Protein AF-A0A4P9XYV6-F1 (afdb_monomer_lite)

Sequence (388 aa):
MGPDQKFDPKPKYQDLWAAVLFVLHLAAFIALAALAIPKGVQKSENSRDGERVDPDSDPLKRHQNNAIIVMICSIVTALVLSFAYLLLSYIVGALSLLFAIVYAVCAWSWRHRIPFATIMLQTVCGVTRKPNSSATYGLFVAALFSFYWTTQVIRNTVHTTVSGVFGVFYFLTGTTQMPSGSVTLSSLKRACTTAFGSICFGSLIIAIVKLIRALLRFAMENSDGIMAFVACIAVCILGCIEGLLEYFTHYAFTQVAVYGKPFCTAAKDTWNMIKDRGVEVLINDNLIGNVLGIGSLLIGFLNAIIALAIIAAVKVEIFHEGGLVLWLLLIAAFVVGLAMMSTAGGVIESGTATTFVCLAEDPMALARTQPELFERIRRTYPDVVQGV

InterPro domains:
  IPR007603 Choline transporter-like [PF04515] (133-363)
  IPR007603 Choline transporter-like [PTHR12385] (133-378)

Organism: NCBI:txid1907219

Secondary structure (DSSP, 8-state):
--HHHHS-S-----SHHHHHH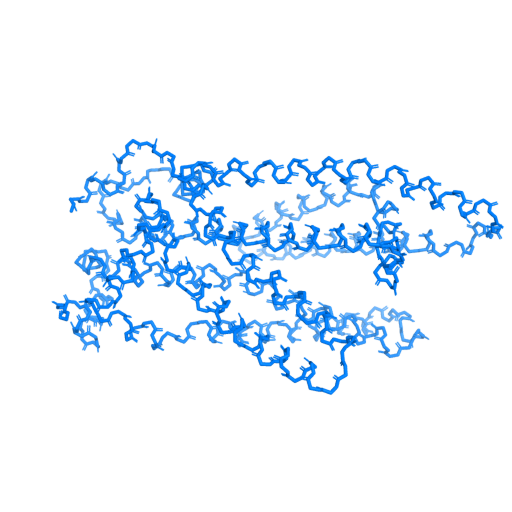HHHHHHHHHHHHHHHHHHHHHHHHHHHTT----TTT-HHHHHHHHHHHHHHHHHHHHHHHHHHHHHH-HHHHHHHHHHHHHHHHHHHHHGGGHHHHHHHHHHHHHHHH---SHHHHHHHHHHHHHHHHHHHHHHHHHHHHHHHHHHHHHHHTTSTTS-SS-HHHHHHHHHHTTSHHHHHHHHHHHHHHHHHHHHHHHHHTT--THHHHHHHHHHHHHHHHHHHHHHHHHHHHHHHHHH---HHHHHHHHHHHHHHT-HHHHHHT--HHHHHHHHHHHHHHHHHHHHHHHHHHHT-GGGGS-HHHHHHHHHHHHHHHHHHHHHHHHHHHHHHHHHHHHHHH-HHHHHHH-HHHHHHHHHH-HHHHH--

pLDDT: mean 83.32, std 12.92, range [35.88, 97.44]

Structure (mmCIF, N/CA/C/O backbone):
data_AF-A0A4P9XYV6-F1
#
_entry.id   AF-A0A4P9XYV6-F1
#
loop_
_atom_site.group_PDB
_atom_site.id
_atom_site.type_symbol
_atom_site.label_atom_id
_atom_site.label_alt_id
_atom_site.label_comp_id
_atom_site.label_asym_id
_atom_site.label_entity_id
_atom_site.label_seq_id
_atom_site.pdbx_PDB_ins_code
_atom_site.Cartn_x
_atom_site.Cartn_y
_atom_site.Cartn_z
_atom_site.occupancy
_atom_site.B_iso_or_equiv
_atom_site.auth_seq_id
_atom_site.auth_comp_id
_atom_site.auth_asym_id
_atom_site.auth_atom_id
_atom_site.pdbx_PDB_model_num
ATOM 1 N N . MET A 1 1 ? -19.687 -8.312 24.123 1.00 40.53 1 MET A N 1
ATOM 2 C CA . MET A 1 1 ? -18.431 -8.474 24.892 1.00 40.53 1 MET A CA 1
ATOM 3 C C . MET A 1 1 ? -18.107 -7.137 25.535 1.00 40.53 1 MET A C 1
ATOM 5 O O . MET A 1 1 ? -18.257 -6.127 24.857 1.00 40.53 1 MET A O 1
ATOM 9 N N . GLY A 1 2 ? -17.750 -7.115 26.822 1.00 35.88 2 GLY A N 1
ATOM 10 C CA . GLY A 1 2 ? -17.368 -5.875 27.510 1.00 35.88 2 GLY A CA 1
ATOM 11 C C . GLY A 1 2 ? -16.088 -5.255 26.924 1.00 35.88 2 GLY A C 1
ATOM 12 O O . GLY A 1 2 ? -15.333 -5.967 26.254 1.00 35.88 2 GLY A O 1
ATOM 13 N N . PRO A 1 3 ? -15.836 -3.952 27.155 1.00 45.25 3 PRO A N 1
ATOM 14 C CA . PRO A 1 3 ? -14.640 -3.254 26.664 1.00 45.25 3 PRO A CA 1
ATOM 15 C C . PRO A 1 3 ? -13.332 -3.947 27.086 1.00 45.25 3 PRO A C 1
ATOM 17 O O . PRO A 1 3 ? -12.389 -3.998 26.300 1.00 45.25 3 PRO A O 1
ATOM 20 N N . ASP A 1 4 ? -13.331 -4.600 28.250 1.00 41.34 4 ASP A N 1
ATOM 21 C CA . ASP A 1 4 ? -12.171 -5.271 28.854 1.00 41.34 4 ASP A CA 1
ATOM 22 C C . ASP A 1 4 ? -11.674 -6.492 28.052 1.00 41.34 4 ASP A C 1
ATOM 24 O O . ASP A 1 4 ? -10.502 -6.848 28.113 1.00 41.34 4 ASP A O 1
ATOM 28 N N . GLN A 1 5 ? -12.538 -7.121 27.244 1.00 46.97 5 GLN A N 1
ATOM 29 C CA . GLN A 1 5 ? -12.158 -8.231 26.355 1.00 46.97 5 GLN A CA 1
ATOM 30 C C . GLN A 1 5 ? -11.714 -7.776 24.957 1.00 46.97 5 GLN A C 1
ATOM 32 O O . GLN A 1 5 ? -11.172 -8.591 24.209 1.00 46.97 5 GLN A O 1
ATOM 37 N N . LYS A 1 6 ? -11.949 -6.510 24.573 1.00 54.47 6 LYS A N 1
ATOM 38 C CA . LYS A 1 6 ? -11.668 -6.026 23.208 1.00 54.47 6 LYS A CA 1
ATOM 39 C C . LYS A 1 6 ? -10.167 -5.887 22.930 1.00 54.47 6 LYS A C 1
ATOM 41 O O . LYS A 1 6 ? -9.747 -6.099 21.797 1.00 54.47 6 LYS A O 1
ATOM 46 N N . PHE A 1 7 ? -9.365 -5.575 23.951 1.00 54.59 7 PHE A N 1
ATOM 47 C CA . PHE A 1 7 ? -7.940 -5.253 23.792 1.00 54.59 7 PHE A CA 1
ATOM 48 C C . PHE A 1 7 ? -6.975 -6.143 24.591 1.00 54.59 7 PHE A C 1
ATOM 50 O O . PHE A 1 7 ? -5.769 -6.016 24.390 1.00 54.59 7 PHE A O 1
ATOM 57 N N . ASP A 1 8 ? -7.479 -7.074 25.415 1.00 49.12 8 ASP A N 1
ATOM 58 C CA . ASP A 1 8 ? -6.658 -8.031 26.182 1.00 49.12 8 ASP A CA 1
ATOM 59 C C . ASP A 1 8 ? -7.011 -9.536 25.994 1.00 49.12 8 ASP A C 1
ATOM 61 O O . ASP A 1 8 ? -7.078 -10.299 26.961 1.00 49.12 8 ASP A O 1
ATOM 65 N N . PRO A 1 9 ? -7.264 -10.051 24.772 1.00 54.28 9 PRO A N 1
ATOM 66 C CA . PRO A 1 9 ? -7.195 -11.489 24.540 1.00 54.28 9 PRO A CA 1
ATOM 67 C C . PRO A 1 9 ? -5.730 -11.926 24.353 1.00 54.28 9 PRO A C 1
ATOM 69 O O . PRO A 1 9 ? -4.955 -11.271 23.653 1.00 54.28 9 PRO A O 1
ATOM 72 N N . LYS A 1 10 ? -5.347 -13.082 24.925 1.00 58.50 10 LYS A N 1
ATOM 73 C CA . LYS A 1 10 ? -4.031 -13.713 24.679 1.00 58.50 10 LYS A CA 1
ATOM 74 C C . LYS A 1 10 ? -3.721 -13.720 23.171 1.00 58.50 10 LYS A C 1
ATOM 76 O O . LYS A 1 10 ? -4.615 -14.063 22.392 1.00 58.50 10 LYS A O 1
ATOM 81 N N . PRO A 1 11 ? -2.483 -13.397 22.743 1.00 62.41 11 PRO A N 1
ATOM 82 C CA . PRO A 1 11 ? -2.145 -13.302 21.327 1.00 62.41 11 PRO A CA 1
ATOM 83 C C . PRO A 1 11 ? -2.386 -14.650 20.641 1.00 62.41 11 PRO A C 1
ATOM 85 O O . PRO A 1 11 ? -1.651 -15.614 20.854 1.00 62.41 11 PRO A O 1
ATOM 88 N N . LYS A 1 12 ? -3.444 -14.724 19.831 1.00 77.75 12 LYS A N 1
ATOM 89 C CA . LYS A 1 12 ? -3.801 -15.902 19.043 1.00 77.75 12 LYS A CA 1
ATOM 90 C C . LYS A 1 12 ? -3.467 -15.623 17.585 1.00 77.75 12 LYS A C 1
ATOM 92 O O . LYS A 1 12 ? -3.960 -14.655 17.013 1.00 77.75 12 LYS A O 1
ATOM 97 N N . TYR A 1 13 ? -2.618 -16.459 16.999 1.00 83.44 13 TYR A N 1
ATOM 98 C CA . TYR A 1 13 ? -2.320 -16.396 15.572 1.00 83.44 13 TYR A CA 1
ATOM 99 C C . TYR A 1 13 ? -3.548 -16.835 14.776 1.00 83.44 13 TYR A C 1
ATOM 101 O O . TYR A 1 13 ? -4.098 -17.908 15.033 1.00 83.44 13 TYR A O 1
ATOM 109 N N . GLN A 1 14 ? -3.971 -16.005 13.827 1.00 85.75 14 GLN A N 1
ATOM 110 C CA . GLN A 1 14 ? -5.098 -16.288 12.943 1.00 85.75 14 GLN A CA 1
ATOM 111 C C . GLN A 1 14 ? -4.599 -16.668 11.552 1.00 85.75 14 GLN A C 1
ATOM 113 O O . GLN A 1 14 ? -3.615 -16.103 11.072 1.00 85.75 14 GLN A O 1
ATOM 118 N N . ASP A 1 15 ? -5.275 -17.632 10.920 1.00 89.81 15 ASP A N 1
ATOM 119 C CA . ASP A 1 15 ? -5.030 -18.046 9.533 1.00 89.81 15 ASP A CA 1
ATOM 120 C C . ASP A 1 15 ? -3.541 -18.340 9.230 1.00 89.81 15 ASP A C 1
ATOM 122 O O . ASP A 1 15 ? -3.006 -17.976 8.183 1.00 89.81 15 ASP A O 1
ATOM 126 N N . LEU A 1 16 ? -2.848 -19.014 10.163 1.00 91.81 16 LEU A N 1
ATOM 127 C CA . LEU A 1 16 ? -1.394 -19.250 10.106 1.00 91.81 16 LEU A CA 1
ATOM 128 C C . LEU A 1 16 ? -0.953 -19.952 8.810 1.00 91.81 16 LEU A C 1
ATOM 130 O O . LEU A 1 16 ? 0.127 -19.673 8.295 1.00 91.81 16 LEU A O 1
ATOM 134 N N . TRP A 1 17 ? -1.801 -20.823 8.259 1.00 94.75 17 TRP A N 1
ATOM 135 C CA . TRP A 1 17 ? -1.553 -21.504 6.987 1.00 94.75 17 TRP A CA 1
ATOM 136 C C . TRP A 1 17 ? -1.271 -20.512 5.846 1.00 94.75 17 TRP A C 1
ATOM 138 O O . TRP A 1 17 ? -0.384 -20.759 5.033 1.00 94.75 17 TRP A O 1
ATOM 148 N N . ALA A 1 18 ? -1.966 -19.370 5.812 1.00 94.75 18 ALA A N 1
ATOM 149 C CA . ALA A 1 18 ? -1.812 -18.364 4.768 1.00 94.75 18 ALA A CA 1
ATOM 150 C C . ALA A 1 18 ? -0.525 -17.550 4.949 1.00 94.75 18 ALA A C 1
ATOM 152 O O . ALA A 1 18 ? 0.146 -17.239 3.966 1.00 94.75 18 ALA A O 1
ATOM 153 N N . ALA A 1 19 ? -0.141 -17.264 6.199 1.00 94.19 19 ALA A N 1
ATOM 154 C CA . ALA A 1 19 ? 1.156 -16.659 6.503 1.00 94.19 19 ALA A CA 1
ATOM 155 C C . ALA A 1 19 ? 2.310 -17.578 6.079 1.00 94.19 19 ALA A C 1
ATOM 157 O O . ALA A 1 19 ? 3.248 -17.132 5.422 1.00 94.19 19 ALA A O 1
ATOM 158 N N . VAL A 1 20 ? 2.223 -18.872 6.408 1.00 95.88 20 VAL A N 1
ATOM 159 C CA . VAL A 1 20 ? 3.222 -19.872 6.004 1.00 95.88 20 VAL A CA 1
ATOM 160 C C . VAL A 1 20 ? 3.297 -19.971 4.482 1.00 95.88 20 VAL A C 1
ATOM 162 O O . VAL A 1 20 ? 4.393 -19.931 3.927 1.00 95.88 20 VAL A O 1
ATOM 165 N N . LEU A 1 21 ? 2.151 -20.026 3.794 1.00 96.38 21 LEU A N 1
ATOM 166 C CA . LEU A 1 21 ? 2.099 -20.068 2.333 1.00 96.38 21 LEU A CA 1
ATOM 167 C C . LEU A 1 21 ? 2.770 -18.839 1.702 1.00 96.38 21 LEU A C 1
ATOM 169 O O . LEU A 1 21 ? 3.544 -18.984 0.759 1.00 96.38 21 LEU A O 1
ATOM 173 N N . PHE A 1 22 ? 2.521 -17.643 2.239 1.00 96.31 22 PHE A N 1
ATOM 174 C CA . PHE A 1 22 ? 3.129 -16.411 1.742 1.00 96.31 22 PHE A CA 1
ATOM 175 C C . PHE A 1 22 ? 4.649 -16.380 1.953 1.00 96.31 22 PHE A C 1
ATOM 177 O O . PHE A 1 22 ? 5.395 -16.015 1.044 1.00 96.31 22 PHE A O 1
ATOM 184 N N . VAL A 1 23 ? 5.131 -16.810 3.123 1.00 95.44 23 VAL A N 1
ATOM 185 C CA . VAL A 1 23 ? 6.574 -16.885 3.407 1.00 95.44 23 VAL A CA 1
ATOM 186 C C . VAL A 1 23 ? 7.261 -17.905 2.498 1.00 95.44 23 VAL A C 1
ATOM 188 O O . VAL A 1 23 ? 8.324 -17.610 1.952 1.00 95.44 23 VAL A O 1
ATOM 191 N N . LEU A 1 24 ? 6.650 -19.074 2.281 1.00 95.62 24 LEU A N 1
ATOM 192 C CA . LEU A 1 24 ? 7.161 -20.074 1.340 1.00 95.62 24 LEU A CA 1
ATOM 193 C C . LEU A 1 24 ? 7.191 -19.538 -0.094 1.00 95.62 24 LEU A C 1
ATOM 195 O O . LEU A 1 24 ? 8.181 -19.738 -0.794 1.00 95.62 24 LEU A O 1
ATOM 199 N N . HIS A 1 25 ? 6.148 -18.821 -0.515 1.00 94.88 25 HIS A N 1
ATOM 200 C CA . HIS A 1 25 ? 6.090 -18.173 -1.825 1.00 94.88 25 HIS A CA 1
ATOM 201 C C . HIS A 1 25 ? 7.218 -17.147 -2.003 1.00 94.88 25 HIS A C 1
ATOM 203 O O . HIS A 1 25 ? 7.926 -17.182 -3.009 1.00 94.88 25 HIS A O 1
ATOM 209 N N . LEU A 1 26 ? 7.454 -16.283 -1.010 1.00 92.81 26 LEU A N 1
ATOM 210 C CA . LEU A 1 26 ? 8.566 -15.327 -1.037 1.00 92.81 26 LEU A CA 1
ATOM 211 C C . LEU A 1 26 ? 9.929 -16.024 -1.064 1.00 92.81 26 LEU A C 1
ATOM 213 O O . LEU A 1 26 ? 10.794 -15.639 -1.848 1.00 92.81 26 LEU A O 1
ATOM 217 N N . ALA A 1 27 ? 10.124 -17.061 -0.248 1.00 92.88 27 ALA A N 1
ATOM 218 C CA . ALA A 1 27 ? 11.363 -17.831 -0.236 1.00 92.88 27 ALA A CA 1
ATOM 219 C C . ALA A 1 27 ? 11.619 -18.509 -1.591 1.00 92.88 27 ALA A C 1
ATOM 221 O O . ALA A 1 27 ? 12.734 -18.444 -2.109 1.00 92.88 27 ALA A O 1
ATOM 222 N N . ALA A 1 28 ? 10.584 -19.094 -2.201 1.00 90.19 28 ALA A N 1
ATOM 223 C CA . ALA A 1 28 ? 10.661 -19.685 -3.532 1.00 90.19 28 ALA A CA 1
ATOM 224 C C . ALA A 1 28 ? 10.991 -18.633 -4.600 1.00 90.19 28 ALA A C 1
ATOM 226 O O . ALA A 1 28 ? 11.869 -18.860 -5.431 1.00 90.19 28 A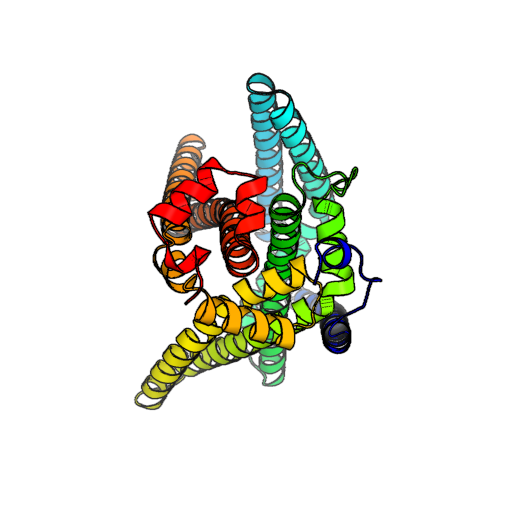LA A O 1
ATOM 227 N N . PHE A 1 29 ? 10.352 -17.461 -4.554 1.00 88.12 29 PHE A N 1
ATOM 228 C CA . PHE A 1 29 ? 10.638 -16.361 -5.474 1.00 88.12 29 PHE A CA 1
ATOM 229 C C . PHE A 1 29 ? 12.085 -15.860 -5.342 1.00 88.12 29 PHE A C 1
ATOM 231 O O . PHE A 1 29 ? 12.774 -15.693 -6.349 1.00 88.12 29 PHE A O 1
ATOM 238 N N . ILE A 1 30 ? 12.583 -15.690 -4.112 1.00 86.75 30 ILE A N 1
ATOM 239 C CA . ILE A 1 30 ? 13.972 -15.290 -3.840 1.00 86.75 30 ILE A CA 1
ATOM 240 C C . ILE A 1 30 ? 14.953 -16.357 -4.335 1.00 86.75 30 ILE A C 1
ATOM 242 O O . ILE A 1 30 ? 15.942 -16.017 -4.982 1.00 86.75 30 ILE A O 1
ATOM 246 N N . ALA A 1 31 ? 14.680 -17.638 -4.077 1.00 86.88 31 ALA A N 1
ATOM 247 C CA . ALA A 1 31 ? 15.519 -18.738 -4.547 1.00 86.88 31 ALA A CA 1
ATOM 248 C C . ALA A 1 31 ? 15.571 -18.789 -6.082 1.00 86.88 31 ALA A C 1
ATOM 250 O O . ALA A 1 31 ? 16.652 -18.890 -6.662 1.00 86.88 31 ALA A O 1
ATOM 251 N N . LEU A 1 32 ? 14.424 -18.646 -6.753 1.00 82.06 32 LEU A N 1
ATOM 252 C CA . LEU A 1 32 ? 14.355 -18.578 -8.213 1.00 82.06 32 LEU A CA 1
ATOM 253 C C . LEU A 1 32 ? 15.138 -17.382 -8.762 1.00 82.06 32 LEU A C 1
ATOM 255 O O . LEU A 1 32 ? 15.912 -17.550 -9.704 1.00 82.06 32 LEU A O 1
ATOM 259 N N . ALA A 1 33 ? 14.998 -16.200 -8.157 1.00 78.75 33 ALA A N 1
ATOM 260 C CA . ALA A 1 33 ? 15.759 -15.018 -8.548 1.00 78.75 33 ALA A CA 1
ATOM 261 C C . ALA A 1 33 ? 17.272 -15.239 -8.370 1.00 78.75 33 ALA A C 1
ATOM 263 O O . ALA A 1 33 ? 18.043 -14.993 -9.297 1.00 78.75 33 ALA A O 1
ATOM 264 N N . ALA A 1 34 ? 17.698 -15.780 -7.226 1.00 80.44 34 ALA A N 1
ATOM 265 C CA . ALA A 1 34 ? 19.101 -16.070 -6.938 1.00 80.44 34 ALA A CA 1
ATOM 266 C C . ALA A 1 34 ? 19.719 -17.085 -7.917 1.00 80.44 34 ALA A C 1
ATOM 268 O O . ALA A 1 34 ? 20.893 -16.965 -8.257 1.00 80.44 34 ALA A O 1
ATOM 269 N N . LEU A 1 35 ? 18.939 -18.053 -8.409 1.00 79.75 35 LEU A N 1
ATOM 270 C CA . LEU A 1 35 ? 19.388 -19.031 -9.408 1.00 79.75 35 LEU A CA 1
ATOM 271 C C . LEU A 1 35 ? 19.362 -18.487 -10.846 1.00 79.75 35 LEU A C 1
ATOM 273 O O . LEU A 1 35 ? 20.190 -18.884 -11.671 1.00 79.75 35 LEU A O 1
ATOM 277 N N . ALA A 1 36 ? 18.409 -17.610 -11.169 1.00 70.50 36 ALA A N 1
ATOM 278 C CA . ALA A 1 36 ? 18.233 -17.061 -12.512 1.00 70.50 36 ALA A CA 1
ATOM 279 C C . ALA A 1 36 ? 19.237 -15.942 -12.831 1.00 70.50 36 ALA A C 1
ATOM 281 O O . ALA A 1 36 ? 19.721 -15.863 -13.962 1.00 70.50 36 ALA A O 1
ATOM 282 N N . ILE A 1 37 ? 19.581 -15.107 -11.843 1.00 69.44 37 ILE A N 1
ATOM 283 C CA . ILE A 1 37 ? 20.449 -13.935 -12.035 1.00 69.44 37 ILE A CA 1
ATOM 284 C C . ILE A 1 37 ? 21.850 -14.318 -12.552 1.00 69.44 37 ILE A C 1
ATOM 286 O O . ILE A 1 37 ? 22.238 -13.770 -13.584 1.00 69.44 37 ILE A O 1
ATOM 290 N N . PRO A 1 38 ? 22.605 -15.264 -11.950 1.00 68.38 38 PRO A N 1
ATOM 291 C CA . PRO A 1 38 ? 23.952 -15.604 -12.422 1.00 68.38 38 PRO A CA 1
ATOM 292 C C . PRO A 1 38 ? 23.961 -16.115 -13.866 1.00 68.38 38 PRO A C 1
ATOM 294 O O . PRO A 1 38 ? 24.811 -15.730 -14.663 1.00 68.38 38 PRO A O 1
ATOM 297 N N . LYS A 1 39 ? 22.960 -16.925 -14.231 1.00 65.88 39 LYS A N 1
ATOM 298 C CA . LYS A 1 39 ? 22.809 -17.468 -15.589 1.00 65.88 39 LYS A CA 1
ATOM 299 C C . LYS A 1 39 ? 22.458 -16.382 -16.609 1.00 65.88 39 LYS A C 1
ATOM 301 O O . LYS A 1 39 ? 22.931 -16.431 -17.742 1.00 65.88 39 LYS A O 1
ATOM 306 N N . GLY A 1 40 ? 21.639 -15.405 -16.214 1.00 60.12 40 GLY A N 1
ATOM 307 C CA . GLY A 1 40 ? 21.308 -14.243 -17.041 1.00 60.12 40 GLY A CA 1
ATOM 308 C C . GLY A 1 40 ? 22.508 -13.320 -17.261 1.00 60.12 40 GLY A C 1
ATOM 309 O O . GLY A 1 40 ? 22.757 -12.904 -18.391 1.00 60.12 40 GLY A O 1
ATOM 310 N N . VAL A 1 41 ? 23.286 -13.063 -16.205 1.00 58.47 41 VAL A N 1
ATOM 311 C CA . VAL A 1 41 ? 24.512 -12.251 -16.267 1.00 58.47 41 VAL A CA 1
ATOM 312 C C . VAL A 1 41 ? 25.548 -12.905 -17.182 1.00 58.47 41 VAL A C 1
ATOM 314 O O . VAL A 1 41 ? 26.008 -12.258 -18.115 1.00 58.47 41 VAL A O 1
ATOM 317 N N . GLN A 1 42 ? 25.823 -14.200 -17.010 1.00 58.91 42 GLN A N 1
ATOM 318 C CA . GLN A 1 42 ? 26.824 -14.919 -17.805 1.00 58.91 42 GLN A CA 1
ATOM 319 C C . GLN A 1 42 ? 26.455 -15.007 -19.297 1.00 58.91 42 GLN A C 1
ATOM 321 O O . GLN A 1 42 ? 27.312 -14.904 -20.171 1.00 58.91 42 GLN A O 1
ATOM 326 N N . LYS A 1 43 ? 25.158 -15.131 -19.614 1.00 57.16 43 LYS A N 1
ATOM 327 C CA . LYS A 1 43 ? 24.667 -15.069 -20.998 1.00 57.16 43 LYS A CA 1
ATOM 328 C C . LYS A 1 43 ? 24.822 -13.669 -21.601 1.00 57.16 43 LYS A C 1
ATOM 330 O O . LYS A 1 43 ? 25.166 -13.557 -22.772 1.00 57.16 43 LYS A O 1
ATOM 335 N N . SER A 1 44 ? 24.571 -12.619 -20.816 1.00 51.28 44 SER A N 1
ATOM 336 C CA . SER A 1 44 ? 24.782 -11.234 -21.252 1.00 51.28 44 SER A CA 1
ATOM 337 C C . SER A 1 44 ? 26.263 -10.902 -21.444 1.00 51.28 44 SER A C 1
ATOM 339 O O . SER A 1 44 ? 26.571 -10.077 -22.297 1.00 51.28 44 SER A O 1
ATOM 341 N N . GLU A 1 45 ? 27.154 -11.497 -20.653 1.00 53.50 45 GLU A N 1
ATOM 342 C CA . GLU A 1 45 ? 28.605 -11.302 -20.732 1.00 53.50 45 GLU A CA 1
ATOM 343 C C . GLU A 1 45 ? 29.172 -11.955 -22.004 1.00 53.50 45 GLU A C 1
ATOM 345 O O . GLU A 1 45 ? 29.776 -11.267 -22.821 1.00 53.50 45 GLU A O 1
ATOM 350 N N . ASN A 1 46 ? 28.800 -13.211 -22.287 1.00 52.75 46 ASN A N 1
ATOM 351 C CA . ASN A 1 46 ? 29.161 -13.898 -23.537 1.00 52.75 46 ASN A CA 1
ATOM 352 C C . ASN A 1 46 ? 28.640 -13.207 -24.812 1.00 52.75 46 ASN A C 1
ATOM 354 O O . ASN A 1 46 ? 29.218 -13.380 -25.882 1.00 52.75 46 ASN A O 1
ATOM 358 N N . SER A 1 47 ? 27.530 -12.464 -24.740 1.00 52.47 47 SER A N 1
ATOM 359 C CA . SER A 1 47 ? 27.042 -11.675 -25.881 1.00 52.47 47 SER A CA 1
ATOM 360 C C . SER A 1 47 ? 27.829 -10.379 -26.104 1.00 52.47 47 SER A C 1
ATOM 362 O O . SER A 1 47 ? 27.800 -9.868 -27.217 1.00 52.47 47 SER A O 1
ATOM 364 N N . ARG A 1 48 ? 28.534 -9.852 -25.090 1.00 50.94 48 ARG A N 1
ATOM 365 C CA . ARG A 1 48 ? 29.359 -8.634 -25.209 1.00 50.94 48 ARG A CA 1
ATOM 366 C C . ARG A 1 48 ? 30.760 -8.903 -25.745 1.00 50.94 48 ARG A C 1
ATOM 368 O O . ARG A 1 48 ? 31.298 -8.045 -26.434 1.00 50.94 48 ARG A O 1
ATOM 375 N N . ASP A 1 49 ? 31.316 -10.089 -25.509 1.00 51.78 49 ASP A N 1
ATOM 376 C CA . ASP A 1 49 ? 32.651 -10.460 -26.011 1.00 51.78 49 ASP A CA 1
ATOM 377 C C . ASP A 1 49 ? 32.745 -10.514 -27.554 1.00 51.78 49 ASP A C 1
ATOM 379 O O . ASP A 1 49 ? 33.841 -10.603 -28.108 1.00 51.78 49 ASP A O 1
ATOM 383 N N . GLY A 1 50 ? 31.614 -10.425 -28.268 1.00 51.56 50 GLY A N 1
ATOM 384 C CA . GLY A 1 50 ? 31.556 -10.354 -29.732 1.00 51.56 50 GLY A CA 1
ATOM 385 C C . GLY A 1 50 ? 31.592 -8.943 -30.338 1.00 51.56 50 GLY A C 1
ATOM 386 O O . GLY A 1 50 ? 31.757 -8.828 -31.551 1.00 51.56 50 GLY A O 1
ATOM 387 N N . GLU A 1 51 ? 31.453 -7.874 -29.546 1.00 51.72 51 GLU A N 1
ATOM 388 C CA . GLU A 1 51 ? 31.261 -6.510 -30.060 1.00 51.72 51 GLU A CA 1
ATOM 389 C C . GLU A 1 51 ? 32.265 -5.544 -29.400 1.00 51.72 51 GLU A C 1
ATOM 391 O O . GLU A 1 51 ? 32.097 -5.114 -28.260 1.00 51.72 51 GLU A O 1
ATOM 396 N N . ARG A 1 52 ? 33.366 -5.223 -30.101 1.00 45.38 52 ARG A N 1
ATOM 397 C CA . ARG A 1 52 ? 34.343 -4.210 -29.653 1.00 45.38 52 ARG A CA 1
ATOM 398 C C . ARG A 1 52 ? 33.683 -2.829 -29.684 1.00 45.38 52 ARG A C 1
ATOM 400 O O . ARG A 1 52 ? 33.477 -2.280 -30.762 1.00 45.38 52 ARG A O 1
ATOM 407 N N . VAL A 1 53 ? 33.403 -2.269 -28.510 1.00 52.97 53 VAL A N 1
ATOM 408 C CA . VAL A 1 53 ? 32.919 -0.891 -28.330 1.00 52.97 53 VAL A CA 1
ATOM 409 C C . VAL A 1 53 ? 34.046 -0.036 -27.743 1.00 52.97 53 VAL A C 1
ATOM 411 O O . VAL A 1 53 ? 34.727 -0.462 -26.809 1.00 52.97 53 VAL A O 1
ATOM 414 N N . ASP A 1 54 ? 34.259 1.156 -28.307 1.00 51.50 54 ASP A N 1
ATOM 415 C CA . ASP A 1 54 ? 35.265 2.116 -27.841 1.00 51.50 54 ASP A CA 1
ATOM 416 C C . ASP A 1 54 ? 35.005 2.563 -26.380 1.00 51.50 54 ASP A C 1
ATOM 418 O O . ASP A 1 54 ? 33.869 2.857 -26.003 1.00 51.50 54 ASP A O 1
ATOM 422 N N . PRO A 1 55 ? 36.047 2.682 -25.535 1.00 53.41 55 PRO A N 1
ATOM 423 C CA . PRO A 1 55 ? 35.908 2.914 -24.090 1.00 53.41 55 PRO A CA 1
ATOM 424 C C . PRO A 1 55 ? 35.372 4.304 -23.689 1.00 53.41 55 PRO A C 1
ATOM 426 O O . PRO A 1 55 ? 34.965 4.484 -22.535 1.00 53.41 55 PRO A O 1
ATOM 429 N N . ASP A 1 56 ? 35.361 5.269 -24.615 1.00 51.31 56 ASP A N 1
ATOM 430 C CA . ASP A 1 56 ? 34.828 6.630 -24.414 1.00 51.31 56 ASP A CA 1
ATOM 431 C C . ASP A 1 56 ? 33.446 6.855 -25.051 1.00 51.31 56 ASP A C 1
ATOM 433 O O . ASP A 1 56 ? 32.786 7.849 -24.747 1.00 51.31 56 ASP A O 1
ATOM 437 N N . SER A 1 57 ? 32.965 5.923 -25.880 1.00 53.53 57 SER A N 1
ATOM 438 C CA . SER A 1 57 ? 31.612 5.958 -26.450 1.00 53.53 57 SER A CA 1
ATOM 439 C C . SER A 1 57 ? 30.630 5.045 -25.713 1.00 53.53 57 SER A C 1
ATOM 441 O O . SER A 1 57 ? 29.469 4.978 -26.109 1.00 53.53 57 SER A O 1
ATOM 443 N N . ASP A 1 58 ? 31.061 4.384 -24.628 1.00 60.66 58 ASP A N 1
ATOM 444 C CA . ASP A 1 58 ? 30.234 3.436 -23.881 1.00 60.66 58 ASP A CA 1
ATOM 445 C C . ASP A 1 58 ? 28.998 4.136 -23.270 1.00 60.66 58 ASP A C 1
ATOM 447 O O . ASP A 1 58 ? 29.110 4.877 -22.275 1.00 60.66 58 ASP A O 1
ATOM 451 N N . PRO A 1 59 ? 27.790 3.902 -23.824 1.00 60.25 59 PRO A N 1
ATOM 452 C CA . PRO A 1 59 ? 26.573 4.539 -23.341 1.00 60.25 59 PRO A CA 1
ATOM 453 C C . PRO A 1 59 ? 26.301 4.179 -21.874 1.00 60.25 59 PRO A C 1
ATOM 455 O O . PRO A 1 59 ? 25.747 4.993 -21.132 1.00 60.25 59 PRO A O 1
ATOM 458 N N . LEU A 1 60 ? 26.747 3.008 -21.403 1.00 63.06 60 LEU A N 1
ATOM 459 C CA . LEU A 1 60 ? 26.527 2.555 -20.032 1.00 63.06 60 LEU A CA 1
ATOM 460 C C . LEU A 1 60 ? 27.267 3.431 -19.012 1.00 63.06 60 LEU A C 1
ATOM 462 O O . LEU A 1 60 ? 26.688 3.831 -17.997 1.00 63.06 60 LEU A O 1
ATOM 466 N N . LYS A 1 61 ? 28.520 3.788 -19.307 1.00 67.38 61 LYS A N 1
ATOM 467 C CA . LYS A 1 61 ? 29.350 4.658 -18.462 1.00 67.38 61 LYS A CA 1
ATOM 468 C C . LYS A 1 61 ? 28.786 6.081 -18.406 1.00 67.38 61 LYS A C 1
ATOM 470 O O . LYS A 1 61 ? 28.754 6.690 -17.334 1.00 67.38 61 LYS A O 1
ATOM 475 N N . ARG A 1 62 ? 28.248 6.584 -19.525 1.00 67.31 62 ARG A N 1
ATOM 476 C CA . ARG A 1 62 ? 27.543 7.878 -19.592 1.00 67.31 62 ARG A CA 1
ATOM 477 C C . ARG A 1 62 ? 26.271 7.876 -18.738 1.00 67.31 62 ARG A C 1
ATOM 479 O O . ARG A 1 62 ? 26.084 8.781 -17.925 1.00 67.31 62 ARG A O 1
ATOM 486 N N . HIS A 1 63 ? 25.432 6.844 -18.850 1.00 67.94 63 HIS A N 1
ATOM 487 C CA . HIS A 1 63 ? 24.226 6.705 -18.023 1.00 67.94 63 HIS A CA 1
ATOM 488 C C . HIS A 1 63 ? 24.554 6.584 -16.529 1.00 67.94 63 HIS A C 1
ATOM 490 O O . HIS A 1 63 ? 23.870 7.186 -15.700 1.00 67.94 63 HIS A O 1
ATOM 496 N N . GLN A 1 64 ? 25.623 5.866 -16.176 1.00 70.31 64 GLN A N 1
ATOM 497 C CA . GLN A 1 64 ? 26.079 5.736 -14.793 1.00 70.31 64 GLN A CA 1
ATOM 498 C C . GLN A 1 64 ? 26.565 7.073 -14.212 1.00 70.31 64 GLN A C 1
ATOM 500 O O . GLN A 1 64 ? 26.194 7.419 -13.089 1.00 70.31 64 GLN A O 1
ATOM 505 N N . ASN A 1 65 ? 27.352 7.846 -14.966 1.00 73.50 65 ASN A N 1
ATOM 506 C CA . ASN A 1 65 ? 27.820 9.163 -14.528 1.00 73.50 65 ASN A CA 1
ATOM 507 C C . ASN A 1 65 ? 26.653 10.144 -14.344 1.00 73.50 65 ASN A C 1
ATOM 509 O O . ASN A 1 65 ? 26.569 10.805 -13.309 1.00 73.50 65 ASN A O 1
ATOM 513 N N . ASN A 1 66 ? 25.703 10.169 -15.283 1.00 72.88 66 ASN A N 1
ATOM 514 C CA . ASN A 1 66 ? 24.502 10.999 -15.180 1.00 72.88 66 ASN A CA 1
ATOM 515 C C . ASN A 1 66 ? 23.649 10.621 -13.958 1.00 72.88 66 ASN A C 1
ATOM 517 O O . ASN A 1 66 ? 23.188 11.501 -13.233 1.00 72.88 66 ASN A O 1
ATOM 521 N N . ALA A 1 67 ? 23.487 9.323 -13.677 1.00 74.81 67 ALA A N 1
ATOM 522 C CA . ALA A 1 67 ? 22.747 8.850 -12.507 1.00 74.81 67 ALA A CA 1
ATOM 523 C C . ALA A 1 67 ? 23.393 9.294 -11.182 1.00 74.81 67 ALA A C 1
ATOM 525 O O . ALA A 1 67 ? 22.688 9.684 -10.252 1.00 74.81 67 ALA A O 1
ATOM 526 N N . ILE A 1 68 ? 24.728 9.278 -11.096 1.00 78.44 68 ILE A N 1
ATOM 527 C CA . ILE A 1 68 ? 25.461 9.752 -9.912 1.00 78.44 68 ILE A CA 1
ATOM 528 C C . ILE A 1 68 ? 25.289 11.265 -9.734 1.00 78.44 68 ILE A C 1
ATOM 530 O O . ILE A 1 68 ? 25.056 11.716 -8.615 1.00 78.44 68 ILE A O 1
ATOM 534 N N . ILE A 1 69 ? 25.359 12.048 -10.816 1.00 79.44 69 ILE A N 1
ATOM 535 C CA . ILE A 1 69 ? 25.148 13.503 -10.761 1.00 79.44 69 ILE A CA 1
ATOM 536 C C . ILE A 1 69 ? 23.738 13.817 -10.249 1.00 79.44 69 ILE A C 1
ATOM 538 O O . ILE A 1 69 ? 23.590 14.582 -9.298 1.00 79.44 69 ILE A O 1
ATOM 542 N N . VAL A 1 70 ? 22.710 13.171 -10.809 1.00 77.75 70 VAL A N 1
ATOM 543 C CA . VAL A 1 70 ? 21.313 13.353 -10.378 1.00 77.75 70 VAL A CA 1
ATOM 544 C C . VAL A 1 70 ? 21.129 12.980 -8.905 1.00 77.75 70 VAL A C 1
ATOM 546 O O . VAL A 1 70 ? 20.434 13.687 -8.181 1.00 77.75 70 VAL A O 1
ATOM 549 N N . MET A 1 71 ? 21.785 11.915 -8.441 1.00 81.44 71 MET A N 1
ATOM 550 C CA . MET A 1 71 ? 21.750 11.487 -7.041 1.00 81.44 71 MET A CA 1
ATOM 551 C C . MET A 1 71 ? 22.402 12.503 -6.094 1.00 81.44 71 MET A C 1
ATOM 553 O O . MET A 1 71 ? 21.898 12.749 -5.003 1.00 81.44 71 MET A O 1
ATOM 557 N N . ILE A 1 72 ? 23.514 13.122 -6.494 1.00 84.38 72 ILE A N 1
ATOM 558 C CA . ILE A 1 72 ? 24.141 14.179 -5.692 1.00 84.38 72 ILE A CA 1
ATOM 559 C C . ILE A 1 72 ? 23.224 15.404 -5.646 1.00 84.38 72 ILE A C 1
ATOM 561 O O . ILE A 1 72 ? 22.970 15.935 -4.565 1.00 84.38 72 ILE A O 1
ATOM 565 N N . CYS A 1 73 ? 22.678 15.820 -6.792 1.00 83.50 73 CYS A N 1
ATOM 566 C CA . CYS A 1 73 ? 21.729 16.928 -6.855 1.00 83.50 73 CYS A CA 1
ATOM 567 C C . CYS A 1 73 ? 20.500 16.676 -5.970 1.00 83.50 73 CYS A C 1
ATOM 569 O O . CYS A 1 73 ? 20.123 17.565 -5.212 1.00 83.50 73 CYS A O 1
ATOM 571 N N . SER A 1 74 ? 19.917 15.471 -5.994 1.00 83.62 74 SER A N 1
ATOM 572 C CA . SER A 1 74 ? 18.751 15.143 -5.164 1.00 83.62 74 SER A CA 1
ATOM 573 C C . SER A 1 74 ? 19.064 15.185 -3.666 1.00 83.62 74 SER A C 1
ATOM 575 O O . SER A 1 74 ? 18.249 15.691 -2.895 1.00 83.62 74 SER A O 1
ATOM 577 N N . ILE A 1 75 ? 20.247 14.718 -3.245 1.00 88.06 75 ILE A N 1
ATOM 578 C CA . ILE A 1 75 ? 20.698 14.810 -1.848 1.00 88.06 75 ILE A CA 1
ATOM 579 C C . ILE A 1 75 ? 20.850 16.275 -1.431 1.00 88.06 75 ILE A C 1
ATOM 581 O O . ILE A 1 75 ? 20.357 16.666 -0.374 1.00 88.06 75 ILE A O 1
ATOM 585 N N . VAL A 1 76 ? 21.491 17.102 -2.263 1.00 88.38 76 VAL A N 1
ATOM 586 C CA . VAL A 1 76 ? 21.663 18.534 -1.980 1.00 88.38 76 VAL A CA 1
ATOM 587 C C . VAL A 1 76 ? 20.304 19.222 -1.858 1.00 88.38 76 VAL A C 1
ATOM 589 O O . VAL A 1 76 ? 20.066 19.925 -0.877 1.00 88.38 76 VAL A O 1
ATOM 592 N N . THR A 1 77 ? 19.380 18.979 -2.790 1.00 85.44 77 THR A N 1
ATOM 593 C CA . THR A 1 77 ? 18.021 19.532 -2.721 1.00 85.44 77 THR A CA 1
ATOM 594 C C . THR A 1 77 ? 17.290 19.084 -1.454 1.00 85.44 77 THR A C 1
ATOM 596 O O . THR A 1 77 ? 16.667 19.912 -0.792 1.00 85.44 77 THR A O 1
ATOM 599 N N . ALA A 1 78 ? 17.402 17.809 -1.065 1.00 86.69 78 ALA A N 1
ATOM 600 C CA . ALA A 1 78 ? 16.792 17.295 0.160 1.00 86.69 78 ALA A CA 1
ATOM 601 C C . ALA A 1 78 ? 17.342 17.982 1.422 1.00 86.69 78 ALA A C 1
ATOM 603 O O . ALA A 1 78 ? 16.571 18.335 2.316 1.00 86.69 78 ALA A O 1
ATOM 604 N N . LEU A 1 79 ? 18.656 18.224 1.491 1.00 90.12 79 LEU A N 1
ATOM 605 C CA . LEU A 1 79 ? 19.286 18.932 2.610 1.00 90.12 79 LEU A CA 1
ATOM 606 C C . LEU A 1 79 ? 18.880 20.410 2.662 1.00 90.12 79 LEU A C 1
ATOM 608 O O . LEU A 1 79 ? 18.564 20.911 3.740 1.00 90.12 79 LEU A O 1
ATOM 612 N N . VAL A 1 80 ? 18.827 21.090 1.513 1.00 89.56 80 VAL A N 1
ATOM 613 C CA . VAL A 1 80 ? 18.377 22.490 1.420 1.00 89.56 80 VAL A CA 1
ATOM 614 C C . VAL A 1 80 ? 16.925 22.626 1.878 1.00 89.56 80 VAL A C 1
ATOM 616 O O . VAL A 1 80 ? 16.618 23.497 2.690 1.00 89.56 80 VAL A O 1
ATOM 619 N N . LEU A 1 81 ? 16.039 21.738 1.417 1.00 86.81 81 LEU A N 1
ATOM 620 C CA . LEU A 1 81 ? 14.642 21.718 1.855 1.00 86.81 81 LEU A CA 1
ATOM 621 C C . LEU A 1 81 ? 14.525 21.424 3.353 1.00 86.81 81 LEU A C 1
ATOM 623 O O . LEU A 1 81 ? 13.764 22.092 4.044 1.00 86.81 81 LEU A O 1
ATOM 627 N N . SER A 1 82 ? 15.311 20.479 3.875 1.00 89.00 82 SER A N 1
ATOM 628 C CA . SER A 1 82 ? 15.311 20.156 5.308 1.00 89.00 82 SER A CA 1
ATOM 629 C C . SER A 1 82 ? 15.750 21.346 6.164 1.00 89.00 82 SER A C 1
ATOM 631 O O . SER A 1 82 ? 15.145 21.631 7.198 1.00 89.00 82 SER A O 1
ATOM 633 N N . PHE A 1 83 ? 16.766 22.086 5.712 1.00 89.69 83 PHE A N 1
ATOM 634 C CA . PHE A 1 83 ? 17.201 23.319 6.363 1.00 89.69 83 PHE A CA 1
ATOM 635 C C . PHE A 1 83 ? 16.117 24.401 6.310 1.00 89.69 83 PHE A C 1
ATOM 637 O O . PHE A 1 83 ? 15.823 25.019 7.329 1.00 89.69 83 PHE A O 1
ATOM 644 N N . ALA A 1 84 ? 15.458 24.585 5.163 1.00 89.06 84 ALA A N 1
ATOM 645 C CA . ALA A 1 84 ? 14.329 25.505 5.056 1.00 89.06 84 ALA A CA 1
ATOM 646 C C . ALA A 1 84 ? 13.189 25.122 6.020 1.00 89.06 84 ALA A C 1
ATOM 648 O O . ALA A 1 84 ? 12.666 25.984 6.724 1.00 89.06 84 ALA A O 1
ATOM 649 N N . TYR A 1 85 ? 12.850 23.831 6.133 1.00 89.69 85 TYR A N 1
ATOM 650 C CA . TYR A 1 85 ? 11.837 23.358 7.080 1.00 89.69 85 TYR A CA 1
ATOM 651 C C . TYR A 1 85 ? 12.226 23.577 8.544 1.00 89.69 85 TYR A C 1
ATOM 653 O O . TYR A 1 85 ? 11.340 23.873 9.342 1.00 89.69 85 TYR A O 1
ATOM 661 N N . LEU A 1 86 ? 13.514 23.495 8.900 1.00 90.00 86 LEU A N 1
ATOM 662 C CA . LEU A 1 86 ? 13.999 23.832 10.246 1.00 90.00 86 LEU A CA 1
ATOM 663 C C . LEU A 1 86 ? 13.755 25.302 10.608 1.00 90.00 86 LEU A C 1
ATOM 665 O O . LEU A 1 86 ? 13.469 25.588 11.769 1.00 90.00 86 LEU A O 1
ATOM 669 N N . LEU A 1 87 ? 13.825 26.211 9.629 1.00 88.44 87 LEU A N 1
ATOM 670 C CA . LEU A 1 87 ? 13.530 27.634 9.835 1.00 88.44 87 LEU A CA 1
ATOM 671 C C . LEU A 1 87 ? 12.032 27.896 10.060 1.00 88.44 87 LEU A C 1
ATOM 673 O O . LEU A 1 87 ? 11.680 28.833 10.769 1.00 88.44 87 LEU A O 1
ATOM 677 N N . LEU A 1 88 ? 11.154 27.073 9.474 1.00 87.94 88 LEU A N 1
ATOM 678 C CA . LEU A 1 88 ? 9.697 27.175 9.628 1.00 87.94 88 LEU A CA 1
ATOM 679 C C . LEU A 1 88 ? 9.187 26.478 10.896 1.00 87.94 88 LEU A C 1
ATOM 681 O O . LEU A 1 88 ? 8.369 27.029 11.628 1.00 87.94 88 LEU A O 1
ATOM 685 N N . SER A 1 89 ? 9.634 25.246 11.146 1.00 90.25 89 SER A N 1
ATOM 686 C CA . SER A 1 89 ? 9.215 24.457 12.305 1.00 90.25 89 SER A CA 1
ATOM 687 C C . SER A 1 89 ? 10.292 23.453 12.712 1.00 90.25 89 SER A C 1
ATOM 689 O O . SER A 1 89 ? 10.696 22.584 11.937 1.00 90.25 89 SER A O 1
ATOM 691 N N . TYR A 1 90 ? 10.723 23.531 13.971 1.00 88.12 90 TYR A N 1
ATOM 692 C CA . TYR A 1 90 ? 11.837 22.725 14.473 1.00 88.12 90 TYR A CA 1
ATOM 693 C C . TYR A 1 90 ? 11.582 21.211 14.370 1.00 88.12 90 TYR A C 1
ATOM 695 O O . TYR A 1 90 ? 12.460 20.466 13.944 1.00 88.12 90 TYR A O 1
ATOM 703 N N . ILE A 1 91 ? 10.370 20.749 14.703 1.00 87.25 91 ILE A N 1
ATOM 704 C CA . ILE A 1 91 ? 10.042 19.312 14.730 1.00 87.25 91 ILE A CA 1
ATOM 705 C C . ILE A 1 91 ? 10.026 18.716 13.315 1.00 87.25 91 ILE A C 1
ATOM 707 O O . ILE A 1 91 ? 10.661 17.689 13.073 1.00 87.25 91 ILE A O 1
ATOM 711 N N . VAL A 1 92 ? 9.331 19.358 12.368 1.00 84.31 92 VAL A N 1
ATOM 712 C CA . VAL A 1 92 ? 9.241 18.865 10.981 1.00 84.31 92 VAL A CA 1
ATOM 713 C C . VAL A 1 92 ? 10.598 18.968 10.297 1.00 84.31 92 VAL A C 1
ATOM 715 O O . VAL A 1 92 ? 11.012 18.034 9.615 1.00 84.31 92 VAL A O 1
ATOM 718 N N . GLY A 1 93 ? 11.327 20.060 10.539 1.00 87.94 93 GLY A N 1
ATOM 719 C CA . GLY A 1 93 ? 12.688 20.238 10.054 1.00 87.94 93 GLY A CA 1
ATOM 720 C C . GLY A 1 93 ? 13.631 19.138 10.539 1.00 87.94 93 GLY A C 1
ATOM 721 O O . GLY A 1 93 ? 14.284 18.497 9.719 1.00 87.94 93 GLY A O 1
ATOM 722 N N . ALA A 1 94 ? 13.648 18.843 11.843 1.00 87.81 94 ALA A N 1
ATOM 723 C CA . ALA A 1 94 ? 14.497 17.796 12.411 1.00 87.81 94 ALA A CA 1
ATOM 724 C C . ALA A 1 94 ? 14.164 16.408 11.840 1.00 87.81 94 ALA A C 1
ATOM 726 O O . ALA A 1 94 ? 15.068 15.646 11.490 1.00 87.81 94 ALA A O 1
ATOM 727 N N . LEU A 1 95 ? 12.873 16.101 11.680 1.00 89.25 95 LEU A N 1
ATOM 728 C CA . LEU A 1 95 ? 12.426 14.850 11.069 1.00 89.25 95 LEU A CA 1
ATOM 729 C C . LEU A 1 95 ? 12.831 14.764 9.588 1.00 89.25 95 LEU A C 1
ATOM 731 O O . LEU A 1 95 ? 13.349 13.739 9.150 1.00 89.25 95 LEU A O 1
ATOM 735 N N . SER A 1 96 ? 12.635 15.840 8.821 1.00 88.12 96 SER A N 1
ATOM 736 C CA . SER A 1 96 ? 13.014 15.893 7.404 1.00 88.12 96 SER A CA 1
ATOM 737 C C . SER A 1 96 ? 14.523 15.732 7.208 1.00 88.12 96 SER A C 1
ATOM 739 O O . SER A 1 96 ? 14.949 14.966 6.344 1.00 88.12 96 SER A O 1
ATOM 741 N N . LEU A 1 97 ? 15.329 16.345 8.083 1.00 91.06 97 LEU A N 1
ATOM 742 C CA . LEU A 1 97 ? 16.781 16.228 8.064 1.00 91.06 97 LEU A CA 1
ATOM 743 C C . LEU A 1 97 ? 17.234 14.797 8.365 1.00 91.06 97 LEU A C 1
ATOM 745 O O . LEU A 1 97 ? 18.111 14.278 7.677 1.00 91.06 97 LEU A O 1
ATOM 749 N N . LEU A 1 98 ? 16.612 14.135 9.347 1.00 91.69 98 LEU A N 1
ATOM 750 C CA . LEU A 1 98 ? 16.874 12.725 9.635 1.00 91.69 98 LEU A CA 1
ATOM 751 C C . LEU A 1 98 ? 16.632 11.859 8.390 1.00 91.69 98 LEU A C 1
ATOM 753 O O . LEU A 1 98 ? 17.495 11.064 8.019 1.00 91.69 98 LEU A O 1
ATOM 757 N N . PHE A 1 99 ? 15.496 12.042 7.710 1.00 89.19 99 PHE A N 1
ATOM 758 C CA . PHE A 1 99 ? 15.197 11.308 6.478 1.00 89.19 99 PHE A CA 1
ATOM 759 C C . PHE A 1 99 ? 16.154 11.650 5.332 1.00 89.19 99 PHE A C 1
ATOM 761 O O . PHE A 1 99 ? 16.551 10.743 4.603 1.00 89.19 99 PHE A O 1
ATOM 768 N N . ALA A 1 100 ? 16.574 12.909 5.186 1.00 89.69 100 ALA A N 1
ATOM 769 C CA . ALA A 1 100 ? 17.556 13.310 4.179 1.00 89.69 100 ALA A CA 1
ATOM 770 C C . ALA A 1 100 ? 18.927 12.651 4.416 1.00 89.69 100 ALA A C 1
ATOM 772 O O . ALA A 1 100 ? 19.559 12.189 3.466 1.00 89.69 100 ALA A O 1
ATOM 773 N N . ILE A 1 101 ? 19.364 12.538 5.677 1.00 90.88 101 ILE A N 1
ATOM 774 C CA . ILE A 1 101 ? 20.602 11.835 6.050 1.00 90.88 101 ILE A CA 1
ATOM 775 C C . ILE A 1 101 ? 20.480 10.341 5.745 1.00 90.88 101 ILE A C 1
ATOM 777 O O . ILE A 1 101 ? 21.366 9.770 5.109 1.00 90.88 101 ILE A O 1
ATOM 781 N N . VAL A 1 102 ? 19.376 9.705 6.150 1.00 91.94 102 VAL A N 1
ATOM 782 C CA . VAL A 1 102 ? 19.123 8.287 5.847 1.00 91.94 102 VAL A CA 1
ATOM 783 C C . VAL A 1 102 ? 19.110 8.057 4.335 1.00 91.94 102 VAL A C 1
ATOM 785 O O . VAL A 1 102 ? 19.772 7.138 3.855 1.00 91.94 102 VAL A O 1
ATOM 788 N N . TYR A 1 103 ? 18.436 8.922 3.572 1.00 89.00 103 TYR A N 1
ATOM 789 C CA . TYR A 1 103 ? 18.428 8.875 2.111 1.00 89.00 103 TYR A CA 1
ATOM 790 C C . TYR A 1 103 ? 19.840 8.980 1.532 1.00 89.00 103 TYR A C 1
ATOM 792 O O . TYR A 1 103 ? 20.200 8.162 0.691 1.00 89.00 103 TYR A O 1
ATOM 800 N N . ALA A 1 104 ? 20.664 9.918 2.008 1.00 88.56 104 ALA A N 1
ATOM 801 C CA . ALA A 1 104 ? 22.042 10.074 1.550 1.00 88.56 104 ALA A CA 1
ATOM 802 C C . ALA A 1 104 ? 22.893 8.821 1.825 1.00 88.56 104 ALA A C 1
ATOM 804 O O . ALA A 1 104 ? 23.628 8.369 0.946 1.00 88.56 104 ALA A O 1
ATOM 805 N N . VAL A 1 105 ? 22.752 8.214 3.010 1.00 90.62 105 VAL A N 1
ATOM 806 C CA . VAL A 1 105 ? 23.445 6.965 3.371 1.00 90.62 105 VAL A CA 1
ATOM 807 C C . VAL A 1 105 ? 22.992 5.806 2.480 1.00 90.62 105 VAL A C 1
ATOM 809 O O . VAL A 1 105 ? 23.831 5.072 1.953 1.00 90.62 105 VAL A O 1
ATOM 812 N N . CYS A 1 106 ? 21.683 5.652 2.263 1.00 88.12 106 CYS A N 1
ATOM 813 C CA . CYS A 1 106 ? 21.135 4.626 1.374 1.00 88.12 106 CYS A CA 1
ATOM 814 C C . CYS A 1 106 ? 21.596 4.825 -0.075 1.00 88.12 106 CYS A C 1
ATOM 816 O O . CYS A 1 106 ? 22.057 3.878 -0.708 1.00 88.12 106 CYS A O 1
ATOM 818 N N . ALA A 1 107 ? 21.530 6.056 -0.582 1.00 85.12 107 ALA A N 1
ATOM 819 C CA . ALA A 1 107 ? 21.955 6.418 -1.928 1.00 85.12 107 ALA A CA 1
ATOM 820 C C . ALA A 1 107 ? 23.448 6.117 -2.144 1.00 85.12 107 ALA A C 1
ATOM 822 O O . ALA A 1 107 ? 23.820 5.472 -3.128 1.00 85.12 107 ALA A O 1
ATOM 823 N N . TRP A 1 108 ? 24.297 6.481 -1.178 1.00 86.06 108 TRP A N 1
ATOM 824 C CA . TRP A 1 108 ? 25.722 6.156 -1.207 1.00 86.06 108 TRP A CA 1
ATOM 825 C C . TRP A 1 108 ? 25.969 4.645 -1.176 1.00 86.06 108 TRP A C 1
ATOM 827 O O . TRP A 1 108 ? 26.741 4.122 -1.982 1.00 86.06 108 TRP A O 1
ATOM 837 N N . SER A 1 109 ? 25.269 3.926 -0.292 1.00 86.38 109 SER A N 1
ATOM 838 C CA . SER A 1 109 ? 25.356 2.468 -0.188 1.00 86.38 109 SER A CA 1
ATOM 839 C C . SER A 1 109 ? 24.972 1.786 -1.503 1.00 86.38 109 SER A C 1
ATOM 841 O O . SER A 1 109 ? 25.651 0.860 -1.936 1.00 86.38 109 SER A O 1
ATOM 843 N N . TRP A 1 110 ? 23.941 2.265 -2.201 1.00 82.00 110 TRP A N 1
ATOM 844 C CA . TRP A 1 110 ? 23.443 1.653 -3.437 1.00 82.00 110 TRP A CA 1
ATOM 845 C C . TRP A 1 110 ? 24.213 2.045 -4.699 1.00 82.00 110 TRP A C 1
ATOM 847 O O . TRP A 1 110 ? 24.010 1.417 -5.740 1.00 82.00 110 TRP A O 1
ATOM 857 N N . ARG A 1 111 ? 25.147 3.004 -4.630 1.00 81.56 111 ARG A N 1
ATOM 858 C CA . ARG A 1 111 ? 25.933 3.459 -5.791 1.00 81.56 111 ARG A CA 1
ATOM 859 C C . ARG A 1 111 ? 26.603 2.309 -6.549 1.00 81.56 111 ARG A C 1
ATOM 861 O O . ARG A 1 111 ? 26.589 2.288 -7.776 1.00 81.56 111 ARG A O 1
ATOM 868 N N . HIS A 1 112 ? 27.154 1.330 -5.832 1.00 79.12 112 HIS A N 1
ATOM 869 C CA . HIS A 1 112 ? 27.830 0.180 -6.443 1.00 79.12 112 HIS A CA 1
ATOM 870 C C . HIS A 1 112 ? 26.869 -0.792 -7.161 1.00 79.12 112 HIS A C 1
ATOM 872 O O . HIS A 1 112 ? 27.312 -1.618 -7.954 1.00 79.12 112 HIS A O 1
ATOM 878 N N . ARG A 1 113 ? 25.554 -0.704 -6.908 1.00 79.88 113 ARG A N 1
ATOM 879 C CA . ARG A 1 113 ? 24.516 -1.559 -7.513 1.00 79.88 113 ARG A CA 1
ATOM 880 C C . ARG A 1 113 ? 23.896 -0.975 -8.783 1.00 79.88 113 ARG A C 1
ATOM 882 O O . ARG A 1 113 ? 23.234 -1.714 -9.507 1.00 79.88 113 ARG A O 1
ATOM 889 N N . ILE A 1 114 ? 24.118 0.307 -9.078 1.00 76.00 114 ILE A N 1
ATOM 890 C CA . ILE A 1 114 ? 23.595 0.981 -10.278 1.00 76.00 114 ILE A CA 1
ATOM 891 C C . ILE A 1 114 ? 23.913 0.216 -11.579 1.00 76.00 114 ILE A C 1
ATOM 893 O O . ILE A 1 114 ? 22.973 -0.034 -12.333 1.00 76.00 114 ILE A O 1
ATOM 897 N N . PRO A 1 115 ? 25.163 -0.222 -11.859 1.00 72.69 115 PRO A N 1
ATOM 898 C CA . PRO A 1 115 ? 25.451 -0.916 -13.118 1.00 72.69 115 PRO A CA 1
ATOM 899 C C . PRO A 1 115 ? 24.687 -2.240 -13.237 1.00 72.69 115 PRO A C 1
ATOM 901 O O . PRO A 1 115 ? 24.165 -2.562 -14.301 1.00 72.69 115 PRO A O 1
ATOM 904 N N . PHE A 1 116 ? 24.540 -2.975 -12.131 1.00 73.06 116 PHE A N 1
ATOM 905 C CA . PHE A 1 116 ? 23.736 -4.196 -12.098 1.00 73.06 116 PHE A CA 1
ATOM 906 C C . PHE A 1 116 ? 22.255 -3.912 -12.393 1.00 73.06 116 PHE A C 1
ATOM 908 O O . PHE A 1 116 ? 21.645 -4.617 -13.196 1.00 73.06 116 PHE A O 1
ATOM 915 N N . ALA A 1 117 ? 21.685 -2.860 -11.798 1.00 73.94 117 ALA A N 1
ATOM 916 C CA . ALA A 1 117 ? 20.292 -2.475 -12.018 1.00 73.94 117 ALA A CA 1
ATOM 917 C C . ALA A 1 117 ? 20.011 -2.112 -13.487 1.00 73.94 117 ALA A C 1
ATOM 919 O O . ALA A 1 117 ? 19.000 -2.550 -14.036 1.00 73.94 117 ALA A O 1
ATOM 920 N N . THR A 1 118 ? 20.918 -1.385 -14.147 1.00 68.38 118 THR A N 1
ATOM 921 C CA . THR A 1 118 ? 20.781 -1.037 -15.572 1.00 68.38 118 THR A CA 1
ATOM 922 C C . THR A 1 118 ? 20.780 -2.279 -16.463 1.00 68.38 118 THR A C 1
ATOM 924 O O . THR A 1 118 ? 19.932 -2.405 -17.345 1.00 68.38 118 THR A O 1
ATOM 927 N N . ILE A 1 119 ? 21.678 -3.234 -16.202 1.00 68.75 119 ILE A N 1
ATOM 928 C CA . ILE A 1 119 ? 21.756 -4.495 -16.958 1.00 68.75 119 ILE A CA 1
ATOM 929 C C . ILE A 1 119 ? 20.500 -5.341 -16.737 1.00 68.75 119 ILE A C 1
ATOM 931 O O . ILE A 1 119 ? 19.952 -5.906 -17.686 1.00 68.75 119 ILE A O 1
ATOM 935 N N . MET A 1 120 ? 20.008 -5.410 -15.498 1.00 73.25 120 MET A N 1
ATOM 936 C CA . MET A 1 120 ? 18.757 -6.100 -15.187 1.00 73.25 120 MET A CA 1
ATOM 937 C C . MET A 1 120 ? 17.569 -5.463 -15.898 1.00 73.25 120 MET A C 1
ATOM 939 O O . MET A 1 120 ? 16.782 -6.185 -16.502 1.00 73.25 120 MET A O 1
ATOM 943 N N . LEU A 1 121 ? 17.464 -4.132 -15.909 1.00 71.12 121 LEU A N 1
ATOM 944 C CA . LEU A 1 121 ? 16.392 -3.437 -16.618 1.00 71.12 121 LEU A CA 1
ATOM 945 C C . LEU A 1 121 ? 16.441 -3.713 -18.127 1.00 71.12 121 LEU A C 1
ATOM 947 O O . LEU A 1 121 ? 15.418 -4.053 -18.714 1.00 71.12 121 LEU A O 1
ATOM 951 N N . GLN A 1 122 ? 17.622 -3.645 -18.748 1.00 67.38 122 GLN A N 1
ATOM 952 C CA . GLN A 1 122 ? 17.800 -3.992 -20.164 1.00 67.38 122 GLN A CA 1
ATOM 953 C C . GLN A 1 122 ? 17.406 -5.445 -20.451 1.00 67.38 122 GLN A C 1
ATOM 955 O O . GLN A 1 122 ? 16.720 -5.720 -21.434 1.00 67.38 122 GLN A O 1
ATOM 960 N N . THR A 1 123 ? 17.790 -6.367 -19.566 1.00 67.56 123 THR A N 1
ATOM 961 C CA . THR A 1 123 ? 17.460 -7.791 -19.688 1.00 67.56 123 THR A CA 1
ATOM 962 C C . THR A 1 123 ? 15.954 -8.020 -19.582 1.00 67.56 123 THR A C 1
ATOM 964 O O . THR A 1 123 ? 15.381 -8.713 -20.420 1.00 67.56 123 THR A O 1
ATOM 967 N N . VAL A 1 124 ? 15.292 -7.399 -18.601 1.00 68.62 124 VAL A N 1
ATOM 968 C CA . VAL A 1 124 ? 13.834 -7.470 -18.429 1.00 68.62 124 VAL A CA 1
ATOM 969 C C . VAL A 1 124 ? 13.128 -6.895 -19.654 1.00 68.62 124 VAL A C 1
ATOM 971 O O . VAL A 1 124 ? 12.288 -7.574 -20.234 1.00 68.62 124 VAL A O 1
ATOM 974 N N . CYS A 1 125 ? 13.511 -5.701 -20.114 1.00 68.44 125 CYS A N 1
ATOM 975 C CA . CYS A 1 125 ? 12.959 -5.100 -21.330 1.00 68.44 125 CYS A CA 1
ATOM 976 C C . CYS A 1 125 ? 13.156 -5.996 -22.565 1.00 68.44 125 CYS A C 1
ATOM 978 O O . CYS A 1 125 ? 12.257 -6.096 -23.400 1.00 68.44 125 CYS A O 1
ATOM 980 N N . GLY A 1 126 ? 14.300 -6.677 -22.670 1.00 63.59 126 GLY A N 1
ATOM 981 C CA . GLY A 1 126 ? 14.583 -7.633 -23.739 1.00 63.59 126 GLY A CA 1
ATOM 982 C C . GLY A 1 126 ? 13.673 -8.864 -23.703 1.00 63.59 126 GLY A C 1
ATOM 983 O O . GLY A 1 126 ? 13.112 -9.238 -24.732 1.00 63.59 126 GLY A O 1
ATOM 984 N N . VAL A 1 127 ? 13.480 -9.468 -22.526 1.00 65.19 127 VAL A N 1
ATOM 985 C CA . VAL A 1 127 ? 12.631 -10.661 -22.343 1.00 65.19 127 VAL A CA 1
ATOM 986 C C . VAL A 1 127 ? 11.149 -10.335 -22.539 1.00 65.19 127 VAL A C 1
ATOM 988 O O . VAL A 1 127 ? 10.442 -11.097 -23.197 1.00 65.19 127 VAL A O 1
ATOM 991 N N . THR A 1 128 ? 10.680 -9.190 -22.037 1.00 65.75 128 THR A N 1
ATOM 992 C CA . THR A 1 128 ? 9.281 -8.754 -22.188 1.00 65.75 128 THR A CA 1
ATOM 993 C C . THR A 1 128 ? 8.902 -8.548 -23.654 1.00 65.75 128 THR A C 1
ATOM 995 O O . THR A 1 128 ? 7.751 -8.754 -24.027 1.00 65.75 128 THR A O 1
ATOM 998 N N . ARG A 1 129 ? 9.861 -8.177 -24.514 1.00 63.69 129 ARG A N 1
ATOM 999 C CA . ARG A 1 129 ? 9.584 -7.880 -25.924 1.00 63.69 129 ARG A CA 1
ATOM 1000 C C . ARG A 1 129 ? 9.256 -9.125 -26.755 1.00 63.69 129 ARG A C 1
ATOM 1002 O O . ARG A 1 129 ? 8.538 -8.986 -27.741 1.00 63.69 129 ARG A O 1
ATOM 1009 N N . LYS A 1 130 ? 9.758 -10.313 -26.380 1.00 59.38 130 LYS A N 1
ATOM 1010 C CA . LYS A 1 130 ? 9.401 -11.613 -26.986 1.00 59.38 130 LYS A CA 1
ATOM 1011 C C . LYS A 1 130 ? 9.624 -12.776 -25.995 1.00 59.38 130 LYS A C 1
ATOM 1013 O O . LYS A 1 130 ? 10.763 -13.221 -25.828 1.00 59.38 130 LYS A O 1
ATOM 1018 N N . PRO A 1 131 ? 8.570 -13.320 -25.361 1.00 59.09 131 PRO A N 1
ATOM 1019 C CA . PRO A 1 131 ? 8.682 -14.561 -24.600 1.00 59.09 131 PRO A CA 1
ATOM 1020 C C . PRO A 1 131 ? 8.825 -15.747 -25.568 1.00 59.09 131 PRO A C 1
ATOM 1022 O O . PRO A 1 131 ? 7.856 -16.225 -26.148 1.00 59.09 131 PRO A O 1
ATOM 1025 N N . ASN A 1 132 ? 10.055 -16.221 -25.770 1.00 60.84 132 ASN A N 1
ATOM 1026 C CA . ASN A 1 132 ? 10.382 -17.226 -26.794 1.00 60.84 132 ASN A CA 1
ATOM 1027 C C . ASN A 1 132 ? 10.079 -18.684 -26.368 1.00 60.84 132 ASN A C 1
ATOM 1029 O O . ASN A 1 132 ? 10.348 -19.610 -27.128 1.00 60.84 132 ASN A O 1
ATOM 1033 N N . SER A 1 133 ? 9.583 -18.918 -25.144 1.00 72.38 133 SER A N 1
ATOM 1034 C CA . SER A 1 133 ? 9.379 -20.259 -24.567 1.00 72.38 133 SER A CA 1
ATOM 1035 C C . SER A 1 133 ? 8.199 -20.311 -23.585 1.00 72.38 133 SER A C 1
ATOM 1037 O O . SER A 1 133 ? 7.976 -19.376 -22.811 1.00 72.38 133 SER A O 1
ATOM 1039 N N . SER A 1 134 ? 7.494 -21.445 -23.529 1.00 74.62 134 SER A N 1
ATOM 1040 C CA . SER A 1 134 ? 6.459 -21.727 -22.519 1.00 74.62 134 SER A CA 1
ATOM 1041 C C . SER A 1 134 ? 6.979 -21.599 -21.080 1.00 74.62 134 SER A C 1
ATOM 1043 O O . SER A 1 134 ? 6.256 -21.132 -20.200 1.00 74.62 134 SER A O 1
ATOM 1045 N N . ALA A 1 135 ? 8.257 -21.914 -20.843 1.00 77.00 135 ALA A N 1
ATOM 1046 C CA . ALA A 1 135 ? 8.900 -21.725 -19.544 1.00 77.00 135 ALA A CA 1
ATOM 1047 C C . ALA A 1 135 ? 9.062 -20.236 -19.185 1.00 77.00 135 ALA A C 1
ATOM 1049 O O . ALA A 1 135 ? 8.867 -19.855 -18.032 1.00 77.00 135 ALA A O 1
ATOM 1050 N N . THR A 1 136 ? 9.366 -19.375 -20.167 1.00 75.69 136 THR A N 1
ATOM 1051 C CA . THR A 1 136 ? 9.457 -17.917 -19.945 1.00 75.69 136 THR A CA 1
ATOM 1052 C C . THR A 1 136 ? 8.095 -17.295 -19.654 1.00 75.69 136 THR A C 1
ATOM 1054 O O . THR A 1 136 ? 8.000 -16.416 -18.801 1.00 75.69 136 THR A O 1
ATOM 1057 N N . TYR A 1 137 ? 7.033 -17.809 -20.282 1.00 80.31 137 TYR A N 1
ATOM 1058 C CA . TYR A 1 137 ? 5.663 -17.413 -19.966 1.00 80.31 137 TYR A CA 1
ATOM 1059 C C . TYR A 1 137 ? 5.275 -17.828 -18.539 1.00 80.31 137 TYR A C 1
ATOM 1061 O O . TYR A 1 137 ? 4.798 -16.999 -17.772 1.00 80.31 137 TYR A O 1
ATOM 1069 N N . GLY A 1 138 ? 5.566 -19.070 -18.130 1.00 83.31 138 GLY A N 1
ATOM 1070 C CA . GLY A 1 138 ? 5.323 -19.526 -16.755 1.00 83.31 138 GLY A CA 1
ATOM 1071 C C . GLY A 1 138 ? 6.038 -18.673 -15.698 1.00 83.31 138 GLY A C 1
ATOM 1072 O O . GLY A 1 138 ? 5.432 -18.302 -14.692 1.00 83.31 138 GLY A O 1
ATOM 1073 N N . LEU A 1 139 ? 7.295 -18.290 -15.950 1.00 81.88 139 LEU A N 1
ATOM 1074 C CA . LEU A 1 139 ? 8.052 -17.398 -15.065 1.00 81.88 139 LEU A CA 1
ATOM 1075 C C . LEU A 1 139 ? 7.433 -15.995 -14.988 1.00 81.88 139 LEU A C 1
ATOM 1077 O O . LEU A 1 139 ? 7.355 -15.422 -13.903 1.00 81.88 139 LEU A O 1
ATOM 1081 N N . PHE A 1 140 ? 6.968 -15.456 -16.117 1.00 82.50 140 PHE A N 1
ATOM 1082 C CA . PHE A 1 140 ? 6.275 -14.170 -16.162 1.00 82.50 140 PHE A CA 1
ATOM 1083 C C . PHE A 1 140 ? 4.984 -14.191 -15.335 1.00 82.50 140 PHE A C 1
ATOM 1085 O O . PHE A 1 140 ? 4.780 -13.315 -14.496 1.00 82.50 140 PHE A O 1
ATOM 1092 N N . VAL A 1 141 ? 4.149 -15.223 -15.497 1.00 87.50 141 VAL A N 1
ATOM 1093 C CA . VAL A 1 141 ? 2.913 -15.385 -14.714 1.00 87.50 141 VAL A CA 1
ATOM 1094 C C . VAL A 1 141 ? 3.215 -15.520 -13.219 1.00 87.50 141 VAL A C 1
ATOM 1096 O O . VAL A 1 141 ? 2.569 -14.863 -12.403 1.00 87.50 141 VAL A O 1
ATOM 1099 N N . ALA A 1 142 ? 4.226 -16.311 -12.844 1.00 88.44 142 ALA A N 1
ATOM 1100 C CA . ALA A 1 142 ? 4.647 -16.454 -11.449 1.00 88.44 142 ALA A CA 1
ATOM 1101 C C . ALA A 1 142 ? 5.156 -15.127 -10.853 1.00 88.44 142 ALA A C 1
ATOM 1103 O O . ALA A 1 142 ? 4.831 -14.796 -9.710 1.00 88.44 142 ALA A O 1
ATOM 1104 N N . ALA A 1 143 ? 5.908 -14.339 -11.628 1.00 87.94 143 ALA A N 1
ATOM 1105 C CA . ALA A 1 143 ? 6.377 -13.020 -11.217 1.00 87.94 143 ALA A CA 1
ATOM 1106 C C . ALA A 1 143 ? 5.222 -12.017 -11.060 1.00 87.94 143 ALA A C 1
ATOM 1108 O O . ALA A 1 143 ? 5.189 -11.294 -10.066 1.00 87.94 143 ALA A O 1
ATOM 1109 N N . LEU A 1 144 ? 4.248 -12.010 -11.979 1.00 90.06 144 LEU A N 1
ATOM 1110 C CA . LEU A 1 144 ? 3.038 -11.187 -11.865 1.00 90.06 144 LEU A CA 1
ATOM 1111 C C . LEU A 1 144 ? 2.215 -11.550 -10.630 1.00 90.06 144 LEU A C 1
ATOM 1113 O O . LEU A 1 144 ? 1.784 -10.664 -9.895 1.00 90.06 144 LEU A O 1
ATOM 1117 N N . PHE A 1 145 ? 2.017 -12.844 -10.379 1.00 94.12 145 PHE A N 1
ATOM 1118 C CA . PHE A 1 145 ? 1.322 -13.304 -9.183 1.00 94.12 145 PHE A CA 1
ATOM 1119 C C . PHE A 1 145 ? 2.047 -12.850 -7.913 1.00 94.12 145 PHE A C 1
ATOM 1121 O O . PHE A 1 145 ? 1.420 -12.295 -7.012 1.00 94.12 145 PHE A O 1
ATOM 1128 N N . SER A 1 146 ? 3.374 -13.017 -7.873 1.00 94.31 146 SER A N 1
ATOM 1129 C CA . SER A 1 146 ? 4.190 -12.550 -6.754 1.00 94.31 146 SER A CA 1
ATOM 1130 C C . SER A 1 146 ? 4.071 -11.044 -6.552 1.00 94.31 146 SER A C 1
ATOM 1132 O O . SER A 1 146 ? 3.899 -10.598 -5.423 1.00 94.31 146 SER A O 1
ATOM 1134 N N . PHE A 1 147 ? 4.116 -10.263 -7.633 1.00 92.94 147 PHE A N 1
ATOM 1135 C CA . PHE A 1 147 ? 3.940 -8.817 -7.581 1.00 92.94 147 PHE A CA 1
ATOM 1136 C C . PHE A 1 147 ? 2.580 -8.445 -6.979 1.00 92.94 147 PHE A C 1
ATOM 1138 O O . PHE A 1 147 ? 2.532 -7.737 -5.975 1.00 92.94 147 PHE A O 1
ATOM 1145 N N . TYR A 1 148 ? 1.477 -8.978 -7.517 1.00 95.31 148 TYR A N 1
ATOM 1146 C CA . TYR A 1 148 ? 0.141 -8.664 -7.010 1.00 95.31 148 TYR A CA 1
ATOM 1147 C C . TYR A 1 148 ? -0.053 -9.090 -5.556 1.00 95.31 148 TYR A C 1
ATOM 1149 O O . TYR A 1 148 ? -0.577 -8.305 -4.764 1.00 95.31 148 TYR A O 1
ATOM 1157 N N . TRP A 1 149 ? 0.377 -10.298 -5.183 1.00 97.44 149 TRP A N 1
ATOM 1158 C CA . TRP A 1 149 ? 0.180 -10.790 -3.823 1.00 97.44 149 TRP A CA 1
ATOM 1159 C C . TRP A 1 149 ? 1.012 -10.004 -2.812 1.00 97.44 149 TRP A C 1
ATOM 1161 O O . TRP A 1 149 ? 0.469 -9.543 -1.809 1.00 97.44 149 TRP A O 1
ATOM 1171 N N . THR A 1 150 ? 2.292 -9.751 -3.097 1.00 96.19 150 THR A N 1
ATOM 1172 C CA . THR A 1 150 ? 3.149 -8.952 -2.214 1.00 96.19 150 THR A CA 1
ATOM 1173 C C . THR A 1 150 ? 2.646 -7.514 -2.083 1.00 96.19 150 THR A C 1
ATOM 1175 O O . THR A 1 150 ? 2.559 -7.008 -0.965 1.00 96.19 150 THR A O 1
ATOM 1178 N N . THR A 1 151 ? 2.247 -6.861 -3.180 1.00 94.12 151 THR A N 1
ATOM 1179 C CA . THR A 1 151 ? 1.691 -5.499 -3.124 1.00 94.12 151 THR A CA 1
ATOM 1180 C C . THR A 1 151 ? 0.411 -5.441 -2.290 1.00 94.12 151 THR A C 1
ATOM 1182 O O . THR A 1 151 ? 0.261 -4.526 -1.478 1.00 94.12 151 THR A O 1
ATOM 1185 N N . GLN A 1 152 ? -0.487 -6.420 -2.435 1.00 95.88 152 GLN A N 1
ATOM 1186 C CA . GLN A 1 152 ? -1.706 -6.496 -1.626 1.00 95.88 152 GLN A CA 1
ATOM 1187 C C . GLN A 1 152 ? -1.390 -6.707 -0.143 1.00 95.88 152 GLN A C 1
ATOM 1189 O O . GLN A 1 152 ? -1.917 -5.979 0.695 1.00 95.88 152 GLN A O 1
ATOM 1194 N N . VAL A 1 153 ? -0.471 -7.620 0.192 1.00 97.19 153 VAL A N 1
ATOM 1195 C CA . VAL A 1 153 ? -0.062 -7.851 1.588 1.00 97.19 153 VAL A CA 1
ATOM 1196 C C . VAL A 1 153 ? 0.515 -6.584 2.212 1.00 97.19 153 VAL A C 1
ATOM 1198 O O . VAL A 1 153 ? 0.139 -6.243 3.331 1.00 97.19 153 VAL A O 1
ATOM 1201 N N . ILE A 1 154 ? 1.371 -5.844 1.501 1.00 94.94 154 ILE A N 1
ATOM 1202 C CA . ILE A 1 154 ? 1.944 -4.585 2.002 1.00 94.94 154 ILE A CA 1
ATOM 1203 C C . ILE A 1 154 ? 0.842 -3.541 2.227 1.00 94.94 154 ILE A C 1
ATOM 1205 O O . ILE A 1 154 ? 0.739 -2.999 3.329 1.00 94.94 154 ILE A O 1
ATOM 1209 N N . ARG A 1 155 ? -0.010 -3.285 1.222 1.00 93.25 155 ARG A N 1
ATOM 1210 C CA . ARG A 1 155 ? -1.097 -2.293 1.314 1.00 93.25 155 ARG A CA 1
ATOM 1211 C C . ARG A 1 155 ? -2.039 -2.606 2.475 1.00 93.25 155 ARG A C 1
ATOM 1213 O O . ARG A 1 155 ? -2.353 -1.723 3.271 1.00 93.25 155 ARG A O 1
ATOM 1220 N N . ASN A 1 156 ? -2.441 -3.866 2.598 1.00 95.69 156 ASN A N 1
ATOM 1221 C CA . ASN A 1 156 ? -3.380 -4.301 3.621 1.00 95.69 156 ASN A CA 1
ATOM 1222 C C . ASN A 1 156 ? -2.737 -4.347 5.011 1.00 95.69 156 ASN A C 1
ATOM 1224 O O . ASN A 1 156 ? -3.398 -4.010 5.983 1.00 95.69 156 ASN A O 1
ATOM 1228 N N . THR A 1 157 ? -1.436 -4.635 5.122 1.00 96.19 157 THR A N 1
ATOM 1229 C CA . THR A 1 157 ? -0.705 -4.526 6.399 1.00 96.19 157 THR A CA 1
ATOM 1230 C C . THR A 1 157 ? -0.669 -3.086 6.903 1.00 96.19 157 THR A C 1
ATOM 1232 O O . THR A 1 157 ? -0.904 -2.845 8.090 1.00 96.19 157 THR A O 1
ATOM 1235 N N . VAL A 1 158 ? -0.417 -2.117 6.015 1.00 95.06 158 VAL A N 1
ATOM 1236 C CA . VAL A 1 158 ? -0.463 -0.687 6.361 1.00 95.06 158 VAL A CA 1
ATOM 1237 C C . VAL A 1 158 ? -1.876 -0.293 6.783 1.00 95.06 158 VAL A C 1
ATOM 1239 O O . VAL A 1 158 ? -2.040 0.281 7.856 1.00 95.06 158 VAL A O 1
ATOM 1242 N N . HIS A 1 159 ? -2.891 -0.666 6.000 1.00 96.06 159 HIS A N 1
ATOM 1243 C CA . HIS A 1 159 ? -4.291 -0.393 6.324 1.00 96.06 159 HIS A CA 1
ATOM 1244 C C . HIS A 1 159 ? -4.691 -0.975 7.691 1.00 96.06 159 HIS A C 1
ATOM 1246 O O . HIS A 1 159 ? -5.108 -0.227 8.568 1.00 96.06 159 HIS A O 1
ATOM 1252 N N . THR A 1 160 ? -4.459 -2.270 7.933 1.00 96.06 160 THR A N 1
ATOM 1253 C CA . THR A 1 160 ? -4.731 -2.928 9.223 1.00 96.06 160 THR A CA 1
ATOM 1254 C C . THR A 1 160 ? -3.967 -2.270 10.376 1.00 96.06 160 THR A C 1
ATOM 1256 O O . THR A 1 160 ? -4.510 -2.119 11.468 1.00 96.06 160 THR A O 1
ATOM 1259 N N . THR A 1 161 ? -2.725 -1.830 10.157 1.00 96.00 161 THR A N 1
ATOM 1260 C CA . THR A 1 161 ? -1.956 -1.102 11.179 1.00 96.00 161 THR A CA 1
ATOM 1261 C C . THR A 1 161 ? -2.626 0.223 11.532 1.00 96.00 161 THR A C 1
ATOM 1263 O O . THR A 1 161 ? -2.836 0.505 12.711 1.00 96.00 161 THR A O 1
ATOM 1266 N N . VAL A 1 162 ? -2.987 1.018 10.522 1.00 95.75 162 VAL A N 1
ATOM 1267 C CA . VAL A 1 162 ? -3.656 2.314 10.696 1.00 95.75 162 VAL A CA 1
ATOM 1268 C C . VAL A 1 162 ? -5.015 2.122 11.371 1.00 95.75 162 VAL A C 1
ATOM 1270 O O . VAL A 1 162 ? -5.299 2.792 12.360 1.00 95.75 162 VAL A O 1
ATOM 1273 N N . SER A 1 163 ? -5.811 1.148 10.935 1.00 95.38 163 SER A N 1
ATOM 1274 C CA . SER A 1 163 ? -7.089 0.809 11.566 1.00 95.38 163 SER A CA 1
ATOM 1275 C C . SER A 1 163 ? -6.947 0.384 13.023 1.00 95.38 163 SER A C 1
ATOM 1277 O O . SER A 1 163 ? -7.779 0.739 13.852 1.00 95.38 163 SER A O 1
ATOM 1279 N N . GLY A 1 164 ? -5.869 -0.318 13.377 1.00 93.44 164 GLY A N 1
ATOM 1280 C CA . GLY A 1 164 ? -5.572 -0.645 14.771 1.00 93.44 164 GLY A CA 1
ATOM 1281 C C . GLY A 1 164 ? -5.351 0.610 15.619 1.00 93.44 164 GLY A C 1
ATOM 1282 O O . GLY A 1 164 ? -5.889 0.708 16.721 1.00 93.44 164 GLY A O 1
ATOM 1283 N N . VAL A 1 165 ? -4.629 1.598 15.079 1.00 93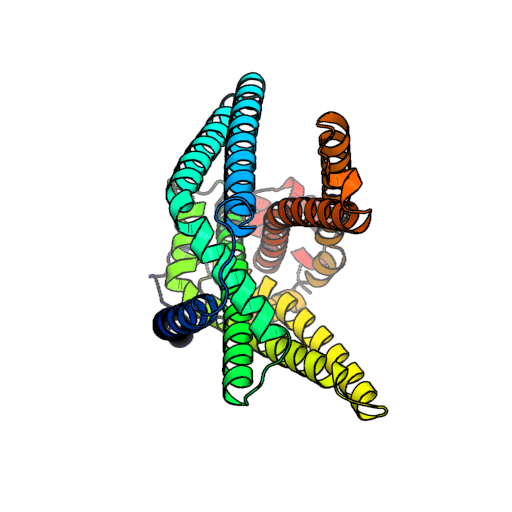.81 165 VAL A N 1
ATOM 1284 C CA . VAL A 1 165 ? -4.400 2.888 15.746 1.00 93.81 165 VAL A CA 1
ATOM 1285 C C . VAL A 1 165 ? -5.714 3.644 15.926 1.00 93.81 165 VAL A C 1
ATOM 1287 O O . VAL A 1 165 ? -6.054 4.005 17.052 1.00 93.81 165 VAL A O 1
ATOM 1290 N N . PHE A 1 166 ? -6.477 3.841 14.849 1.00 93.38 166 PHE A N 1
ATOM 1291 C CA . PHE A 1 166 ? -7.758 4.551 14.911 1.00 93.38 166 PHE A CA 1
ATOM 1292 C C . PHE A 1 166 ? -8.763 3.851 15.830 1.00 93.38 166 PHE A C 1
ATOM 1294 O O . PHE A 1 166 ? -9.440 4.529 16.594 1.00 93.38 166 PHE A O 1
ATOM 1301 N N . GLY A 1 167 ? -8.814 2.517 15.836 1.00 92.00 167 GLY A N 1
ATOM 1302 C CA . GLY A 1 167 ? -9.672 1.755 16.743 1.00 92.00 167 GLY A CA 1
ATOM 1303 C C . GLY A 1 167 ? -9.307 1.950 18.217 1.00 92.00 167 GLY A C 1
ATOM 1304 O O . GLY A 1 167 ? -10.190 2.157 19.047 1.00 92.00 167 GLY A O 1
ATOM 1305 N N . VAL A 1 168 ? -8.011 1.959 18.553 1.00 90.81 168 VAL A N 1
ATOM 1306 C CA . VAL A 1 168 ? -7.544 2.259 19.919 1.00 90.81 168 VAL A CA 1
ATOM 1307 C C . VAL A 1 168 ? -7.956 3.670 20.338 1.00 90.81 168 VAL A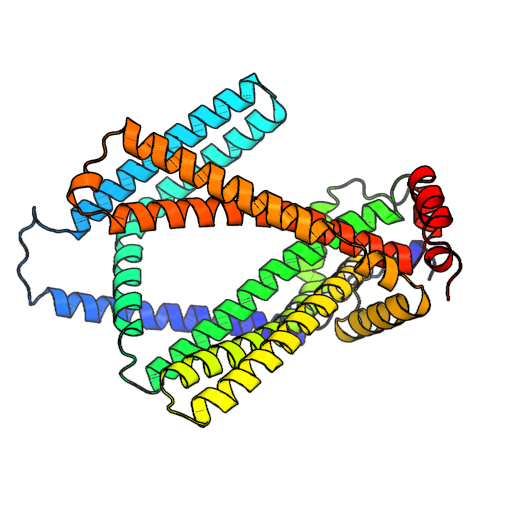 C 1
ATOM 1309 O O . VAL A 1 168 ? -8.507 3.841 21.422 1.00 90.81 168 VAL A O 1
ATOM 1312 N N . PHE A 1 169 ? -7.750 4.677 19.486 1.00 89.81 169 PHE A N 1
ATOM 1313 C CA . PHE A 1 169 ? -8.175 6.045 19.797 1.00 89.81 169 PHE A CA 1
ATOM 1314 C C . PHE A 1 169 ? -9.701 6.186 19.866 1.00 89.81 169 PHE A C 1
ATOM 1316 O O . PHE A 1 169 ? -10.205 6.917 20.714 1.00 89.81 169 PHE A O 1
ATOM 1323 N N . TYR A 1 170 ? -10.452 5.468 19.035 1.00 90.12 170 TYR A N 1
ATOM 1324 C CA . TYR A 1 170 ? -11.911 5.516 19.054 1.00 90.12 170 TYR A CA 1
ATOM 1325 C C . TYR A 1 170 ? -12.490 4.962 20.365 1.00 90.12 170 TYR A C 1
ATOM 1327 O O . TYR A 1 170 ? -13.395 5.566 20.935 1.00 90.12 170 TYR A O 1
ATOM 1335 N N . PHE A 1 171 ? -11.957 3.840 20.865 1.00 88.25 171 PHE A N 1
ATOM 1336 C CA . PHE A 1 171 ? -12.503 3.157 22.044 1.00 88.25 171 PHE A CA 1
ATOM 1337 C C . PHE A 1 171 ? -11.866 3.554 23.379 1.00 88.25 171 PHE A C 1
ATOM 1339 O O . PHE A 1 171 ? -12.552 3.525 24.399 1.00 88.25 171 PHE A O 1
ATOM 1346 N N . LEU A 1 172 ? -10.568 3.875 23.403 1.00 87.12 172 LEU A N 1
ATOM 1347 C CA . LEU A 1 172 ? -9.797 3.988 24.650 1.00 87.12 172 LEU A CA 1
ATOM 1348 C C . LEU A 1 172 ? -9.399 5.421 25.017 1.00 87.12 172 LEU A C 1
ATOM 1350 O O . LEU A 1 172 ? -8.872 5.632 26.112 1.00 87.12 172 LEU A O 1
ATOM 1354 N N . THR A 1 173 ? -9.646 6.415 24.158 1.00 84.69 173 THR A N 1
ATOM 1355 C CA . THR A 1 173 ? -9.330 7.817 24.480 1.00 84.69 173 THR A CA 1
ATOM 1356 C C . THR A 1 173 ? -10.072 8.266 25.738 1.00 84.69 173 THR A C 1
ATOM 1358 O O . THR A 1 173 ? -11.283 8.100 25.848 1.00 84.69 173 THR A O 1
ATOM 1361 N N . GLY A 1 174 ? -9.342 8.831 26.704 1.00 76.88 174 GLY A N 1
ATOM 1362 C CA . GLY A 1 174 ? -9.910 9.283 27.979 1.00 76.88 174 GLY A CA 1
ATOM 1363 C C . GLY A 1 174 ? -10.200 8.164 28.988 1.00 76.88 174 GLY A C 1
ATOM 1364 O O . GLY A 1 174 ? -10.741 8.441 30.055 1.00 76.88 174 GLY A O 1
ATOM 1365 N N . THR A 1 175 ? -9.828 6.914 28.688 1.00 81.56 175 THR A N 1
ATOM 1366 C CA . THR A 1 175 ? -9.943 5.779 29.619 1.00 81.56 175 THR A CA 1
ATOM 1367 C C . THR A 1 175 ? -8.596 5.449 30.268 1.00 81.56 175 THR A C 1
ATOM 1369 O O . THR A 1 175 ? -7.536 5.708 29.700 1.00 81.56 175 THR A O 1
ATOM 1372 N N . THR A 1 176 ? -8.615 4.813 31.443 1.00 76.62 176 THR A N 1
ATOM 1373 C CA . THR A 1 176 ? -7.399 4.322 32.125 1.00 76.62 176 THR A CA 1
ATOM 1374 C C . THR A 1 176 ? -6.710 3.168 31.388 1.00 76.62 176 THR A C 1
ATOM 1376 O O . THR A 1 176 ? -5.578 2.827 31.714 1.00 76.62 176 THR A O 1
ATOM 1379 N N . GLN A 1 177 ? -7.376 2.576 30.391 1.00 78.06 177 GLN A N 1
ATOM 1380 C CA . GLN A 1 177 ? -6.879 1.460 29.582 1.00 78.06 177 GLN A CA 1
ATOM 1381 C C . GLN A 1 177 ? -6.054 1.924 28.366 1.00 78.06 177 GLN A C 1
ATOM 1383 O O . GLN A 1 177 ? -5.620 1.098 27.562 1.00 78.06 177 GLN A O 1
ATOM 1388 N N . MET A 1 178 ? -5.834 3.234 28.199 1.00 80.62 178 MET A N 1
ATOM 1389 C CA . MET A 1 178 ? -5.041 3.753 27.089 1.00 80.62 178 MET A CA 1
ATOM 1390 C C . MET A 1 178 ? -3.581 3.271 27.195 1.00 80.62 178 MET A C 1
ATOM 1392 O O . MET A 1 178 ? -2.948 3.470 28.236 1.00 80.62 178 MET A O 1
ATOM 1396 N N . PRO A 1 179 ? -3.013 2.654 26.141 1.00 79.44 179 PRO A N 1
ATOM 1397 C CA . PRO A 1 179 ? -1.626 2.207 26.173 1.00 79.44 179 PRO A CA 1
ATOM 1398 C C . PRO A 1 179 ? -0.672 3.380 26.432 1.00 79.44 179 PRO A C 1
ATOM 1400 O O . PRO A 1 179 ? -0.710 4.376 25.716 1.00 79.44 179 PRO A O 1
ATOM 1403 N N . SER A 1 180 ? 0.222 3.243 27.416 1.00 77.19 180 SER A N 1
ATOM 1404 C CA . SER A 1 180 ? 1.239 4.260 27.739 1.00 77.19 180 SER A CA 1
ATOM 1405 C C . SER A 1 180 ? 2.400 4.312 26.735 1.00 77.19 180 SER A C 1
ATOM 1407 O O . SER A 1 180 ? 3.165 5.274 26.718 1.00 77.19 180 SER A O 1
ATOM 1409 N N . GLY A 1 181 ? 2.548 3.279 25.897 1.00 81.50 181 GLY A N 1
ATOM 1410 C CA . GLY A 1 181 ? 3.553 3.200 24.835 1.00 81.50 181 GLY A CA 1
ATOM 1411 C C . GLY A 1 181 ? 3.053 3.678 23.466 1.00 81.50 181 GLY A C 1
ATOM 1412 O O . GLY A 1 181 ? 1.917 4.112 23.299 1.00 81.50 181 GLY A O 1
ATOM 1413 N N . SER A 1 182 ? 3.899 3.544 22.438 1.00 86.25 182 SER A N 1
ATOM 1414 C CA . SER A 1 182 ? 3.517 3.880 21.059 1.00 86.25 182 SER A CA 1
ATOM 1415 C C . SER A 1 182 ? 2.402 2.958 20.540 1.00 86.25 182 SER A C 1
ATOM 1417 O O . SER A 1 182 ? 2.629 1.779 20.248 1.00 86.25 182 SER A O 1
ATOM 1419 N N . VAL A 1 183 ? 1.199 3.519 20.374 1.00 90.25 183 VAL A N 1
ATOM 1420 C CA . VAL A 1 183 ? 0.020 2.829 19.816 1.00 90.25 183 VAL A CA 1
ATOM 1421 C C . VAL A 1 183 ? 0.289 2.322 18.395 1.00 90.25 183 VAL A C 1
ATOM 1423 O O . VAL A 1 183 ? -0.108 1.208 18.043 1.00 90.25 183 VAL A O 1
ATOM 1426 N N . THR A 1 184 ? 1.021 3.102 17.594 1.00 90.56 184 THR A N 1
ATOM 1427 C CA . THR A 1 184 ? 1.398 2.744 16.220 1.00 90.56 184 THR A CA 1
ATOM 1428 C C . THR A 1 184 ? 2.272 1.500 16.183 1.00 90.56 184 THR A C 1
ATOM 1430 O O . THR A 1 184 ? 1.979 0.572 15.433 1.00 90.56 184 THR A O 1
ATOM 1433 N N . LEU A 1 185 ? 3.309 1.432 17.025 1.00 87.81 185 LEU A N 1
ATOM 1434 C CA . LEU A 1 185 ? 4.208 0.278 17.052 1.00 87.81 185 LEU A CA 1
ATOM 1435 C C . LEU A 1 185 ? 3.497 -0.983 17.561 1.00 87.81 185 LEU A C 1
ATOM 1437 O O . LEU A 1 185 ? 3.713 -2.068 17.025 1.00 87.81 185 LEU A O 1
ATOM 1441 N N . SER A 1 186 ? 2.621 -0.843 18.560 1.00 88.94 186 SER A N 1
ATOM 1442 C CA . SER A 1 186 ? 1.810 -1.958 19.066 1.00 88.94 186 SER A CA 1
ATOM 1443 C C . SER A 1 186 ? 0.863 -2.508 17.991 1.00 88.94 186 SER A C 1
ATOM 1445 O O . SER A 1 186 ? 0.798 -3.720 17.766 1.00 88.94 186 SER A O 1
ATOM 1447 N N . SER A 1 187 ? 0.186 -1.619 17.258 1.00 92.25 187 SER A N 1
ATOM 1448 C CA . SER A 1 187 ? -0.714 -1.994 16.161 1.00 92.25 187 SER A CA 1
ATOM 1449 C C . SER A 1 187 ? 0.042 -2.634 14.997 1.00 92.25 187 SER A C 1
ATOM 1451 O O . SER A 1 187 ? -0.390 -3.668 14.489 1.00 92.25 187 SER A O 1
ATOM 1453 N N . LEU A 1 188 ? 1.214 -2.095 14.640 1.00 93.62 188 LEU A N 1
ATOM 1454 C CA . LEU A 1 188 ? 2.084 -2.664 13.609 1.00 93.62 188 LEU A CA 1
ATOM 1455 C C . LEU A 1 188 ? 2.578 -4.057 14.008 1.00 93.62 188 LEU A C 1
ATOM 1457 O O . LEU A 1 188 ? 2.534 -4.989 13.209 1.00 93.62 188 LEU A O 1
ATOM 1461 N N . LYS A 1 189 ? 2.999 -4.229 15.267 1.00 92.56 189 LYS A N 1
ATOM 1462 C CA . LYS A 1 189 ? 3.413 -5.532 15.793 1.00 92.56 189 LYS A CA 1
ATOM 1463 C C . LYS A 1 189 ? 2.281 -6.549 15.674 1.00 92.56 189 LYS A C 1
ATOM 1465 O O . LYS A 1 189 ? 2.530 -7.653 15.205 1.00 92.56 189 LYS A O 1
ATOM 1470 N N . ARG A 1 190 ? 1.047 -6.196 16.053 1.00 90.94 190 ARG A N 1
ATOM 1471 C CA . ARG A 1 190 ? -0.133 -7.072 15.909 1.00 90.94 190 ARG A CA 1
ATOM 1472 C C . ARG A 1 190 ? -0.415 -7.414 14.440 1.00 90.94 190 ARG A C 1
ATOM 1474 O O . ARG A 1 190 ? -0.600 -8.590 14.128 1.00 90.94 190 ARG A O 1
ATOM 1481 N N . ALA A 1 191 ? -0.370 -6.428 13.541 1.00 93.62 191 ALA A N 1
ATOM 1482 C CA . ALA A 1 191 ? -0.563 -6.626 12.102 1.00 93.62 191 ALA A CA 1
ATOM 1483 C C . ALA A 1 191 ? 0.474 -7.594 11.503 1.00 93.62 191 ALA A C 1
ATOM 1485 O O . ALA A 1 191 ? 0.110 -8.517 10.781 1.00 93.62 191 ALA A O 1
ATOM 1486 N N . CYS A 1 192 ? 1.748 -7.449 11.873 1.00 93.19 192 CYS A N 1
ATOM 1487 C CA . CYS A 1 192 ? 2.847 -8.285 11.380 1.00 93.19 192 CYS A CA 1
ATOM 1488 C C . CYS A 1 192 ? 3.010 -9.628 12.112 1.00 93.19 192 CYS A C 1
ATOM 1490 O O . CYS A 1 192 ? 3.884 -10.408 11.742 1.00 93.19 192 CYS A O 1
ATOM 1492 N N . THR A 1 193 ? 2.221 -9.914 13.154 1.00 92.31 193 THR A N 1
ATOM 1493 C CA . THR A 1 193 ? 2.344 -11.166 13.924 1.00 92.31 193 THR A CA 1
ATOM 1494 C C . THR A 1 193 ? 1.026 -11.928 13.989 1.00 92.31 193 THR A C 1
ATOM 1496 O O . THR A 1 193 ? 0.821 -12.876 13.237 1.00 92.31 193 THR A O 1
ATOM 1499 N N . THR A 1 194 ? 0.113 -11.528 14.871 1.00 90.38 194 THR A N 1
ATOM 1500 C CA . THR A 1 194 ? -1.116 -12.276 15.161 1.00 90.38 194 THR A CA 1
ATOM 1501 C C . THR A 1 194 ? -2.140 -12.195 14.034 1.00 90.38 194 THR A C 1
ATOM 1503 O O . THR A 1 194 ? -2.817 -13.186 13.768 1.00 90.38 194 THR A O 1
ATOM 1506 N N . ALA A 1 195 ? -2.231 -11.048 13.353 1.00 92.88 195 ALA A N 1
ATOM 1507 C CA . ALA A 1 195 ? -3.160 -10.819 12.244 1.00 92.88 195 ALA A CA 1
ATOM 1508 C C . ALA A 1 195 ? -2.552 -11.089 10.856 1.00 92.88 195 ALA A C 1
ATOM 1510 O O . ALA A 1 195 ? -3.273 -11.070 9.858 1.00 92.88 195 ALA A O 1
ATOM 1511 N N . PHE A 1 196 ? -1.247 -11.364 10.773 1.00 95.50 196 PHE A N 1
ATOM 1512 C CA . PHE A 1 196 ? -0.536 -11.454 9.496 1.00 95.50 196 PHE A CA 1
ATOM 1513 C C . PHE A 1 196 ? -1.088 -12.549 8.574 1.00 95.50 196 PHE A C 1
ATOM 1515 O O . PHE A 1 196 ? -1.185 -12.341 7.366 1.00 95.50 196 PHE A O 1
ATOM 1522 N N . GLY A 1 197 ? -1.519 -13.686 9.131 1.00 95.00 197 GLY A N 1
ATOM 1523 C CA . GLY A 1 197 ? -2.161 -14.754 8.359 1.00 95.00 197 GLY A CA 1
ATOM 1524 C C . GLY A 1 197 ? -3.475 -14.309 7.721 1.00 95.00 197 GLY A C 1
ATOM 1525 O O . GLY A 1 197 ? -3.655 -14.488 6.517 1.00 95.00 197 GLY A O 1
ATOM 1526 N N . SER A 1 198 ? -4.343 -13.634 8.482 1.00 96.06 198 SER A N 1
ATOM 1527 C CA . SER A 1 198 ? -5.602 -13.077 7.969 1.00 96.06 198 SER A CA 1
ATOM 1528 C C . SER A 1 198 ? -5.351 -12.064 6.847 1.00 96.06 198 SER A C 1
ATOM 1530 O O . SER A 1 198 ? -6.048 -12.074 5.833 1.00 96.06 198 SER A O 1
ATOM 1532 N N . ILE A 1 199 ? -4.323 -11.217 7.004 1.00 96.94 199 ILE A N 1
ATOM 1533 C CA . ILE A 1 199 ? -3.905 -10.234 5.992 1.00 96.94 199 ILE A CA 1
ATOM 1534 C C . ILE A 1 199 ? -3.422 -10.936 4.721 1.00 96.94 199 ILE A C 1
ATOM 1536 O O . ILE A 1 199 ? -3.835 -10.566 3.619 1.00 96.94 199 ILE A O 1
ATOM 1540 N N . CYS A 1 200 ? -2.589 -11.972 4.859 1.00 97.31 200 CYS A N 1
ATOM 1541 C CA . CYS A 1 200 ? -2.096 -12.768 3.734 1.00 97.31 200 CYS A CA 1
ATOM 1542 C C . CYS A 1 200 ? -3.234 -13.457 2.983 1.00 97.31 200 CYS A C 1
ATOM 1544 O O . CYS A 1 200 ? -3.227 -13.463 1.751 1.00 97.31 200 CYS A O 1
ATOM 1546 N N . PHE A 1 201 ? -4.216 -13.993 3.709 1.00 97.06 201 PHE A N 1
ATOM 1547 C CA . PHE A 1 201 ? -5.354 -14.687 3.125 1.00 97.06 201 PHE A CA 1
ATOM 1548 C C . PHE A 1 201 ? -6.288 -13.746 2.353 1.00 97.06 201 PHE A C 1
ATOM 1550 O O . PHE A 1 201 ? -6.546 -13.993 1.177 1.00 97.06 201 PHE A O 1
ATOM 1557 N N . GLY A 1 202 ? -6.732 -12.633 2.949 1.00 95.56 202 GLY A N 1
ATOM 1558 C CA . GLY A 1 202 ? -7.567 -11.661 2.228 1.00 95.56 202 GLY A CA 1
ATOM 1559 C C . GLY A 1 202 ? -6.845 -11.063 1.010 1.00 95.56 202 GLY A C 1
ATOM 1560 O O . GLY A 1 202 ? -7.418 -10.944 -0.072 1.00 95.56 202 GLY A O 1
ATOM 1561 N N . SER A 1 203 ? -5.540 -10.798 1.144 1.00 97.44 203 SER A N 1
ATOM 1562 C CA . SER A 1 203 ? -4.692 -10.318 0.042 1.00 97.44 203 SER A CA 1
ATOM 1563 C C . SER A 1 203 ? -4.527 -11.342 -1.086 1.00 97.44 203 SER A C 1
ATOM 1565 O O . SER A 1 203 ? -4.432 -10.951 -2.249 1.00 97.44 203 SER A O 1
ATOM 1567 N N . LEU A 1 204 ? -4.503 -12.641 -0.766 1.00 96.69 204 LEU A N 1
ATOM 1568 C CA . LEU A 1 204 ? -4.389 -13.725 -1.746 1.00 96.69 204 LEU A CA 1
ATOM 1569 C C . LEU A 1 204 ? -5.611 -13.770 -2.668 1.00 96.69 204 LEU A C 1
ATOM 1571 O O . LEU A 1 204 ? -5.456 -13.893 -3.881 1.00 96.69 204 LEU A O 1
ATOM 1575 N N . ILE A 1 205 ? -6.816 -13.628 -2.106 1.00 95.75 205 ILE A N 1
ATOM 1576 C CA . ILE A 1 205 ? -8.068 -13.652 -2.877 1.00 95.75 205 ILE A CA 1
ATOM 1577 C C . ILE A 1 205 ? -8.066 -12.522 -3.915 1.00 95.75 205 ILE A C 1
ATOM 1579 O O . ILE A 1 205 ? -8.309 -12.762 -5.099 1.00 95.75 205 ILE A O 1
ATOM 1583 N N . ILE A 1 206 ? -7.714 -11.303 -3.495 1.00 96.06 206 ILE A N 1
ATOM 1584 C CA . ILE A 1 206 ? -7.618 -10.147 -4.396 1.00 96.06 206 ILE A CA 1
ATOM 1585 C C . ILE A 1 206 ? -6.531 -10.380 -5.457 1.00 96.06 206 ILE A C 1
ATOM 1587 O O . ILE A 1 206 ? -6.753 -10.128 -6.642 1.00 96.06 206 ILE A O 1
ATOM 1591 N N . ALA A 1 207 ? -5.362 -10.887 -5.059 1.00 96.38 207 ALA A N 1
ATOM 1592 C CA . ALA A 1 207 ? -4.245 -11.121 -5.970 1.00 96.38 207 ALA A CA 1
ATOM 1593 C C . ALA A 1 207 ? -4.563 -12.150 -7.065 1.00 96.38 207 ALA A C 1
ATOM 1595 O O . ALA A 1 207 ? -4.165 -11.951 -8.212 1.00 96.38 207 ALA A O 1
ATOM 1596 N N . ILE A 1 208 ? -5.312 -13.211 -6.746 1.00 95.69 208 ILE A N 1
ATOM 1597 C CA . ILE A 1 208 ? -5.759 -14.208 -7.730 1.00 95.69 208 ILE A CA 1
ATOM 1598 C C . ILE A 1 208 ? -6.668 -13.557 -8.776 1.00 95.69 208 ILE A C 1
ATOM 1600 O O . ILE A 1 208 ? -6.450 -13.739 -9.973 1.00 95.69 208 ILE A O 1
ATOM 1604 N N . VAL A 1 209 ? -7.650 -12.755 -8.354 1.00 95.75 209 VAL A N 1
ATOM 1605 C CA . VAL A 1 209 ? -8.556 -12.071 -9.292 1.00 95.75 209 VAL A CA 1
ATOM 1606 C C . VAL A 1 209 ? -7.792 -11.079 -10.172 1.00 95.75 209 VAL A C 1
ATOM 1608 O O . VAL A 1 209 ? -8.006 -11.053 -11.387 1.00 95.75 209 VAL A O 1
ATOM 1611 N N . LYS A 1 210 ? -6.832 -10.333 -9.605 1.00 95.31 210 LYS A N 1
ATOM 1612 C CA . LYS A 1 210 ? -5.946 -9.441 -10.376 1.00 95.31 210 LYS A CA 1
ATOM 1613 C C . LYS A 1 210 ? -5.100 -10.189 -11.392 1.00 95.31 210 LYS A C 1
ATOM 1615 O O . LYS A 1 210 ? -4.988 -9.737 -12.530 1.00 95.31 210 LYS A O 1
ATOM 1620 N N . LEU A 1 211 ? -4.548 -11.339 -11.008 1.00 94.69 211 LEU A N 1
ATOM 1621 C CA . LEU A 1 211 ? -3.779 -12.183 -11.914 1.00 94.69 211 LEU A CA 1
ATOM 1622 C C . LEU A 1 211 ? -4.649 -12.652 -13.082 1.00 94.69 211 LEU A C 1
ATOM 1624 O O . LEU A 1 211 ? -4.270 -12.451 -14.230 1.00 94.69 211 LEU A O 1
ATOM 1628 N N . ILE A 1 212 ? -5.830 -13.214 -12.808 1.00 93.88 212 ILE A N 1
ATOM 1629 C CA . ILE A 1 212 ? -6.745 -13.697 -13.854 1.00 93.88 212 ILE A CA 1
ATOM 1630 C C . ILE A 1 212 ? -7.121 -12.551 -14.802 1.00 93.88 212 ILE A C 1
ATOM 1632 O O . ILE A 1 212 ? -7.059 -12.708 -16.022 1.00 93.88 212 ILE A O 1
ATOM 1636 N N . ARG A 1 213 ? -7.447 -11.373 -14.257 1.00 93.31 213 ARG A N 1
ATOM 1637 C CA . ARG A 1 213 ? -7.773 -10.186 -15.054 1.00 93.31 213 ARG A CA 1
ATOM 1638 C C . ARG A 1 213 ? -6.599 -9.733 -15.924 1.00 93.31 213 ARG A C 1
ATOM 1640 O O . ARG A 1 213 ? -6.811 -9.382 -17.082 1.00 93.31 213 ARG A O 1
ATOM 1647 N N . ALA A 1 214 ? -5.378 -9.742 -15.392 1.00 91.12 214 ALA A N 1
ATOM 1648 C CA . ALA A 1 214 ? -4.176 -9.396 -16.146 1.00 91.12 214 ALA A CA 1
ATOM 1649 C C . ALA A 1 214 ? -3.926 -10.389 -17.290 1.00 91.12 214 ALA A C 1
ATOM 1651 O O . ALA A 1 214 ? -3.705 -9.969 -18.422 1.00 91.12 214 ALA A O 1
ATOM 1652 N N . LEU A 1 215 ? -4.036 -11.696 -17.028 1.00 88.94 215 LEU A N 1
ATOM 1653 C CA . LEU A 1 215 ? -3.844 -12.734 -18.046 1.00 88.94 215 LEU A CA 1
ATOM 1654 C C . LEU A 1 215 ? -4.879 -12.644 -19.170 1.00 88.94 215 LEU A C 1
ATOM 1656 O O . LEU A 1 215 ? -4.517 -12.778 -20.336 1.00 88.94 215 LEU A O 1
ATOM 1660 N N . LEU A 1 216 ? -6.142 -12.356 -18.846 1.00 87.88 216 LEU A N 1
ATOM 1661 C CA . LEU A 1 216 ? -7.171 -12.141 -19.863 1.00 87.88 216 LEU A CA 1
ATOM 1662 C C . LEU A 1 216 ? -6.892 -10.903 -20.717 1.00 87.88 216 LEU A C 1
ATOM 1664 O O . LEU A 1 216 ? -7.068 -10.970 -21.927 1.00 87.88 216 LEU A O 1
ATOM 1668 N N . ARG A 1 217 ? -6.395 -9.804 -20.131 1.00 87.81 217 ARG A N 1
ATOM 1669 C CA . ARG A 1 217 ? -5.978 -8.619 -20.904 1.00 87.81 217 ARG A CA 1
ATOM 1670 C C . ARG A 1 217 ? -4.835 -8.940 -21.871 1.00 87.81 217 ARG A C 1
ATOM 1672 O O . ARG A 1 217 ? -4.902 -8.537 -23.025 1.00 87.81 217 ARG A O 1
ATOM 1679 N N . PHE A 1 218 ? -3.841 -9.718 -21.439 1.00 83.31 218 PHE A N 1
ATOM 1680 C CA . PHE A 1 218 ? -2.770 -10.178 -22.331 1.00 83.31 218 PHE A CA 1
ATOM 1681 C C . PHE A 1 218 ? -3.280 -11.114 -23.435 1.00 83.31 218 PHE A C 1
ATOM 1683 O O . PHE A 1 218 ? -2.809 -11.056 -24.569 1.00 83.31 218 PHE A O 1
ATOM 1690 N N . ALA A 1 219 ? -4.251 -11.979 -23.131 1.00 82.06 219 ALA A N 1
ATOM 1691 C CA . ALA A 1 219 ? -4.861 -12.848 -24.134 1.00 82.06 219 ALA A CA 1
ATOM 1692 C C . ALA A 1 219 ? -5.689 -12.050 -25.158 1.00 82.06 219 ALA A C 1
ATOM 1694 O O . ALA A 1 219 ? -5.657 -12.369 -26.346 1.00 82.06 219 ALA A O 1
ATOM 1695 N N . MET A 1 220 ? -6.380 -10.988 -24.721 1.00 82.44 220 MET A N 1
ATOM 1696 C CA . MET A 1 220 ? -7.153 -10.093 -25.592 1.00 82.44 220 MET A CA 1
ATOM 1697 C C . MET A 1 220 ? -6.298 -9.422 -26.661 1.00 82.44 220 MET A C 1
ATOM 1699 O O . MET A 1 220 ? -6.733 -9.355 -27.803 1.00 82.44 220 MET A O 1
ATOM 1703 N N . GLU A 1 221 ? -5.094 -8.956 -26.315 1.00 77.88 221 GLU A N 1
ATOM 1704 C CA . GLU A 1 221 ? -4.189 -8.296 -27.272 1.00 77.88 221 GLU A CA 1
ATOM 1705 C C . GLU A 1 221 ? -3.781 -9.201 -28.443 1.00 77.88 221 GLU A C 1
ATOM 1707 O O . GLU A 1 221 ? -3.399 -8.704 -29.497 1.00 77.88 221 GLU A O 1
ATOM 1712 N N . ASN A 1 222 ? -3.881 -10.521 -28.270 1.00 74.50 222 ASN A N 1
ATOM 1713 C CA . ASN A 1 222 ? -3.496 -11.521 -29.265 1.00 74.50 222 ASN A CA 1
ATOM 1714 C C . ASN A 1 222 ? -4.703 -12.233 -29.907 1.00 74.50 222 ASN A C 1
ATOM 1716 O O . ASN A 1 222 ? -4.519 -13.233 -30.599 1.00 74.50 222 ASN A O 1
ATOM 1720 N N . SER A 1 223 ? -5.932 -11.775 -29.640 1.00 78.69 223 SER A N 1
ATOM 1721 C CA . SER A 1 223 ? -7.172 -12.420 -30.091 1.00 78.69 223 SER A CA 1
ATOM 1722 C C . SER A 1 223 ? -7.936 -11.540 -31.082 1.00 78.69 223 SER A C 1
ATOM 1724 O O . SER A 1 223 ? -8.087 -10.346 -30.848 1.00 78.69 223 SER A O 1
ATOM 1726 N N . ASP A 1 224 ? -8.519 -12.141 -32.123 1.00 84.62 224 ASP A N 1
ATOM 1727 C CA . ASP A 1 224 ? -9.349 -11.429 -33.104 1.00 84.62 224 ASP A CA 1
ATOM 1728 C C . ASP A 1 224 ? -10.859 -11.594 -32.844 1.00 84.62 224 ASP A C 1
ATOM 1730 O O . ASP A 1 224 ? -11.338 -12.605 -32.315 1.00 84.62 224 ASP A O 1
ATOM 1734 N N . GLY A 1 225 ? -11.635 -10.590 -33.266 1.00 81.12 225 GLY A N 1
ATOM 1735 C CA . GLY A 1 225 ? -13.093 -10.659 -33.400 1.00 81.12 225 GLY A CA 1
ATOM 1736 C C . GLY A 1 225 ? -13.848 -11.029 -32.115 1.00 81.12 225 GLY A C 1
ATOM 1737 O O . GLY A 1 225 ? -13.798 -10.324 -31.107 1.00 81.12 225 GLY A O 1
ATOM 1738 N N . ILE A 1 226 ? -14.600 -12.134 -32.166 1.00 82.50 226 ILE A N 1
ATOM 1739 C CA . ILE A 1 226 ? -15.533 -12.562 -31.107 1.00 82.50 226 ILE A CA 1
ATOM 1740 C C . ILE A 1 226 ? -14.798 -12.912 -29.805 1.00 82.50 226 ILE A C 1
ATOM 1742 O O . ILE A 1 226 ? -15.298 -12.608 -28.722 1.00 82.50 226 ILE A O 1
ATOM 1746 N N . MET A 1 227 ? -13.598 -13.499 -29.883 1.00 80.31 227 MET A N 1
ATOM 1747 C CA . MET A 1 227 ? -12.828 -13.868 -28.688 1.00 80.31 227 MET A CA 1
ATOM 1748 C C . MET A 1 227 ? -12.341 -12.636 -27.923 1.00 80.31 227 MET A C 1
ATOM 1750 O O . MET A 1 227 ? -12.404 -12.620 -26.694 1.00 80.31 227 MET A O 1
ATOM 1754 N N . ALA A 1 228 ? -11.946 -11.576 -28.635 1.00 83.56 228 ALA A N 1
ATOM 1755 C CA . ALA A 1 228 ? -11.615 -10.294 -28.019 1.00 83.56 228 ALA A CA 1
ATOM 1756 C C . ALA A 1 228 ? -12.839 -9.653 -27.343 1.00 83.56 228 ALA A C 1
ATOM 1758 O O . ALA A 1 228 ? -12.726 -9.113 -26.242 1.00 83.56 228 ALA A O 1
ATOM 1759 N N . PHE A 1 229 ? -14.024 -9.763 -27.954 1.00 84.75 229 PHE A N 1
ATOM 1760 C CA . PHE A 1 229 ? -15.271 -9.249 -27.380 1.00 84.75 229 PHE A CA 1
ATOM 1761 C C . PHE A 1 229 ? -15.689 -9.992 -26.101 1.00 84.75 229 PHE A C 1
ATOM 1763 O O . PHE A 1 229 ? -15.955 -9.361 -25.077 1.00 84.75 229 PHE A O 1
ATOM 1770 N N . VAL A 1 230 ? -15.689 -11.330 -26.113 1.00 86.62 230 VAL A N 1
ATOM 1771 C CA . VAL A 1 230 ? -16.010 -12.144 -24.925 1.00 86.62 230 VAL A CA 1
ATOM 1772 C C . VAL A 1 230 ? -15.007 -11.885 -23.801 1.00 86.62 230 VAL A C 1
ATOM 1774 O O . VAL A 1 230 ? -15.395 -11.711 -22.643 1.00 86.62 230 VAL A O 1
ATOM 1777 N N . ALA A 1 231 ? -13.719 -11.801 -24.132 1.00 85.50 231 ALA A N 1
ATOM 1778 C CA . ALA A 1 231 ? -12.689 -11.497 -23.153 1.00 85.50 231 ALA A CA 1
ATOM 1779 C C . ALA A 1 231 ? -12.814 -10.063 -22.601 1.00 85.50 231 ALA A C 1
ATOM 1781 O O . ALA A 1 231 ? -12.590 -9.864 -21.408 1.00 85.50 231 ALA A O 1
ATOM 1782 N N . CYS A 1 232 ? -13.273 -9.089 -23.397 1.00 87.12 232 CYS A N 1
ATOM 1783 C CA . CYS A 1 232 ? -13.599 -7.745 -22.914 1.00 87.12 232 CYS A CA 1
ATOM 1784 C C . CYS A 1 232 ? -14.684 -7.784 -21.826 1.00 87.12 232 CYS A C 1
ATOM 1786 O O . CYS A 1 232 ? -14.478 -7.240 -20.739 1.00 87.12 232 CYS A O 1
ATOM 1788 N N . ILE A 1 233 ? -15.787 -8.505 -22.065 1.00 89.69 233 ILE A N 1
ATOM 1789 C CA . ILE A 1 233 ? -16.863 -8.680 -21.074 1.00 89.69 233 ILE A CA 1
ATOM 1790 C C . ILE A 1 233 ? -16.323 -9.357 -19.808 1.00 89.69 233 ILE A C 1
ATOM 1792 O O . ILE A 1 233 ? -16.576 -8.881 -18.700 1.00 89.69 233 ILE A O 1
ATOM 1796 N N . ALA A 1 234 ? -15.535 -10.426 -19.951 1.00 90.19 234 ALA A N 1
ATOM 1797 C CA . ALA A 1 234 ? -14.932 -11.118 -18.814 1.00 90.19 234 ALA A CA 1
ATOM 1798 C C . ALA A 1 234 ? -14.002 -10.199 -17.998 1.00 90.19 234 ALA A C 1
ATOM 1800 O O . ALA A 1 234 ? -14.054 -10.204 -16.769 1.00 90.19 234 ALA A O 1
ATOM 1801 N N . VAL A 1 235 ? -13.192 -9.360 -18.656 1.00 92.06 235 VAL A N 1
ATOM 1802 C CA . VAL A 1 235 ? -12.313 -8.373 -18.003 1.00 92.06 235 VAL A CA 1
ATOM 1803 C C . VAL A 1 235 ? -13.105 -7.279 -17.285 1.00 92.06 235 VAL A C 1
ATOM 1805 O O . VAL A 1 235 ? -12.661 -6.805 -16.231 1.00 92.06 235 VAL A O 1
ATOM 1808 N N . CYS A 1 236 ? -14.259 -6.875 -17.822 1.00 91.81 236 CYS A N 1
ATOM 1809 C CA . CYS A 1 236 ? -15.181 -5.953 -17.161 1.00 91.81 236 CYS A CA 1
ATOM 1810 C C . CYS A 1 236 ? -15.787 -6.585 -15.902 1.00 91.81 236 CYS A C 1
ATOM 1812 O O . CYS A 1 236 ? -15.659 -6.004 -14.826 1.00 91.81 236 CYS A O 1
ATOM 1814 N N . ILE A 1 237 ? -16.351 -7.796 -16.006 1.00 93.88 237 ILE A N 1
ATOM 1815 C CA . ILE A 1 237 ? -16.946 -8.526 -14.871 1.00 93.88 237 ILE A CA 1
ATOM 1816 C C . ILE A 1 237 ? -15.904 -8.771 -13.777 1.00 93.88 237 ILE A C 1
ATOM 1818 O O . ILE A 1 237 ? -16.150 -8.468 -12.612 1.00 93.88 237 ILE A O 1
ATOM 1822 N N . LEU A 1 238 ? -14.714 -9.256 -14.140 1.00 92.62 238 LEU A N 1
ATOM 1823 C CA . LEU A 1 238 ? -13.621 -9.440 -13.185 1.00 92.62 238 LEU A CA 1
ATOM 1824 C C . LEU A 1 238 ? -13.159 -8.120 -12.576 1.00 92.62 238 LEU A C 1
ATOM 1826 O O . LEU A 1 238 ? -12.735 -8.112 -11.430 1.00 92.62 238 LEU A O 1
ATOM 1830 N N . GLY A 1 239 ? -13.263 -7.009 -13.306 1.00 93.06 239 GLY A N 1
ATOM 1831 C CA . GLY A 1 239 ? -13.015 -5.683 -12.752 1.00 93.06 239 GLY A CA 1
ATOM 1832 C C . GLY A 1 239 ? -14.028 -5.282 -11.686 1.00 93.06 239 GLY A C 1
ATOM 1833 O O . GLY A 1 239 ? -13.631 -4.753 -10.651 1.00 93.06 239 GLY A O 1
ATOM 1834 N N . CYS A 1 240 ? -15.310 -5.576 -11.902 1.00 93.88 240 CYS A N 1
ATOM 1835 C CA . CYS A 1 240 ? -16.349 -5.371 -10.894 1.00 93.88 240 CYS A CA 1
ATOM 1836 C C . CYS A 1 240 ? -16.118 -6.265 -9.668 1.00 93.88 240 CYS A C 1
ATOM 1838 O O . CYS A 1 240 ? -16.204 -5.786 -8.541 1.00 93.88 240 CYS A O 1
ATOM 1840 N N . ILE A 1 241 ? -15.769 -7.540 -9.877 1.00 94.25 241 ILE A N 1
ATOM 1841 C CA . ILE A 1 241 ? -15.469 -8.487 -8.793 1.00 94.25 241 ILE A CA 1
ATOM 1842 C C . ILE A 1 241 ? -14.223 -8.053 -8.015 1.00 94.25 241 ILE A C 1
ATOM 1844 O O . ILE A 1 241 ? -14.241 -8.070 -6.789 1.00 94.25 241 ILE A O 1
ATOM 1848 N N . GLU A 1 242 ? -13.158 -7.639 -8.704 1.00 94.56 242 GLU A N 1
ATOM 1849 C CA . GLU A 1 242 ? -11.942 -7.100 -8.087 1.00 94.56 242 GLU A CA 1
ATOM 1850 C C . GLU A 1 242 ? -12.276 -5.902 -7.195 1.00 94.56 242 GLU A C 1
ATOM 1852 O O . GLU A 1 242 ? -11.901 -5.899 -6.026 1.00 94.56 242 GLU A O 1
ATOM 1857 N N . GLY A 1 243 ? -13.023 -4.923 -7.719 1.00 91.94 243 GLY A N 1
ATOM 1858 C CA . GLY A 1 243 ? -13.418 -3.737 -6.959 1.00 91.94 243 GLY A CA 1
ATOM 1859 C C . GLY A 1 243 ? -14.274 -4.076 -5.738 1.00 91.94 243 GLY A C 1
ATOM 1860 O O . GLY A 1 243 ? -14.033 -3.558 -4.651 1.00 91.94 243 GLY A O 1
ATOM 1861 N N . LEU A 1 244 ? -15.227 -4.998 -5.888 1.00 90.81 244 LEU A N 1
ATOM 1862 C CA . LEU A 1 244 ? -16.087 -5.445 -4.795 1.00 90.81 244 LEU A CA 1
ATOM 1863 C C . LEU A 1 244 ? -15.298 -6.184 -3.704 1.00 90.81 244 LEU A C 1
ATOM 1865 O O . LEU A 1 244 ? -15.503 -5.949 -2.514 1.00 90.81 244 LEU A O 1
ATOM 1869 N N . LEU A 1 245 ? -14.371 -7.060 -4.103 1.00 93.25 245 LEU A N 1
ATOM 1870 C CA . LEU A 1 245 ? -13.500 -7.773 -3.174 1.00 93.25 245 LEU A CA 1
ATOM 1871 C C . LEU A 1 245 ? -12.570 -6.819 -2.431 1.00 93.25 245 LEU A C 1
ATOM 1873 O O . LEU A 1 245 ? -12.426 -6.971 -1.221 1.00 93.25 245 LEU A O 1
ATOM 1877 N N . GLU A 1 246 ? -11.962 -5.847 -3.117 1.00 93.12 246 GLU A N 1
ATOM 1878 C CA . GLU A 1 246 ? -11.135 -4.823 -2.469 1.00 93.12 246 GLU A CA 1
ATOM 1879 C C . GLU A 1 246 ? -11.953 -4.009 -1.467 1.00 93.12 246 GLU A C 1
ATOM 1881 O O . GLU A 1 246 ? -11.515 -3.836 -0.332 1.00 93.12 246 GLU A O 1
ATOM 1886 N N . TYR A 1 247 ? -13.161 -3.590 -1.849 1.00 89.62 247 TYR A N 1
ATOM 1887 C CA . TYR A 1 247 ? -14.068 -2.845 -0.984 1.00 89.62 247 TYR A CA 1
ATOM 1888 C C . TYR A 1 247 ? -14.427 -3.633 0.285 1.00 89.62 247 TYR A C 1
ATOM 1890 O O . TYR A 1 247 ? -14.177 -3.164 1.393 1.00 89.62 247 TYR A O 1
ATOM 1898 N N . PHE A 1 248 ? -14.932 -4.865 0.163 1.00 90.44 248 PHE A N 1
ATOM 1899 C CA . PHE A 1 248 ? -15.290 -5.669 1.339 1.00 90.44 248 PHE A CA 1
ATOM 1900 C C . PHE A 1 248 ? -14.089 -6.012 2.211 1.00 90.44 248 PHE A C 1
ATOM 1902 O O . PHE A 1 248 ? -14.168 -5.969 3.439 1.00 90.44 248 PHE A O 1
ATOM 1909 N N . THR A 1 249 ? -12.969 -6.340 1.575 1.00 94.44 249 THR A N 1
ATOM 1910 C CA . THR A 1 249 ? -11.735 -6.690 2.272 1.00 94.44 249 THR A CA 1
ATOM 1911 C C . THR A 1 249 ? -11.183 -5.496 3.050 1.00 94.44 249 THR A C 1
ATOM 1913 O O . THR A 1 249 ? -10.697 -5.686 4.163 1.00 94.44 249 THR A O 1
ATOM 1916 N N . HIS A 1 250 ? -11.319 -4.274 2.523 1.00 93.31 250 HIS A N 1
ATOM 1917 C CA . HIS A 1 250 ? -10.944 -3.045 3.218 1.00 93.31 250 HIS A CA 1
ATOM 1918 C C . HIS A 1 250 ? -11.672 -2.929 4.564 1.00 93.31 250 HIS A C 1
ATOM 1920 O O . HIS A 1 250 ? -11.032 -2.919 5.612 1.00 93.31 250 HIS A O 1
ATOM 1926 N N . TYR A 1 251 ? -13.008 -2.977 4.579 1.00 92.88 251 TYR A N 1
ATOM 1927 C CA . TYR A 1 251 ? -13.757 -2.904 5.840 1.00 92.88 251 TYR A CA 1
ATOM 1928 C C . TYR A 1 251 ? -13.504 -4.119 6.746 1.00 92.88 251 TYR A C 1
ATOM 1930 O O . TYR A 1 251 ? -13.334 -3.955 7.956 1.00 92.88 251 TYR A O 1
ATOM 1938 N N . ALA A 1 252 ? -13.385 -5.327 6.187 1.00 94.62 252 ALA A N 1
ATOM 1939 C CA . ALA A 1 252 ? -13.084 -6.534 6.959 1.00 94.62 252 ALA A CA 1
ATOM 1940 C C . ALA A 1 252 ? -11.734 -6.446 7.689 1.00 94.62 252 ALA A C 1
ATOM 1942 O O . ALA A 1 252 ? -11.610 -6.892 8.832 1.00 94.62 252 ALA A O 1
ATOM 1943 N N . PHE A 1 253 ? -10.717 -5.840 7.070 1.00 95.69 253 PHE A N 1
ATOM 1944 C CA . PHE A 1 253 ? -9.417 -5.659 7.707 1.00 95.69 253 PHE A CA 1
ATOM 1945 C C . PHE A 1 253 ? -9.434 -4.672 8.867 1.00 95.69 253 PHE A C 1
ATOM 1947 O O . PHE A 1 253 ? -8.623 -4.832 9.783 1.00 95.69 253 PHE A O 1
ATOM 1954 N N . THR A 1 254 ? -10.375 -3.728 8.902 1.00 93.75 254 THR A N 1
ATOM 1955 C CA . THR A 1 254 ? -10.576 -2.895 10.094 1.00 93.75 254 THR A CA 1
ATOM 1956 C C . THR A 1 254 ? -11.065 -3.745 11.277 1.00 93.75 254 THR A C 1
ATOM 1958 O O . THR A 1 254 ? -10.511 -3.652 12.371 1.00 93.75 254 THR A O 1
ATOM 1961 N N . GLN A 1 255 ? -11.998 -4.682 11.056 1.00 91.56 255 GLN A N 1
ATOM 1962 C CA . GLN A 1 255 ? -12.432 -5.649 12.074 1.00 91.56 255 GLN A CA 1
ATOM 1963 C C . GLN A 1 255 ? -11.293 -6.577 12.519 1.00 91.56 255 GLN A C 1
ATOM 1965 O O . GLN A 1 255 ? -11.127 -6.830 13.716 1.00 91.56 255 GLN A O 1
ATOM 1970 N N . VAL A 1 256 ? -10.459 -7.054 11.587 1.00 93.38 256 VAL A N 1
ATOM 1971 C CA . VAL A 1 256 ? -9.252 -7.828 11.930 1.00 93.38 256 VAL A CA 1
ATOM 1972 C C . VAL A 1 256 ? -8.300 -6.996 12.799 1.00 93.38 256 VAL A C 1
ATOM 1974 O O . VAL A 1 256 ? -7.771 -7.510 13.785 1.00 93.38 256 VAL A O 1
ATOM 1977 N N . ALA A 1 257 ? -8.106 -5.714 12.482 1.00 92.56 257 ALA A N 1
ATOM 1978 C CA . ALA A 1 257 ? -7.218 -4.818 13.221 1.00 92.56 257 ALA A CA 1
ATOM 1979 C C . ALA A 1 257 ? -7.682 -4.559 14.659 1.00 92.56 257 ALA A C 1
ATOM 1981 O O . ALA A 1 257 ? -6.867 -4.528 15.587 1.00 92.56 257 ALA A O 1
ATOM 1982 N N . VAL A 1 258 ? -8.987 -4.362 14.852 1.00 88.62 258 VAL A N 1
ATOM 1983 C CA . VAL A 1 258 ? -9.553 -4.046 16.167 1.00 88.62 258 VAL A CA 1
ATOM 1984 C C . VAL A 1 258 ? -9.662 -5.312 17.017 1.00 88.62 258 VAL A C 1
ATOM 1986 O O . VAL A 1 258 ? -9.138 -5.331 18.126 1.00 88.62 258 VAL A O 1
ATOM 1989 N N . TYR A 1 259 ? -10.213 -6.405 16.477 1.00 86.06 259 TYR A N 1
ATOM 1990 C CA . TYR A 1 259 ? -10.580 -7.590 17.271 1.00 86.06 259 TYR A CA 1
ATOM 1991 C C . TYR A 1 259 ? -9.647 -8.792 17.134 1.00 86.06 259 TYR A C 1
ATOM 1993 O O . TYR A 1 259 ? -9.765 -9.743 17.904 1.00 86.06 259 TYR A O 1
ATOM 2001 N N . GLY A 1 260 ? -8.740 -8.810 16.155 1.00 86.81 260 GLY A N 1
ATOM 2002 C CA . GLY A 1 260 ? -7.841 -9.950 15.943 1.00 86.81 260 GLY A CA 1
ATOM 2003 C C . GLY A 1 260 ? -8.569 -11.253 15.583 1.00 86.81 260 GLY A C 1
ATOM 2004 O O . GLY A 1 260 ? -8.128 -12.336 15.974 1.00 86.81 260 GLY A O 1
ATOM 2005 N N . LYS A 1 261 ? -9.702 -11.155 14.877 1.00 89.06 261 LYS A N 1
ATOM 2006 C CA . LYS A 1 261 ? -10.483 -12.295 14.366 1.00 89.06 261 LYS A CA 1
ATOM 2007 C C . LYS A 1 261 ? -9.865 -12.854 13.066 1.00 89.06 261 LYS A C 1
ATOM 2009 O O . LYS A 1 261 ? -9.179 -12.115 12.354 1.00 89.06 261 LYS A O 1
ATOM 2014 N N . PRO A 1 262 ? -10.095 -14.138 12.731 1.00 92.44 262 PRO A N 1
ATOM 2015 C CA . PRO A 1 262 ? -9.728 -14.673 11.419 1.00 92.44 262 PRO A CA 1
ATOM 2016 C C . PRO A 1 262 ? -10.525 -13.977 10.310 1.00 92.44 262 PRO A C 1
ATOM 2018 O O . PRO A 1 262 ? -11.638 -13.496 10.548 1.00 92.44 262 PRO A O 1
ATOM 2021 N N . PHE A 1 263 ? -9.963 -13.922 9.102 1.00 93.88 263 PHE A N 1
ATOM 2022 C CA . PHE A 1 263 ? -10.468 -13.067 8.020 1.00 93.88 263 PHE A CA 1
ATOM 2023 C C . PHE A 1 263 ? -11.934 -13.341 7.658 1.00 93.88 263 PHE A C 1
ATOM 2025 O O . PHE A 1 263 ? -12.733 -12.411 7.631 1.00 93.88 263 PHE A O 1
ATOM 2032 N N . CYS A 1 264 ? -12.320 -14.604 7.433 1.00 93.00 264 CYS A N 1
ATOM 2033 C CA . CYS A 1 264 ? -13.699 -14.947 7.054 1.00 93.00 264 CYS A CA 1
ATOM 2034 C C . CYS A 1 264 ? -14.723 -14.520 8.110 1.00 93.00 264 CYS A C 1
ATOM 2036 O O . CYS A 1 264 ? -15.801 -14.036 7.771 1.00 93.00 264 CYS A O 1
ATOM 2038 N N . THR A 1 265 ? -14.389 -14.694 9.391 1.00 92.19 265 THR A N 1
ATOM 2039 C CA . THR A 1 265 ? -15.268 -14.287 10.491 1.00 92.19 265 THR A CA 1
ATOM 2040 C C . THR A 1 265 ? -15.357 -12.769 10.565 1.00 92.19 265 THR A C 1
ATOM 2042 O O . THR A 1 265 ? -16.455 -12.237 10.646 1.00 92.19 265 THR A O 1
ATOM 2045 N N . ALA A 1 266 ? -14.226 -12.066 10.456 1.00 92.69 266 ALA A N 1
ATOM 2046 C CA . ALA A 1 266 ? -14.207 -10.607 10.425 1.00 92.69 266 ALA A CA 1
ATOM 2047 C C . ALA A 1 266 ? -15.012 -10.044 9.242 1.00 92.69 266 ALA A C 1
ATOM 2049 O O . ALA A 1 266 ? -15.780 -9.104 9.422 1.00 92.69 266 ALA A O 1
ATOM 2050 N N . ALA A 1 267 ? -14.893 -10.639 8.054 1.00 92.31 267 ALA A N 1
ATOM 2051 C CA . ALA A 1 267 ? -15.649 -10.240 6.871 1.00 92.31 267 ALA A CA 1
ATOM 2052 C C . ALA A 1 267 ? -17.159 -10.454 7.053 1.00 92.31 267 ALA A C 1
ATOM 2054 O O . ALA A 1 267 ? -17.949 -9.560 6.753 1.00 92.31 267 ALA A O 1
ATOM 2055 N N . LYS A 1 268 ? -17.563 -11.609 7.601 1.00 92.00 268 LYS A N 1
ATOM 2056 C CA . LYS A 1 268 ? -18.972 -11.908 7.888 1.00 92.00 268 LYS A CA 1
ATOM 2057 C C . LYS A 1 268 ? -19.558 -10.956 8.931 1.00 92.00 268 LYS A C 1
ATOM 2059 O O . LYS A 1 268 ? -20.642 -10.424 8.716 1.00 92.00 268 LYS A O 1
ATOM 2064 N N . ASP A 1 269 ? -18.831 -10.714 10.019 1.00 89.31 269 ASP A N 1
ATOM 2065 C CA . ASP A 1 269 ? -19.248 -9.789 11.074 1.00 89.31 269 ASP A CA 1
ATOM 2066 C C . ASP A 1 269 ? -19.377 -8.363 10.523 1.00 89.31 269 ASP A C 1
ATOM 2068 O O . ASP A 1 269 ? -20.389 -7.708 10.747 1.00 89.31 269 ASP A O 1
ATOM 2072 N N . THR A 1 270 ? -18.398 -7.910 9.732 1.00 88.88 270 THR A N 1
ATOM 2073 C CA . THR A 1 270 ? -18.431 -6.595 9.068 1.00 88.88 270 THR A CA 1
ATOM 2074 C C . THR A 1 270 ? -19.676 -6.440 8.203 1.00 88.88 270 THR A C 1
ATOM 2076 O O . THR A 1 270 ? -20.357 -5.422 8.279 1.00 88.88 270 THR A O 1
ATOM 2079 N N . TRP A 1 271 ? -19.999 -7.452 7.398 1.00 86.25 271 TRP A N 1
ATOM 2080 C CA . TRP A 1 271 ? -21.137 -7.393 6.487 1.00 86.25 271 TRP A CA 1
ATOM 2081 C C . TRP A 1 271 ? -22.482 -7.379 7.210 1.00 86.25 271 TRP A C 1
ATOM 2083 O O . TRP A 1 271 ? -23.357 -6.593 6.853 1.00 86.25 271 TRP A O 1
ATOM 2093 N N . ASN A 1 272 ? -22.630 -8.207 8.245 1.00 86.62 272 ASN A N 1
ATOM 2094 C CA . ASN A 1 272 ? -23.835 -8.205 9.069 1.00 86.62 272 ASN A CA 1
ATOM 2095 C C . ASN A 1 272 ? -24.017 -6.840 9.746 1.00 86.62 272 ASN A C 1
ATOM 2097 O O . ASN A 1 272 ? -25.078 -6.241 9.642 1.00 86.62 272 ASN A O 1
ATOM 2101 N N . MET A 1 273 ? -22.955 -6.279 10.332 1.00 82.62 273 MET A N 1
ATOM 2102 C CA . MET A 1 273 ? -23.030 -4.962 10.973 1.00 82.62 273 MET A CA 1
ATOM 2103 C C . MET A 1 273 ? -23.373 -3.831 10.000 1.00 82.62 273 MET A C 1
ATOM 2105 O O . MET A 1 273 ? -24.143 -2.949 10.365 1.00 82.62 273 MET A O 1
ATOM 2109 N N . ILE A 1 274 ? -22.819 -3.833 8.782 1.00 77.62 274 ILE A N 1
ATOM 2110 C CA . ILE A 1 274 ? -23.131 -2.800 7.779 1.00 77.62 274 ILE A CA 1
ATOM 2111 C C . ILE A 1 274 ? -24.626 -2.825 7.428 1.00 77.62 274 ILE A C 1
ATOM 2113 O O . ILE A 1 274 ? -25.232 -1.760 7.325 1.00 77.62 274 ILE A O 1
ATOM 2117 N N . LYS A 1 275 ? -25.222 -4.020 7.308 1.00 78.81 275 LYS A N 1
ATOM 2118 C CA . LYS A 1 275 ? -26.650 -4.188 7.007 1.00 78.81 275 LYS A CA 1
ATOM 2119 C C . LYS A 1 275 ? -27.566 -3.849 8.178 1.00 78.81 275 LYS A C 1
ATOM 2121 O O . LYS A 1 275 ? -28.556 -3.155 7.986 1.00 78.81 275 LYS A O 1
ATOM 2126 N N . ASP A 1 276 ? -27.225 -4.308 9.377 1.00 78.44 276 ASP A N 1
ATOM 2127 C CA . ASP A 1 276 ? -28.113 -4.233 10.544 1.00 78.44 276 ASP A CA 1
ATOM 2128 C C . ASP A 1 276 ? -28.142 -2.827 11.188 1.00 78.44 276 ASP A C 1
ATOM 2130 O O . ASP A 1 276 ? -28.988 -2.527 12.027 1.00 78.44 276 ASP A O 1
ATOM 2134 N N . ARG A 1 277 ? -27.189 -1.949 10.845 1.00 71.88 277 ARG A N 1
ATOM 2135 C CA . ARG A 1 277 ? -26.989 -0.648 11.516 1.00 71.88 277 ARG A CA 1
ATOM 2136 C C . ARG A 1 277 ? -27.131 0.567 10.600 1.00 71.88 277 ARG A C 1
ATOM 2138 O O . ARG A 1 277 ? -26.845 1.670 11.042 1.00 71.88 277 ARG A O 1
ATOM 2145 N N . GLY A 1 278 ? -27.482 0.403 9.324 1.00 72.12 278 GLY A N 1
ATOM 2146 C CA . GLY A 1 278 ? -27.659 1.535 8.397 1.00 72.12 278 GLY A CA 1
ATOM 2147 C C . GLY A 1 278 ? -26.384 2.346 8.100 1.00 72.12 278 GLY A C 1
ATOM 2148 O O . GLY A 1 278 ? -26.451 3.397 7.466 1.00 72.12 278 GLY A O 1
ATOM 2149 N N . VAL A 1 279 ? -25.202 1.863 8.513 1.00 80.44 279 VAL A N 1
ATOM 2150 C CA . VAL A 1 279 ? -23.905 2.521 8.246 1.00 80.44 279 VAL A CA 1
ATOM 2151 C C . VAL A 1 279 ? -23.581 2.540 6.750 1.00 80.44 279 VAL A C 1
ATOM 2153 O O . VAL A 1 279 ? -22.793 3.370 6.304 1.00 80.44 279 VAL A O 1
ATOM 2156 N N . GLU A 1 280 ? -24.244 1.694 5.958 1.00 82.62 280 GLU A N 1
ATOM 2157 C CA . GLU A 1 280 ? -24.227 1.752 4.494 1.00 82.62 280 GLU A CA 1
ATOM 2158 C C . GLU A 1 280 ? -24.539 3.156 3.957 1.00 82.62 280 GLU A C 1
ATOM 2160 O O . GLU A 1 280 ? -23.856 3.604 3.040 1.00 82.62 280 GLU A O 1
ATOM 2165 N N . VAL A 1 281 ? -25.479 3.891 4.568 1.00 81.00 281 VAL A N 1
ATOM 2166 C CA . VAL A 1 281 ? -25.820 5.264 4.153 1.00 81.00 281 VAL A CA 1
ATOM 2167 C C . VAL A 1 281 ? -24.615 6.191 4.317 1.00 81.00 281 VAL A C 1
ATOM 2169 O O . VAL A 1 281 ? -24.249 6.913 3.394 1.00 81.00 281 VAL A O 1
ATOM 2172 N N . LEU A 1 282 ? -23.935 6.109 5.463 1.00 83.69 282 LEU A N 1
ATOM 2173 C CA . LEU A 1 282 ? -22.757 6.928 5.748 1.00 83.69 282 LEU A CA 1
ATOM 2174 C C . LEU A 1 282 ? -21.574 6.570 4.838 1.00 83.69 282 LEU A C 1
ATOM 2176 O O . LEU A 1 282 ? -20.806 7.444 4.436 1.00 83.69 282 LEU A O 1
ATOM 2180 N N . ILE A 1 283 ? -21.427 5.284 4.512 1.00 85.19 283 ILE A N 1
ATOM 2181 C CA . ILE A 1 283 ? -20.406 4.822 3.573 1.00 85.19 283 ILE A CA 1
ATOM 2182 C C . ILE A 1 283 ? -20.721 5.300 2.150 1.00 85.19 283 ILE A C 1
ATOM 2184 O O . ILE A 1 283 ? -19.803 5.695 1.435 1.00 85.19 283 ILE A O 1
ATOM 2188 N N . ASN A 1 284 ? -21.988 5.291 1.738 1.00 85.50 284 ASN A N 1
ATOM 2189 C CA . ASN A 1 284 ? -22.407 5.738 0.412 1.00 85.50 284 ASN A CA 1
ATOM 2190 C C . ASN A 1 284 ? -22.245 7.256 0.229 1.00 85.50 284 ASN A C 1
ATOM 2192 O O . ASN A 1 284 ? -21.820 7.708 -0.832 1.00 85.50 284 ASN A O 1
ATOM 2196 N N . ASP A 1 285 ? -22.486 8.033 1.285 1.00 85.69 285 ASP A N 1
ATOM 2197 C CA . ASP A 1 285 ? -22.284 9.487 1.287 1.00 85.69 285 ASP A CA 1
ATOM 2198 C C . ASP A 1 285 ? -20.805 9.889 1.480 1.00 85.69 285 ASP A C 1
ATOM 2200 O O . ASP A 1 285 ? -20.456 11.076 1.501 1.00 85.69 285 ASP A O 1
ATOM 2204 N N . ASN A 1 286 ? -19.895 8.917 1.608 1.00 87.12 286 ASN A N 1
ATOM 2205 C CA . ASN A 1 286 ? -18.478 9.180 1.811 1.00 87.12 286 ASN A CA 1
ATOM 2206 C C . ASN A 1 286 ? -17.797 9.710 0.538 1.00 87.12 286 ASN A C 1
ATOM 2208 O O . ASN A 1 286 ? -17.393 8.959 -0.350 1.00 87.12 286 ASN A O 1
ATOM 2212 N N . LEU A 1 287 ? -17.557 11.021 0.500 1.00 90.25 287 LEU A N 1
ATOM 2213 C CA . LEU A 1 287 ? -16.829 11.690 -0.584 1.00 90.25 287 LEU A CA 1
ATOM 2214 C C . LEU A 1 287 ? -15.315 11.802 -0.345 1.00 90.25 287 LEU A C 1
ATOM 2216 O O . LEU A 1 287 ? -14.609 12.360 -1.187 1.00 90.25 287 LEU A O 1
ATOM 2220 N N . ILE A 1 288 ? -14.786 11.289 0.771 1.00 90.69 288 ILE A N 1
ATOM 2221 C CA . ILE A 1 288 ? -13.385 11.507 1.167 1.00 90.69 288 ILE A CA 1
ATOM 2222 C C . ILE A 1 288 ? -12.420 10.941 0.123 1.00 90.69 288 ILE A C 1
ATOM 2224 O O . ILE A 1 288 ? -11.492 11.640 -0.282 1.00 90.69 288 ILE A O 1
ATOM 2228 N N . GLY A 1 289 ? -12.672 9.729 -0.383 1.00 87.38 289 GLY A N 1
ATOM 2229 C CA . GLY A 1 289 ? -11.857 9.128 -1.445 1.00 87.38 289 GLY A CA 1
ATOM 2230 C C . GLY A 1 289 ? -11.819 9.985 -2.718 1.00 87.38 289 GLY A C 1
ATOM 2231 O O . GLY A 1 289 ? -10.745 10.235 -3.266 1.00 87.38 289 GLY A O 1
ATOM 2232 N N . ASN A 1 290 ? -12.968 10.525 -3.138 1.00 90.75 290 ASN A N 1
ATOM 2233 C CA . ASN A 1 290 ? -13.068 11.386 -4.322 1.00 90.75 290 ASN A CA 1
ATOM 2234 C C . ASN A 1 290 ? -12.309 12.705 -4.130 1.00 90.75 290 ASN A C 1
ATOM 2236 O O . ASN A 1 290 ? -11.558 13.126 -5.011 1.00 90.75 290 ASN A O 1
ATOM 2240 N N . VAL A 1 291 ? -12.459 13.339 -2.964 1.00 93.00 291 VAL A N 1
ATOM 2241 C CA . VAL A 1 291 ? -11.770 14.595 -2.633 1.00 93.00 291 VAL A CA 1
ATOM 2242 C C . VAL A 1 291 ? -10.254 14.390 -2.583 1.00 93.00 291 VAL A C 1
ATOM 2244 O O . VAL A 1 291 ? -9.508 15.174 -3.171 1.00 93.00 291 VAL A O 1
ATOM 2247 N N . LEU A 1 292 ? -9.783 13.314 -1.947 1.00 92.62 292 LEU A N 1
ATOM 2248 C CA . LEU A 1 292 ? -8.359 12.969 -1.899 1.00 92.62 292 LEU A CA 1
ATOM 2249 C C . LEU A 1 292 ? -7.807 12.609 -3.286 1.00 92.62 292 LEU A C 1
ATOM 2251 O O . LEU A 1 292 ? -6.663 12.947 -3.597 1.00 92.62 292 LEU A O 1
ATOM 2255 N N . GLY A 1 293 ? -8.619 11.982 -4.141 1.00 90.81 293 GLY A N 1
ATOM 2256 C CA . GLY A 1 293 ? -8.284 11.706 -5.537 1.00 90.81 293 GLY A CA 1
ATOM 2257 C C . GLY A 1 293 ? -8.069 12.986 -6.346 1.00 90.81 293 GLY A C 1
ATOM 2258 O O . GLY A 1 293 ? -7.029 13.139 -6.988 1.00 90.81 293 GLY A O 1
ATOM 2259 N N . ILE A 1 294 ? -8.993 13.949 -6.252 1.00 93.69 294 ILE A N 1
ATOM 2260 C CA . ILE A 1 294 ? -8.851 15.264 -6.899 1.00 93.69 294 ILE A CA 1
ATOM 2261 C C . ILE A 1 294 ? -7.622 16.003 -6.350 1.00 93.69 294 ILE A C 1
ATOM 2263 O O . ILE A 1 294 ? -6.828 16.536 -7.125 1.00 93.69 294 ILE A O 1
ATOM 2267 N N . GLY A 1 295 ? -7.404 15.976 -5.031 1.00 92.75 295 GLY A N 1
ATOM 2268 C CA . GLY A 1 295 ? -6.201 16.541 -4.413 1.00 92.75 295 GLY A CA 1
ATOM 2269 C C . GLY A 1 295 ? -4.907 15.909 -4.942 1.00 92.75 295 GLY A C 1
ATOM 2270 O O . GLY A 1 295 ? -3.937 16.614 -5.218 1.00 92.75 295 GLY A O 1
ATOM 2271 N N . SER A 1 296 ? -4.911 14.593 -5.166 1.00 94.00 296 SER A N 1
ATOM 2272 C CA . SER A 1 296 ? -3.768 13.865 -5.732 1.00 94.00 296 SER A CA 1
ATOM 2273 C C . SER A 1 296 ? -3.491 14.251 -7.184 1.00 94.00 296 SER A C 1
ATOM 2275 O O . SER A 1 296 ? -2.329 14.398 -7.560 1.00 94.00 296 SER A O 1
ATOM 2277 N N . LEU A 1 297 ? -4.536 14.478 -7.988 1.00 95.12 297 LEU A N 1
ATOM 2278 C CA . LEU A 1 297 ? -4.394 14.987 -9.356 1.00 95.12 297 LEU A CA 1
ATOM 2279 C C . LEU A 1 297 ? -3.764 16.383 -9.367 1.00 95.12 297 LEU A C 1
ATOM 2281 O O . LEU A 1 297 ? -2.814 16.616 -10.113 1.00 95.12 297 LEU A O 1
ATOM 2285 N N . LEU A 1 298 ? -4.248 17.293 -8.516 1.00 94.94 298 LEU A N 1
ATOM 2286 C CA . LEU A 1 298 ? -3.719 18.657 -8.417 1.00 94.94 298 LEU A CA 1
ATOM 2287 C C . LEU A 1 298 ? -2.237 18.668 -8.023 1.00 94.94 298 LEU A C 1
ATOM 2289 O O . LEU A 1 298 ? -1.445 19.374 -8.644 1.00 94.94 298 LEU A O 1
ATOM 2293 N N . ILE A 1 299 ? -1.846 17.852 -7.040 1.00 95.25 299 ILE A N 1
ATOM 2294 C CA . ILE A 1 299 ? -0.442 17.723 -6.622 1.00 95.25 299 ILE A CA 1
ATOM 2295 C C . ILE A 1 299 ? 0.410 17.098 -7.733 1.00 95.25 299 ILE A C 1
ATOM 2297 O O . ILE A 1 299 ? 1.533 17.548 -7.962 1.00 95.25 299 ILE A O 1
ATOM 2301 N N . GLY A 1 300 ? -0.122 16.121 -8.473 1.00 96.38 300 GLY A N 1
ATOM 2302 C CA . GLY A 1 300 ? 0.532 15.576 -9.663 1.00 96.38 300 GLY A CA 1
ATOM 2303 C C . GLY A 1 300 ? 0.825 16.655 -10.709 1.00 96.38 300 GLY A C 1
ATOM 2304 O O . GLY A 1 300 ? 1.961 16.779 -11.169 1.00 96.38 300 GLY A O 1
ATOM 2305 N N . PHE A 1 301 ? -0.170 17.478 -11.059 1.00 95.75 301 PHE A N 1
ATOM 2306 C CA . PHE A 1 301 ? 0.011 18.576 -12.018 1.00 95.75 301 PHE A CA 1
ATOM 2307 C C . PHE A 1 301 ? 0.999 19.625 -11.513 1.00 95.75 301 PHE A C 1
ATOM 2309 O O . PHE A 1 301 ? 1.881 20.041 -12.263 1.00 95.75 301 PHE A O 1
ATOM 2316 N N . LEU A 1 302 ? 0.898 20.014 -10.240 1.00 95.56 302 LEU A N 1
ATOM 2317 C CA . LEU A 1 302 ? 1.835 20.949 -9.624 1.00 95.56 302 LEU A CA 1
ATOM 2318 C C . LEU A 1 302 ? 3.274 20.423 -9.709 1.00 95.56 302 LEU A C 1
ATOM 2320 O O . LEU A 1 302 ? 4.177 21.165 -10.091 1.00 95.56 302 LEU A O 1
ATOM 2324 N N . ASN A 1 303 ? 3.484 19.133 -9.433 1.00 94.94 303 ASN A N 1
ATOM 2325 C CA . ASN A 1 303 ? 4.804 18.517 -9.524 1.00 94.94 303 ASN A CA 1
ATOM 2326 C C . ASN A 1 303 ? 5.347 18.507 -10.964 1.00 94.94 303 ASN A C 1
ATOM 2328 O O . ASN A 1 303 ? 6.522 18.795 -11.182 1.00 94.94 303 ASN A O 1
ATOM 2332 N N . ALA A 1 304 ? 4.498 18.239 -11.961 1.00 94.25 304 ALA A N 1
ATOM 2333 C CA . ALA A 1 304 ? 4.890 18.297 -13.370 1.00 94.25 304 ALA A CA 1
ATOM 2334 C C . ALA A 1 304 ? 5.250 19.725 -13.825 1.00 94.25 304 ALA A C 1
ATOM 2336 O O . ALA A 1 304 ? 6.221 19.908 -14.558 1.00 94.25 304 ALA A O 1
ATOM 2337 N N . ILE A 1 305 ? 4.523 20.745 -13.354 1.00 93.69 305 ILE A N 1
ATOM 2338 C CA . ILE A 1 305 ? 4.823 22.159 -13.640 1.00 93.69 305 ILE A CA 1
ATOM 2339 C C . ILE A 1 305 ? 6.165 22.564 -13.019 1.00 93.69 305 ILE A C 1
ATOM 2341 O O . ILE A 1 305 ? 6.983 23.199 -13.683 1.00 93.69 305 ILE A O 1
ATOM 2345 N N . ILE A 1 306 ? 6.422 22.168 -11.769 1.00 91.00 306 ILE A N 1
ATOM 2346 C CA . ILE A 1 306 ? 7.706 22.428 -11.102 1.00 91.00 306 ILE A CA 1
ATOM 2347 C C . ILE A 1 306 ? 8.846 21.727 -11.851 1.00 91.00 306 ILE A C 1
ATOM 2349 O O . ILE A 1 306 ? 9.882 22.341 -12.102 1.00 91.00 306 ILE A O 1
ATOM 2353 N N . ALA A 1 307 ? 8.649 20.474 -12.270 1.00 89.00 307 ALA A N 1
ATOM 2354 C CA . ALA A 1 307 ? 9.631 19.749 -13.071 1.00 89.00 307 ALA A CA 1
ATOM 2355 C C . ALA A 1 307 ? 9.932 20.471 -14.396 1.00 89.00 307 ALA A C 1
ATOM 2357 O O . ALA A 1 307 ? 11.100 20.642 -14.744 1.00 89.00 307 ALA A O 1
ATOM 2358 N N . LEU A 1 308 ? 8.903 20.966 -15.095 1.00 88.38 308 LEU A N 1
ATOM 2359 C CA . LEU A 1 308 ? 9.072 21.763 -16.312 1.00 88.38 308 LEU A CA 1
ATOM 2360 C C . LEU A 1 308 ? 9.877 23.045 -16.048 1.00 88.38 308 LEU A C 1
ATOM 2362 O O . LEU A 1 308 ? 10.795 23.356 -16.807 1.00 88.38 308 LEU A O 1
ATOM 2366 N N . ALA A 1 309 ? 9.568 23.764 -14.966 1.00 87.56 309 ALA A N 1
ATOM 2367 C CA . ALA A 1 309 ? 10.273 24.987 -14.591 1.00 87.56 309 ALA A CA 1
ATOM 2368 C C . ALA A 1 309 ? 11.762 24.728 -14.307 1.00 87.56 309 ALA A C 1
ATOM 2370 O O . ALA A 1 309 ? 12.616 25.487 -14.763 1.00 87.56 309 ALA A O 1
ATOM 2371 N N . ILE A 1 310 ? 12.087 23.629 -13.617 1.00 83.38 310 ILE A N 1
ATOM 2372 C CA . ILE A 1 310 ? 13.475 23.228 -13.343 1.00 83.38 310 ILE A CA 1
ATOM 2373 C C . ILE A 1 310 ? 14.204 22.865 -14.642 1.00 83.38 310 ILE A C 1
ATOM 2375 O O . ILE A 1 310 ? 15.315 23.343 -14.869 1.00 83.38 310 ILE A O 1
ATOM 2379 N N . ILE A 1 311 ? 13.586 22.061 -15.514 1.00 80.88 311 ILE A N 1
ATOM 2380 C CA . ILE A 1 311 ? 14.184 21.663 -16.800 1.00 80.88 311 ILE A CA 1
ATOM 2381 C C . ILE A 1 311 ? 14.484 22.898 -17.661 1.00 80.88 311 ILE A C 1
ATOM 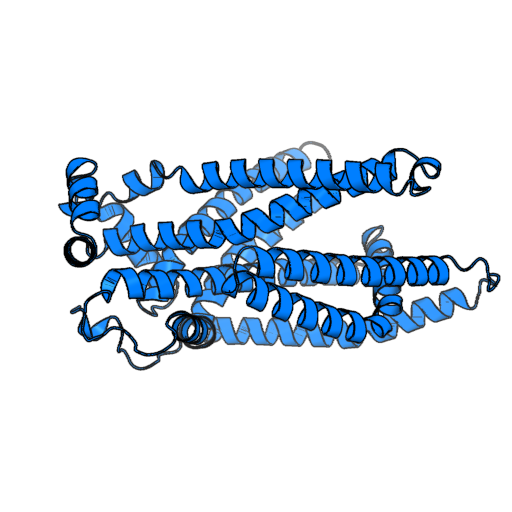2383 O O . ILE A 1 311 ? 15.569 22.999 -18.239 1.00 80.88 311 ILE A O 1
ATOM 2387 N N . ALA A 1 312 ? 13.560 23.863 -17.698 1.00 80.94 312 ALA A N 1
ATOM 2388 C CA . ALA A 1 312 ? 13.747 25.126 -18.403 1.00 80.94 312 ALA A CA 1
ATOM 2389 C C . ALA A 1 312 ? 14.861 25.991 -17.781 1.00 80.94 312 ALA A C 1
ATOM 2391 O O . ALA A 1 312 ? 15.667 26.567 -18.512 1.00 80.94 312 ALA A O 1
ATOM 2392 N N . ALA A 1 313 ? 14.946 26.060 -16.447 1.00 78.94 313 ALA A N 1
ATOM 2393 C CA . ALA A 1 313 ? 15.933 26.875 -15.736 1.00 78.94 313 ALA A CA 1
ATOM 2394 C C . ALA A 1 313 ? 17.368 26.335 -15.856 1.00 78.94 313 ALA A C 1
ATOM 2396 O O . ALA A 1 313 ? 18.303 27.111 -16.045 1.00 78.94 313 ALA A O 1
ATOM 2397 N N . VAL A 1 314 ? 17.549 25.012 -15.780 1.00 73.50 314 VAL A N 1
ATOM 2398 C CA . VAL A 1 314 ? 18.872 24.362 -15.866 1.00 73.50 314 VAL A CA 1
ATOM 2399 C C . VAL A 1 314 ? 19.369 24.281 -17.318 1.00 73.50 314 VAL A C 1
ATOM 2401 O O . VAL A 1 314 ? 20.529 23.953 -17.549 1.00 73.50 314 VAL A O 1
ATOM 2404 N N . LYS A 1 315 ? 18.522 24.621 -18.307 1.00 67.00 315 LYS A N 1
ATOM 2405 C CA . LYS A 1 315 ? 18.818 24.512 -19.748 1.00 67.00 315 LYS A CA 1
ATOM 2406 C C . LYS A 1 315 ? 19.418 23.150 -20.103 1.00 67.00 315 LYS A C 1
ATOM 2408 O O . LYS A 1 315 ? 20.371 23.067 -20.875 1.00 67.00 315 LYS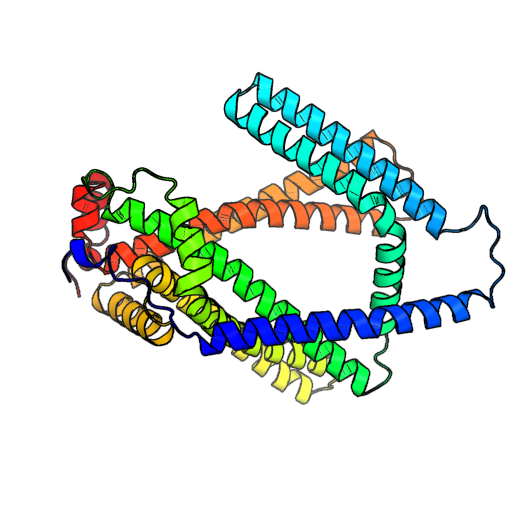 A O 1
ATOM 2413 N N . VAL A 1 316 ? 18.887 22.080 -19.508 1.00 62.00 316 VAL A N 1
ATOM 2414 C CA . VAL A 1 316 ? 19.389 20.731 -19.784 1.00 62.00 316 VAL A CA 1
ATOM 2415 C C . VAL A 1 316 ? 19.224 20.477 -21.284 1.00 62.00 316 VAL A C 1
ATOM 2417 O O . VAL A 1 316 ? 18.140 20.700 -21.824 1.00 62.00 316 VAL A O 1
ATOM 2420 N N . GLU A 1 317 ? 20.269 19.992 -21.958 1.00 56.09 317 GLU A N 1
ATOM 2421 C CA . GLU A 1 317 ? 20.297 19.730 -23.411 1.00 56.09 317 GLU A CA 1
ATOM 2422 C C . GLU A 1 317 ? 19.275 18.670 -23.892 1.00 56.09 317 GLU A C 1
ATOM 2424 O O . GLU A 1 317 ? 19.287 18.263 -25.047 1.00 56.09 317 GLU A O 1
ATOM 2429 N N . ILE A 1 318 ? 18.324 18.257 -23.045 1.00 54.31 318 ILE A N 1
ATOM 2430 C CA . ILE A 1 318 ? 17.208 17.353 -23.367 1.00 54.31 318 ILE A CA 1
ATOM 2431 C C . ILE A 1 318 ? 16.363 17.902 -24.528 1.00 54.31 318 ILE A C 1
ATOM 2433 O O . ILE A 1 318 ? 15.793 17.127 -25.290 1.00 54.31 318 ILE A O 1
ATOM 2437 N N . PHE A 1 319 ? 16.326 19.227 -24.722 1.00 51.16 319 PHE A N 1
ATOM 2438 C CA . PHE A 1 319 ? 15.651 19.841 -25.871 1.00 51.16 319 PHE A CA 1
ATOM 2439 C C . PHE A 1 319 ? 16.213 19.387 -27.232 1.00 51.16 319 PHE A C 1
ATOM 2441 O O . PHE A 1 319 ? 15.498 19.487 -28.226 1.00 51.16 319 PHE A O 1
ATOM 2448 N N . HIS A 1 320 ? 17.446 18.864 -27.287 1.00 51.91 320 HIS A N 1
ATOM 2449 C CA . HIS A 1 320 ? 18.049 18.346 -28.519 1.00 51.91 320 HIS A CA 1
ATOM 2450 C C . HIS A 1 320 ? 17.687 16.882 -28.830 1.00 51.91 320 HIS A C 1
ATOM 2452 O O . HIS A 1 320 ? 17.727 16.503 -29.997 1.00 51.91 320 HIS A O 1
ATOM 2458 N N . GLU A 1 321 ? 17.283 16.066 -27.844 1.00 55.75 321 GLU A N 1
ATOM 2459 C CA . GLU A 1 321 ? 16.945 14.640 -28.058 1.00 55.75 321 GLU A CA 1
ATOM 2460 C C . GLU A 1 321 ? 15.454 14.386 -28.386 1.00 55.75 321 GLU A C 1
ATOM 2462 O O . GLU A 1 321 ? 15.023 13.245 -28.555 1.00 55.75 321 GLU A O 1
ATOM 2467 N N . GLY A 1 322 ? 14.663 15.453 -28.560 1.00 63.97 322 GLY A N 1
ATOM 2468 C CA . GLY A 1 322 ? 13.295 15.401 -29.088 1.00 63.97 322 GLY A CA 1
ATOM 2469 C C . GLY A 1 322 ? 12.182 15.518 -28.037 1.00 63.97 322 GLY A C 1
ATOM 2470 O O . GLY A 1 322 ? 12.352 15.238 -26.851 1.00 63.97 322 GLY A O 1
ATOM 2471 N N . GLY A 1 323 ? 10.988 15.931 -28.483 1.00 76.62 323 GLY A N 1
ATOM 2472 C CA . GLY A 1 323 ? 9.856 16.247 -27.597 1.00 76.62 323 GLY A CA 1
ATOM 2473 C C . GLY A 1 323 ? 9.302 15.062 -26.794 1.00 76.62 323 GLY A C 1
ATOM 2474 O O . GLY A 1 323 ? 8.706 15.262 -25.741 1.00 76.62 323 GLY A O 1
ATOM 2475 N N . LEU A 1 324 ? 9.521 13.823 -27.247 1.00 81.19 324 LEU A N 1
ATOM 2476 C CA . LEU A 1 324 ? 9.022 12.613 -26.581 1.00 81.19 324 LEU A CA 1
ATOM 2477 C C . LEU A 1 324 ? 9.656 12.425 -25.192 1.00 81.19 324 LEU A C 1
ATOM 2479 O O . LEU A 1 324 ? 8.942 12.148 -24.229 1.00 81.19 324 LEU A O 1
ATOM 2483 N N . VAL A 1 325 ? 10.972 12.628 -25.065 1.00 79.75 325 VAL A N 1
ATOM 2484 C CA . VAL A 1 325 ? 11.692 12.481 -23.786 1.00 79.75 325 VAL A CA 1
ATOM 2485 C C . VAL A 1 325 ? 11.168 13.475 -22.750 1.00 79.75 325 VAL A C 1
ATOM 2487 O O . VAL A 1 325 ? 10.951 13.107 -21.596 1.00 79.75 325 VAL A O 1
ATOM 2490 N N . LEU A 1 326 ? 10.882 14.712 -23.172 1.00 83.00 326 LEU A N 1
ATOM 2491 C CA . LEU A 1 326 ? 10.277 15.726 -22.312 1.00 83.00 326 LEU A CA 1
ATOM 2492 C C . LEU A 1 326 ? 8.906 15.272 -21.792 1.00 83.00 326 LEU A C 1
ATOM 2494 O O . LEU A 1 326 ? 8.677 15.299 -20.585 1.00 83.00 326 LEU A O 1
ATOM 2498 N N . TRP A 1 327 ? 8.013 14.804 -22.671 1.00 87.31 327 TRP A N 1
ATOM 2499 C CA . TRP A 1 327 ? 6.690 14.326 -22.256 1.00 87.31 327 TRP A CA 1
ATOM 2500 C C . TRP A 1 327 ? 6.769 13.141 -21.290 1.00 87.31 327 TRP A C 1
ATOM 2502 O O . TRP A 1 327 ? 6.041 13.124 -20.299 1.00 87.31 327 TRP A O 1
ATOM 2512 N N . LEU A 1 328 ? 7.678 12.188 -21.521 1.00 87.00 328 LEU A N 1
ATOM 2513 C CA . LEU A 1 328 ? 7.889 11.064 -20.605 1.00 87.00 328 LEU A CA 1
ATOM 2514 C C . LEU A 1 328 ? 8.349 11.523 -19.218 1.00 87.00 328 LEU A C 1
ATOM 2516 O O . LEU A 1 328 ? 7.850 11.012 -18.217 1.00 87.00 328 LEU A O 1
ATOM 2520 N N . LEU A 1 329 ? 9.258 12.500 -19.142 1.00 85.50 329 LEU A N 1
ATOM 2521 C CA . LEU A 1 329 ? 9.719 13.057 -17.868 1.00 85.50 329 LEU A CA 1
ATOM 2522 C C . LEU A 1 329 ? 8.601 13.797 -17.126 1.00 85.50 329 LEU A C 1
ATOM 2524 O O . LEU A 1 329 ? 8.465 13.638 -15.914 1.00 85.50 329 LEU A O 1
ATOM 2528 N N . LEU A 1 330 ? 7.771 14.562 -17.840 1.00 91.12 330 LEU A N 1
ATOM 2529 C CA . LEU A 1 330 ? 6.632 15.264 -17.242 1.00 91.12 330 LEU A CA 1
ATOM 2530 C C . LEU A 1 330 ? 5.557 14.292 -16.747 1.00 91.12 330 LEU A C 1
ATOM 2532 O O . LEU A 1 330 ? 5.040 14.468 -15.645 1.00 91.12 330 LEU A O 1
ATOM 2536 N N . ILE A 1 331 ? 5.260 13.237 -17.513 1.00 93.81 331 ILE A N 1
ATOM 2537 C CA . ILE A 1 331 ? 4.351 12.169 -17.081 1.00 93.81 331 ILE A CA 1
ATOM 2538 C C . ILE A 1 331 ? 4.924 11.455 -15.853 1.00 93.81 331 ILE A C 1
ATOM 2540 O O . ILE A 1 331 ? 4.197 11.221 -14.890 1.00 93.81 331 ILE A O 1
ATOM 2544 N N . ALA A 1 332 ? 6.223 11.149 -15.838 1.00 91.06 332 ALA A N 1
ATOM 2545 C CA . ALA A 1 332 ? 6.864 10.533 -14.682 1.00 91.06 332 ALA A CA 1
ATOM 2546 C C . ALA A 1 332 ? 6.770 11.432 -13.437 1.00 91.06 332 ALA A C 1
ATOM 2548 O O . ALA A 1 332 ? 6.384 10.957 -12.369 1.00 91.06 332 ALA A O 1
ATOM 2549 N N . ALA A 1 333 ? 7.039 12.735 -13.573 1.00 92.50 333 ALA A N 1
ATOM 2550 C CA . ALA A 1 333 ? 6.879 13.700 -12.487 1.00 92.50 333 ALA A CA 1
ATOM 2551 C C . ALA A 1 333 ? 5.424 13.765 -11.992 1.00 92.50 333 ALA A C 1
ATOM 2553 O O . ALA A 1 333 ? 5.181 13.719 -10.785 1.00 92.50 333 ALA A O 1
ATOM 2554 N N . PHE A 1 334 ? 4.451 13.798 -12.905 1.00 96.25 334 PHE A N 1
ATOM 2555 C CA . PHE A 1 334 ? 3.029 13.761 -12.565 1.00 96.25 334 PHE A CA 1
ATOM 2556 C C . PHE A 1 334 ? 2.666 12.513 -11.749 1.00 96.25 334 PHE A C 1
ATOM 2558 O O . PHE A 1 334 ? 2.071 12.625 -10.676 1.00 96.25 334 PHE A O 1
ATOM 2565 N N . VAL A 1 335 ? 3.074 11.329 -12.218 1.00 95.44 335 VAL A N 1
ATOM 2566 C CA . VAL A 1 335 ? 2.793 10.047 -11.554 1.00 95.44 335 VAL A CA 1
ATOM 2567 C C . VAL A 1 335 ? 3.434 9.986 -10.168 1.00 95.44 335 VAL A C 1
ATOM 2569 O O . VAL A 1 335 ? 2.791 9.522 -9.229 1.00 95.44 335 VAL A O 1
ATOM 2572 N N . VAL A 1 336 ? 4.663 10.489 -10.005 1.00 92.38 336 VAL A N 1
ATOM 2573 C CA . VAL A 1 336 ? 5.328 10.549 -8.692 1.00 92.38 336 VAL A CA 1
ATOM 2574 C C . VAL A 1 336 ? 4.574 11.474 -7.734 1.00 92.38 336 VAL A C 1
ATOM 2576 O O . VAL A 1 336 ? 4.319 11.082 -6.596 1.00 92.38 336 VAL A O 1
ATOM 2579 N N . GLY A 1 337 ? 4.162 12.663 -8.186 1.00 93.12 337 GLY A N 1
ATOM 2580 C CA . GLY A 1 337 ? 3.392 13.599 -7.358 1.00 93.12 337 GLY A CA 1
ATOM 2581 C C . GLY A 1 337 ? 2.044 13.015 -6.924 1.00 93.12 337 GLY A C 1
ATOM 2582 O O . GLY A 1 337 ? 1.684 13.074 -5.747 1.00 93.12 337 GLY A O 1
ATOM 2583 N N . LEU A 1 338 ? 1.342 12.362 -7.854 1.00 94.31 338 LEU A N 1
ATOM 2584 C CA . LEU A 1 338 ? 0.093 11.653 -7.581 1.00 94.31 338 LEU A CA 1
ATOM 2585 C C . LEU A 1 338 ? 0.306 10.515 -6.570 1.00 94.31 338 LEU A C 1
ATOM 2587 O O . LEU A 1 338 ? -0.444 10.403 -5.599 1.00 94.31 338 LEU A O 1
ATOM 2591 N N . ALA A 1 339 ? 1.354 9.706 -6.747 1.00 92.19 339 ALA A N 1
ATOM 2592 C CA . ALA A 1 339 ? 1.677 8.598 -5.851 1.00 92.19 339 ALA A CA 1
ATOM 2593 C C . ALA A 1 339 ? 1.961 9.077 -4.415 1.00 92.19 339 ALA A C 1
ATOM 2595 O O . ALA A 1 339 ? 1.467 8.477 -3.455 1.00 92.19 339 ALA A O 1
ATOM 2596 N N . MET A 1 340 ? 2.686 10.189 -4.255 1.00 90.00 340 MET A N 1
ATOM 2597 C CA . MET A 1 340 ? 2.983 10.764 -2.939 1.00 90.00 340 MET A CA 1
ATOM 2598 C C . MET A 1 340 ? 1.710 11.181 -2.196 1.00 90.00 340 MET A C 1
ATOM 2600 O O . MET A 1 340 ? 1.513 10.770 -1.050 1.00 90.00 340 MET A O 1
ATOM 2604 N N . MET A 1 341 ? 0.815 11.931 -2.848 1.00 91.56 341 MET A N 1
ATOM 2605 C CA . MET A 1 341 ? -0.444 12.333 -2.216 1.00 91.56 341 MET A CA 1
ATOM 2606 C C . MET A 1 341 ? -1.351 11.132 -1.935 1.00 91.56 341 MET A C 1
ATOM 2608 O O . MET A 1 341 ? -1.929 11.049 -0.855 1.00 91.56 341 MET A O 1
ATOM 2612 N N . SER A 1 342 ? -1.438 10.167 -2.854 1.00 90.69 342 SER A N 1
ATOM 2613 C CA . SER A 1 342 ? -2.271 8.975 -2.651 1.00 90.69 342 SER A CA 1
ATOM 2614 C C . SER A 1 342 ? -1.820 8.140 -1.444 1.00 90.69 342 SER A C 1
ATOM 2616 O O . SER A 1 342 ? -2.650 7.588 -0.725 1.00 90.69 342 SER A O 1
ATOM 2618 N N . THR A 1 343 ? -0.514 8.121 -1.155 1.00 88.62 343 THR A N 1
ATOM 2619 C CA . THR A 1 343 ? 0.037 7.443 0.027 1.00 88.62 343 THR A CA 1
ATOM 2620 C C . THR A 1 343 ? -0.398 8.139 1.319 1.00 88.62 343 THR A C 1
ATOM 2622 O O . THR A 1 343 ? -0.817 7.472 2.264 1.00 88.62 343 THR A O 1
ATOM 2625 N N . ALA A 1 344 ? -0.355 9.476 1.359 1.00 88.44 344 ALA A N 1
ATOM 2626 C CA . ALA A 1 344 ? -0.846 10.247 2.503 1.00 88.44 344 ALA A CA 1
ATOM 2627 C C . ALA A 1 344 ? -2.372 10.119 2.665 1.00 88.44 344 ALA A C 1
ATOM 2629 O O . ALA A 1 344 ? -2.869 9.883 3.767 1.00 88.44 344 ALA A O 1
ATOM 2630 N N . GLY A 1 345 ? -3.111 10.208 1.556 1.00 90.81 345 GLY A N 1
ATOM 2631 C CA . GLY A 1 345 ? -4.562 10.044 1.514 1.00 90.81 345 GLY A CA 1
ATOM 2632 C C . GLY A 1 345 ? -5.022 8.665 1.989 1.00 90.81 345 GLY A C 1
ATOM 2633 O O . GLY A 1 345 ? -6.016 8.574 2.705 1.00 90.81 345 GLY A O 1
ATOM 2634 N N . GLY A 1 346 ? -4.255 7.609 1.701 1.00 90.88 346 GLY A N 1
ATOM 2635 C CA . GLY A 1 346 ? -4.563 6.248 2.144 1.00 90.88 346 GLY A CA 1
ATOM 2636 C C . GLY A 1 346 ? -4.643 6.089 3.668 1.00 90.88 346 GLY A C 1
ATOM 2637 O O . GLY A 1 346 ? -5.397 5.245 4.157 1.00 90.88 346 GLY A O 1
ATOM 2638 N N . VAL A 1 347 ? -3.927 6.915 4.443 1.00 92.62 347 VAL A N 1
ATOM 2639 C CA . VAL A 1 347 ? -4.029 6.921 5.916 1.00 92.62 347 VAL A CA 1
ATOM 2640 C C . VAL A 1 347 ? -5.377 7.487 6.361 1.00 92.62 347 VAL A C 1
ATOM 2642 O O . VAL A 1 347 ? -6.017 6.922 7.247 1.00 92.62 347 VAL A O 1
ATOM 2645 N N . ILE A 1 348 ? -5.825 8.572 5.725 1.00 93.06 348 ILE A N 1
ATOM 2646 C CA . ILE A 1 348 ? -7.115 9.211 6.008 1.00 93.06 348 ILE A CA 1
ATOM 2647 C C . ILE A 1 348 ? -8.254 8.268 5.614 1.00 93.06 348 ILE A C 1
ATOM 2649 O O . ILE A 1 348 ? -9.143 8.020 6.422 1.00 93.06 348 ILE A O 1
ATOM 2653 N N . GLU A 1 349 ? -8.188 7.680 4.418 1.00 91.56 349 GLU A N 1
ATOM 2654 C CA . GLU A 1 349 ? -9.161 6.694 3.937 1.00 91.56 349 GLU A CA 1
ATOM 2655 C C . GLU A 1 349 ? -9.280 5.514 4.918 1.00 91.56 349 GLU A C 1
ATOM 2657 O O . GLU A 1 349 ? -10.374 5.201 5.392 1.00 91.56 349 GLU A O 1
ATOM 2662 N N . SER A 1 350 ? -8.145 4.953 5.347 1.00 93.69 350 SER A N 1
ATOM 2663 C CA . SER A 1 350 ? -8.106 3.876 6.346 1.00 93.69 350 SER A CA 1
ATOM 2664 C C . SER A 1 350 ? -8.718 4.290 7.688 1.00 93.69 350 SER A C 1
ATOM 2666 O O . SER A 1 350 ? -9.444 3.509 8.309 1.00 93.69 350 SER A O 1
ATOM 2668 N N . GLY A 1 351 ? -8.451 5.518 8.141 1.00 93.75 351 GLY A N 1
ATOM 2669 C CA . GLY A 1 351 ? -9.046 6.073 9.355 1.00 93.75 351 GLY A CA 1
ATOM 2670 C C . GLY A 1 351 ? -10.566 6.174 9.258 1.00 93.75 351 GLY A C 1
ATOM 2671 O O . GLY A 1 351 ? -11.265 5.727 10.161 1.00 93.75 351 GLY A O 1
ATOM 2672 N N . THR A 1 352 ? -11.083 6.665 8.131 1.00 92.06 352 THR A N 1
ATOM 2673 C CA . THR A 1 352 ? -12.529 6.844 7.916 1.00 92.06 352 THR A CA 1
ATOM 2674 C C . THR A 1 352 ? -13.284 5.520 7.881 1.00 92.06 352 THR A C 1
ATOM 2676 O O . THR A 1 352 ? -14.284 5.373 8.582 1.00 92.06 352 THR A O 1
ATOM 2679 N N . ALA A 1 353 ? -12.758 4.518 7.167 1.00 91.69 353 ALA A N 1
ATOM 2680 C CA . ALA A 1 353 ? -13.330 3.176 7.157 1.00 91.69 353 ALA A CA 1
ATOM 2681 C C . ALA A 1 353 ? -13.372 2.577 8.568 1.00 91.69 353 ALA A C 1
ATOM 2683 O O . ALA A 1 353 ? -14.378 1.997 8.974 1.00 91.69 353 ALA A O 1
ATOM 2684 N N . THR A 1 354 ? -12.308 2.784 9.347 1.00 93.50 354 THR A N 1
ATOM 2685 C CA . THR A 1 354 ? -12.239 2.326 10.740 1.00 93.50 354 THR A CA 1
ATOM 2686 C C . THR A 1 354 ? -13.292 3.009 11.602 1.00 93.50 354 THR A C 1
ATOM 2688 O O . THR A 1 354 ? -13.991 2.331 12.348 1.00 93.50 354 THR A O 1
ATOM 2691 N N . THR A 1 355 ? -13.460 4.329 11.479 1.00 91.25 355 THR A N 1
ATOM 2692 C CA . THR A 1 355 ? -14.502 5.065 12.204 1.00 91.25 355 THR A CA 1
ATOM 2693 C C . THR A 1 355 ? -15.893 4.536 11.876 1.00 91.25 355 THR A C 1
ATOM 2695 O O . THR A 1 355 ? -16.676 4.335 12.797 1.00 91.25 355 THR A O 1
ATOM 2698 N N . PHE A 1 356 ? -16.197 4.250 10.606 1.00 90.00 356 PHE A N 1
ATOM 2699 C CA . PHE A 1 356 ? -17.495 3.689 10.218 1.00 90.00 356 PHE A CA 1
ATOM 2700 C C . PHE A 1 356 ? -17.737 2.311 10.831 1.00 90.00 356 PHE A C 1
ATOM 2702 O O . PHE A 1 356 ? -18.803 2.072 11.393 1.00 90.00 356 PHE A O 1
ATOM 2709 N N . VAL A 1 357 ? -16.741 1.424 10.792 1.00 90.00 357 VAL A N 1
ATOM 2710 C CA . VAL A 1 357 ? -16.862 0.097 11.407 1.00 90.00 357 VAL A CA 1
ATOM 2711 C C . VAL A 1 357 ? -17.008 0.189 12.927 1.00 90.00 357 VAL A C 1
ATOM 2713 O O . VAL A 1 357 ? -17.862 -0.485 13.498 1.00 90.00 357 VAL A O 1
ATOM 2716 N N . CYS A 1 358 ? -16.217 1.028 13.598 1.00 89.69 358 CYS A N 1
ATOM 2717 C CA . CYS A 1 358 ? -16.317 1.195 15.047 1.00 89.69 358 CYS A CA 1
ATOM 2718 C C . CYS A 1 358 ? -17.640 1.854 15.470 1.00 89.69 358 CYS A C 1
ATOM 2720 O O . CYS A 1 358 ? -18.188 1.496 16.513 1.00 89.69 358 CYS A O 1
ATOM 2722 N N . LEU A 1 359 ? -18.169 2.769 14.651 1.00 88.81 359 LEU A N 1
ATOM 2723 C CA . LEU A 1 359 ? -19.479 3.390 14.838 1.00 88.81 359 LEU A CA 1
ATOM 2724 C C . LEU A 1 359 ? -20.613 2.377 14.692 1.00 88.81 359 LEU A C 1
ATOM 2726 O O . LEU A 1 359 ? -21.490 2.349 15.547 1.00 88.81 359 LEU A O 1
ATOM 2730 N N . ALA A 1 360 ? -20.571 1.523 13.665 1.00 87.19 360 ALA A N 1
ATOM 2731 C CA . ALA A 1 360 ? -21.559 0.460 13.467 1.00 87.19 360 ALA A CA 1
ATOM 2732 C C . ALA A 1 360 ? -21.632 -0.493 14.670 1.00 87.19 360 ALA A C 1
ATOM 2734 O O . ALA A 1 360 ? -22.692 -1.014 15.016 1.00 87.19 360 ALA A O 1
ATOM 2735 N N . GLU A 1 361 ? -20.492 -0.737 15.310 1.00 85.00 361 GLU A N 1
ATOM 2736 C CA . GLU A 1 361 ? -20.401 -1.704 16.392 1.00 85.00 361 GLU A CA 1
ATOM 2737 C C . GLU A 1 361 ? -20.805 -1.142 17.759 1.00 85.00 361 GLU A C 1
ATOM 2739 O O . GLU A 1 361 ? -21.527 -1.803 18.506 1.00 85.00 361 GLU A O 1
ATOM 2744 N N . ASP A 1 362 ? -20.331 0.056 18.106 1.00 86.31 362 ASP A N 1
ATOM 2745 C CA . ASP A 1 362 ? -20.655 0.714 19.372 1.00 86.31 362 ASP A CA 1
ATOM 2746 C C . ASP A 1 362 ? -20.673 2.246 19.197 1.00 86.31 362 ASP A C 1
ATOM 2748 O O . ASP A 1 362 ? -19.647 2.925 19.364 1.00 86.31 362 ASP A O 1
ATOM 2752 N N . PRO A 1 363 ? -21.854 2.813 18.885 1.00 85.56 363 PRO A N 1
ATOM 2753 C CA . PRO A 1 363 ? -22.037 4.257 18.774 1.00 85.56 363 PRO A CA 1
ATOM 2754 C C . PRO A 1 363 ? -21.801 4.997 20.096 1.00 85.56 363 PRO A C 1
ATOM 2756 O O . PRO A 1 363 ? -21.384 6.156 20.101 1.00 85.56 363 PRO A O 1
ATOM 2759 N N . MET A 1 364 ? -22.042 4.340 21.235 1.00 85.56 364 MET A N 1
ATOM 2760 C CA . MET A 1 364 ? -21.952 4.970 22.555 1.00 85.56 364 MET A CA 1
ATOM 2761 C C . MET A 1 364 ? -20.504 5.209 22.983 1.00 85.56 364 MET A C 1
ATOM 2763 O O . MET A 1 364 ? -20.244 6.119 23.773 1.00 85.56 364 MET A O 1
ATOM 2767 N N . ALA A 1 365 ? -19.551 4.446 22.443 1.00 85.56 365 ALA A N 1
ATOM 2768 C CA . ALA A 1 365 ? -18.131 4.742 22.600 1.00 85.56 365 ALA A CA 1
ATOM 2769 C C . ALA A 1 365 ? -17.784 6.141 22.059 1.00 85.56 365 ALA A C 1
ATOM 2771 O O . ALA A 1 365 ? -17.070 6.890 22.728 1.00 85.56 365 ALA A O 1
ATOM 2772 N N . LEU A 1 366 ? -18.364 6.543 20.920 1.00 86.44 366 LEU A N 1
ATOM 2773 C CA . LEU A 1 366 ? -18.150 7.878 20.355 1.00 86.44 366 LEU A CA 1
ATOM 2774 C C . LEU A 1 366 ? -18.777 8.981 21.207 1.00 86.44 366 LEU A C 1
ATOM 2776 O O . LEU A 1 366 ? -18.191 10.049 21.346 1.00 86.44 366 LEU A O 1
ATOM 2780 N N . ALA A 1 367 ? -19.928 8.720 21.832 1.00 85.44 367 ALA A N 1
ATOM 2781 C CA . ALA A 1 367 ? -20.558 9.678 22.741 1.00 85.44 367 ALA A CA 1
ATOM 2782 C C . ALA A 1 367 ? -19.657 10.035 23.938 1.00 85.44 367 ALA A C 1
ATOM 2784 O O . ALA A 1 367 ? -19.729 11.148 24.455 1.00 85.44 367 ALA A O 1
ATOM 2785 N N . ARG A 1 368 ? -18.796 9.103 24.373 1.00 84.50 368 ARG A N 1
ATOM 2786 C CA . ARG A 1 368 ? -17.846 9.320 25.474 1.00 84.50 368 ARG A CA 1
ATOM 2787 C C . ARG A 1 368 ? -16.584 10.045 25.025 1.00 84.50 368 ARG A C 1
ATOM 2789 O O . ARG A 1 368 ? -16.098 10.905 25.751 1.00 84.50 368 ARG A O 1
ATOM 2796 N N . THR A 1 369 ? -16.039 9.685 23.864 1.00 84.19 369 THR A N 1
ATOM 2797 C CA . THR A 1 369 ? -14.766 10.241 23.382 1.00 84.19 369 THR A CA 1
ATOM 2798 C C . THR A 1 369 ? -14.942 11.581 22.672 1.00 84.19 369 THR A C 1
ATOM 2800 O O . THR A 1 369 ? -14.121 12.477 22.853 1.00 84.19 369 THR A O 1
ATOM 2803 N N . GLN A 1 370 ? -16.007 11.737 21.881 1.00 86.12 370 GLN A N 1
ATOM 2804 C CA . GLN A 1 370 ? -16.311 12.932 21.091 1.00 86.12 370 GLN A CA 1
ATOM 2805 C C . GLN A 1 370 ? -17.827 13.222 21.078 1.00 86.12 370 GLN A C 1
ATOM 2807 O O . GLN A 1 370 ? -18.509 12.965 20.078 1.00 86.12 370 GLN A O 1
ATOM 2812 N N . PRO A 1 371 ? -18.375 13.806 22.162 1.00 87.38 371 PRO A N 1
ATOM 2813 C CA . PRO A 1 371 ? -19.817 14.021 22.305 1.00 87.38 371 PRO A CA 1
ATOM 2814 C C . PRO A 1 371 ? -20.402 14.944 21.226 1.00 87.38 371 PRO A C 1
ATOM 2816 O O . PRO A 1 371 ? -21.510 14.708 20.747 1.00 87.38 371 PRO A O 1
ATOM 2819 N N . GLU A 1 372 ? -19.656 15.966 20.791 1.00 89.94 372 GLU A N 1
ATOM 2820 C CA . GLU A 1 372 ? -20.109 16.873 19.728 1.00 89.94 372 GLU A CA 1
ATOM 2821 C C . GLU A 1 372 ? -20.271 16.165 18.379 1.00 89.94 372 GLU A C 1
ATOM 2823 O O . GLU A 1 372 ? -21.245 16.407 17.663 1.00 89.94 372 GLU A O 1
ATOM 2828 N N . LEU A 1 373 ? -19.328 15.284 18.024 1.00 87.75 373 LEU A N 1
ATOM 2829 C CA . LEU A 1 373 ? -19.390 14.528 16.775 1.00 87.75 373 LEU A CA 1
ATOM 2830 C C . LEU A 1 373 ? -20.535 13.514 16.818 1.00 87.75 373 LEU A C 1
ATOM 2832 O O . LEU A 1 373 ? -21.292 13.407 15.854 1.00 87.75 373 LEU A O 1
ATOM 2836 N N . PHE A 1 374 ? -20.700 12.825 17.949 1.00 89.50 374 PHE A N 1
ATOM 2837 C CA . PHE A 1 374 ? -21.805 11.894 18.158 1.00 89.50 374 PHE A CA 1
ATOM 2838 C C . PHE A 1 374 ? -23.169 12.572 17.993 1.00 89.50 374 PHE A C 1
ATOM 2840 O O . PHE A 1 374 ? -24.023 12.062 17.273 1.00 89.50 374 PHE A O 1
ATOM 2847 N N . GLU A 1 375 ? -23.369 13.748 18.594 1.00 89.75 375 GLU A N 1
ATOM 2848 C CA . GLU A 1 375 ? -24.644 14.462 18.494 1.00 89.75 375 GLU A CA 1
ATOM 2849 C C . GLU A 1 375 ? -24.935 14.934 17.062 1.00 89.75 375 GLU A C 1
ATOM 2851 O O . GLU A 1 375 ? -26.082 14.881 16.617 1.00 89.75 375 GLU A O 1
ATOM 2856 N N . ARG A 1 376 ? -23.908 15.339 16.302 1.00 89.31 376 ARG A N 1
ATOM 2857 C CA . ARG A 1 376 ? -24.063 15.649 14.870 1.00 89.31 376 ARG A CA 1
ATOM 2858 C C . ARG A 1 376 ? -24.485 14.417 14.073 1.00 89.31 376 ARG A C 1
ATOM 2860 O O . ARG A 1 376 ? -25.433 14.505 13.300 1.00 89.31 376 ARG A O 1
ATOM 2867 N N . ILE A 1 377 ? -23.829 13.275 14.288 1.00 87.12 377 ILE A N 1
ATOM 2868 C CA . ILE A 1 377 ? -24.175 12.016 13.612 1.00 87.12 377 ILE A CA 1
ATOM 2869 C C . ILE A 1 377 ? -25.599 11.589 13.974 1.00 87.12 377 ILE A C 1
ATOM 2871 O O . ILE A 1 377 ? -26.376 11.292 13.079 1.00 87.12 377 ILE A O 1
ATOM 2875 N N . ARG A 1 378 ? -25.977 11.637 15.256 1.00 86.75 378 ARG A N 1
ATOM 2876 C CA . ARG A 1 378 ? -27.321 11.273 15.731 1.00 86.75 378 ARG A CA 1
ATOM 2877 C C . ARG A 1 378 ? -28.426 12.123 15.098 1.00 86.75 378 ARG A C 1
ATOM 2879 O O . ARG A 1 378 ? -29.521 11.617 14.874 1.00 86.75 378 ARG A O 1
ATOM 2886 N N . ARG A 1 379 ? -28.159 13.409 14.839 1.00 87.94 379 ARG A N 1
ATOM 2887 C CA . ARG A 1 379 ? -29.114 14.324 14.190 1.00 87.94 379 ARG A CA 1
ATOM 2888 C C . ARG A 1 379 ? -29.241 14.080 12.690 1.00 87.94 379 ARG A C 1
ATOM 2890 O O . ARG A 1 379 ? -30.349 14.162 12.177 1.00 87.94 379 ARG A O 1
ATOM 2897 N N . THR A 1 380 ? -28.131 13.820 12.002 1.00 87.88 380 THR A N 1
ATOM 2898 C CA . THR A 1 380 ? -28.121 13.649 10.540 1.00 87.88 380 THR A CA 1
ATOM 2899 C C . THR A 1 380 ? -28.496 12.227 10.115 1.00 87.88 380 THR A C 1
ATOM 2901 O O . THR A 1 380 ? -29.210 12.056 9.135 1.00 87.88 380 THR A O 1
ATOM 2904 N N . TYR A 1 381 ? -28.050 11.219 10.867 1.00 85.44 381 TYR A N 1
ATOM 2905 C CA . TYR A 1 381 ? -28.221 9.792 10.582 1.00 85.44 381 TYR A CA 1
ATOM 2906 C C . TYR A 1 381 ? -28.751 9.058 11.831 1.00 85.44 381 TYR A C 1
ATOM 2908 O O . TYR A 1 381 ? -27.996 8.352 12.508 1.00 85.44 381 TYR A O 1
ATOM 2916 N N . PRO A 1 382 ? -30.036 9.234 12.189 1.00 79.12 382 PRO A N 1
ATOM 2917 C CA . PRO A 1 382 ? -30.604 8.649 13.407 1.00 79.12 382 PRO A CA 1
ATOM 2918 C C . PRO A 1 382 ? -30.562 7.112 13.412 1.00 79.12 382 PRO A C 1
ATOM 2920 O O . PRO A 1 382 ? -30.294 6.517 14.459 1.00 79.12 382 PRO A O 1
ATOM 2923 N N . ASP A 1 383 ? -30.731 6.486 12.245 1.00 78.12 383 ASP A N 1
ATOM 2924 C CA . ASP A 1 383 ? -30.754 5.026 12.066 1.00 78.12 383 ASP A CA 1
ATOM 2925 C C . ASP A 1 383 ? -29.425 4.365 12.468 1.00 78.12 383 ASP A C 1
ATOM 2927 O O . ASP A 1 383 ? -29.404 3.266 13.020 1.00 78.12 383 ASP A O 1
ATOM 2931 N N . VAL A 1 384 ? -28.305 5.080 12.301 1.00 77.38 384 VAL A N 1
ATOM 2932 C CA . VAL A 1 384 ? -26.961 4.603 12.673 1.00 77.38 384 VAL A CA 1
ATOM 2933 C C . VAL A 1 384 ? -26.808 4.428 14.185 1.00 77.38 384 VAL A C 1
ATOM 2935 O O . VAL A 1 384 ? -26.072 3.558 14.651 1.00 77.38 384 VAL A O 1
ATOM 2938 N N . VAL A 1 385 ? -27.510 5.247 14.970 1.00 75.12 385 VAL A N 1
ATOM 2939 C CA . VAL A 1 385 ? -27.433 5.222 16.437 1.00 75.12 385 VAL A CA 1
ATOM 2940 C C . VAL A 1 385 ? -28.515 4.325 17.038 1.00 75.12 385 VAL A C 1
ATOM 2942 O O . VAL A 1 385 ? -28.272 3.675 18.054 1.00 75.12 385 VAL A O 1
ATOM 2945 N N . GLN A 1 386 ? -29.700 4.282 16.428 1.00 69.44 386 GLN A N 1
ATOM 2946 C CA . GLN A 1 386 ? -30.843 3.517 16.936 1.00 69.44 386 GLN A CA 1
ATOM 2947 C C . GLN A 1 386 ? -30.798 2.037 16.515 1.00 69.44 386 GLN A C 1
ATOM 2949 O O . GLN A 1 386 ? -31.309 1.190 17.247 1.00 69.44 386 GLN A O 1
ATOM 2954 N N . GLY A 1 387 ? -30.084 1.711 15.429 1.00 62.78 387 GLY A N 1
ATOM 2955 C CA . GLY A 1 387 ? -30.157 0.402 14.777 1.00 62.78 387 GLY A CA 1
ATOM 2956 C C . GLY A 1 387 ? -31.395 0.306 13.884 1.00 62.78 387 GLY A C 1
ATOM 2957 O O . GLY A 1 387 ? -32.389 0.984 14.145 1.00 62.78 387 GLY A O 1
ATOM 2958 N N . VAL A 1 388 ? -31.305 -0.504 12.826 1.00 54.59 388 VAL A N 1
ATOM 2959 C CA . VAL A 1 388 ? -32.402 -0.733 11.870 1.00 54.59 388 VAL A CA 1
ATOM 2960 C C . VAL A 1 388 ? -33.242 -1.928 12.299 1.00 54.59 388 VAL A C 1
ATOM 2962 O O . VAL A 1 388 ? -32.644 -2.940 12.737 1.00 54.59 388 VAL A O 1
#

Radius of gyration: 25.37 Å; chains: 1; bounding box: 68×49×66 Å

Foldseek 3Di:
DDPVQQPDDDQAAFLVVLVVVLVVLVVVVVVVCVVVLVVLVVVVVVVPVVDDDDPVPPVLVVVLVVVVVVLVVVLVVLLVVLVVVCVVPVVSSVVSNVVSVVSNVVSVVCSVVVSVVVSVVVSVVVCVVDVPDPVSVVVVLSVLLNVQLVVQLVLLLVLLLLLLLLLLLLQPPPHPPRDPDDSSVVLSCSSVGRLSSLSSVLSNVLSVLVSVLVVLVVVLVVDDDPSVVVSVVVNVVSVVVSVVSVVLQLLLSSQCSRRVDRSVVSSVVSVVLCVFQVLVVVVVPDCLVVVLQVVLQVQLQVQLVVVVVVCVVVVPVVVVVDDVVNVVVSNVSSVVRSVVSVVVSSSVVSSVSSVSSSLSVDLVSCCVSPVPVSVVCCVVPVSNHVTD